Protein AF-A0A554XL53-F1 (afdb_monomer_lite)

Secondary structure (DSSP, 8-state):
-HHHHHHHHHHTT-SSHHHHHHHHHT-HHHHHHHHHHHHHHHHHHHHHHHHHHHHHHHT-HHHHHHHHHHHHHHHHHHHHTTSHHHHHHHHHHHHHHHHHHHHHHHHHHTSGGGGPPPP--SSSS-TTS-HHHHHHHHHHHHHHHHHHHH-SSS-BGGGS-HHHHHHHHH-TTTEEE--SS-SSB--TTSEEE-HHHHHHHHHHHTT--HHHHHHHHHHHHHHHHHHHHHHHHHHHHIIIIIIIIIII-TT--HHHHHHHHHHHHHHHHHHHHHHHHT--S-HHHHHHHHHHHHHHHHHHHHHHHHH-TT--HHHHHHHHHHHHHHHHHHHHHHSHHHHHHTT--S----GGG--GGGTHHHHHHHHHHHHHHSPPPS--PPPTT--

Radius of gyration: 32.33 Å; chains: 1; bounding box: 73×53×100 Å

Organism: NCBI:txid1101373

InterPro domains:
  IPR001734 Sodium/solute symporter [PF00474] (208-323)
  IPR001734 Sodium/solute symporter [PS50283] (208-337)
  IPR038377 Sodium/glucose symporter superfamily [G3DSA:1.20.1730.10] (1-49)
  IPR038377 Sodium/glucose symporter superfamily [G3DSA:1.20.1730.10] (136-372)
  IPR050277 Sodium:Solute Symporter [PTHR48086] (184-369)

Sequence (387 aa):
MALFLAPYLRKFGQFTIPDFLGARYEGTIARLVGILIAIFVSFVYQLQKVTERGKQLIDDPKEKEVIAAFQAQAAALGEKLKDVPAALAADRAAAKDAWTKAKAAAEARAKPLAGMPGHAQQFAGDPNGDEKAQKTFDESRRDFLALVFCLMVGTPFDKLPAWIANWTKVDPALLSVTDVNKDGIFQLGEMRIGGDIIVLATPEIAGLPYVVSGMVAAGGLAAALSTADGLLLTIANALSHDLYYKMMDPNAPTSRRVMISKVLLLVVALMAAYVAAQKPADILFLVSAAFSLAAAGFFPALTLGIFWKRATKWGAILGMIAGFGITFYYMATSQPWLRSVFGVTDPVQLWWGIQPISAGIFGVPVGFLLPRSLLPRPGRGGPAWAV

Structure (mmCIF, N/CA/C/O backbone):
data_AF-A0A554XL53-F1
#
_entry.id   AF-A0A554XL53-F1
#
loop_
_atom_site.group_PDB
_atom_site.id
_atom_site.type_symbol
_atom_site.label_atom_id
_atom_site.label_alt_id
_atom_site.label_comp_id
_atom_site.label_asym_id
_atom_site.label_entity_id
_atom_site.label_seq_id
_atom_site.pdbx_PDB_ins_code
_atom_site.Cartn_x
_atom_site.Cartn_y
_atom_site.Cartn_z
_atom_site.occupancy
_atom_site.B_iso_or_equiv
_atom_site.auth_seq_id
_atom_site.auth_comp_id
_atom_site.auth_asym_id
_atom_site.auth_atom_id
_atom_site.pdbx_PDB_model_num
ATOM 1 N N . MET A 1 1 ? 13.659 -11.468 -6.233 1.00 58.47 1 MET A N 1
ATOM 2 C CA . MET A 1 1 ? 14.336 -10.305 -6.864 1.00 58.47 1 MET A CA 1
ATOM 3 C C . MET A 1 1 ? 15.457 -9.759 -6.004 1.00 58.47 1 MET A C 1
ATOM 5 O O . MET A 1 1 ? 16.608 -9.956 -6.369 1.00 58.47 1 MET A O 1
ATOM 9 N N . ALA A 1 2 ? 15.139 -9.129 -4.867 1.00 60.59 2 ALA A N 1
ATOM 10 C CA . ALA A 1 2 ? 16.121 -8.421 -4.046 1.00 60.59 2 ALA A CA 1
ATOM 11 C C . ALA A 1 2 ? 17.319 -9.298 -3.642 1.00 60.59 2 ALA A C 1
ATOM 13 O O . ALA A 1 2 ? 18.453 -8.875 -3.814 1.00 60.59 2 ALA A O 1
ATOM 14 N N . LEU A 1 3 ? 17.087 -10.546 -3.220 1.00 68.12 3 LEU A N 1
ATOM 15 C CA . LEU A 1 3 ? 18.156 -11.447 -2.771 1.00 68.12 3 LEU A CA 1
ATOM 16 C C . LEU A 1 3 ? 19.203 -11.767 -3.860 1.00 68.12 3 LEU A C 1
ATOM 18 O O . LEU A 1 3 ? 20.391 -11.843 -3.570 1.00 68.12 3 LEU A O 1
ATOM 22 N N . PHE A 1 4 ? 18.768 -11.917 -5.115 1.00 71.62 4 PHE A N 1
ATOM 23 C CA . PHE A 1 4 ? 19.635 -12.339 -6.222 1.00 71.62 4 PHE A CA 1
ATOM 24 C C . PHE A 1 4 ? 20.322 -11.172 -6.938 1.00 71.62 4 PHE A C 1
ATOM 26 O O . PHE A 1 4 ? 21.441 -11.337 -7.412 1.00 71.62 4 PHE A O 1
ATOM 33 N N . LEU A 1 5 ? 19.688 -9.994 -7.020 1.00 72.50 5 LEU A N 1
ATOM 34 C CA . LEU A 1 5 ? 20.266 -8.840 -7.726 1.00 72.50 5 LEU A CA 1
ATOM 35 C C . LEU A 1 5 ? 20.969 -7.846 -6.803 1.00 72.50 5 LEU A C 1
ATOM 37 O O . LEU A 1 5 ? 21.890 -7.168 -7.256 1.00 72.50 5 LEU A O 1
ATOM 41 N N . ALA A 1 6 ? 20.587 -7.756 -5.524 1.00 73.56 6 ALA A N 1
ATOM 42 C CA . ALA A 1 6 ? 21.189 -6.789 -4.603 1.00 73.56 6 ALA A CA 1
ATOM 43 C C . ALA A 1 6 ? 22.719 -6.915 -4.479 1.00 73.56 6 ALA A C 1
ATOM 45 O O . ALA A 1 6 ? 23.374 -5.871 -4.481 1.00 73.56 6 ALA A O 1
ATOM 46 N N . PRO A 1 7 ? 23.331 -8.120 -4.430 1.00 74.56 7 PRO A N 1
ATOM 47 C CA . PRO A 1 7 ? 24.789 -8.240 -4.371 1.00 74.56 7 PRO A CA 1
ATOM 48 C C . PRO A 1 7 ? 25.495 -7.634 -5.593 1.00 74.56 7 PRO A C 1
ATOM 50 O O . PRO A 1 7 ? 26.553 -7.025 -5.454 1.00 74.56 7 PRO A O 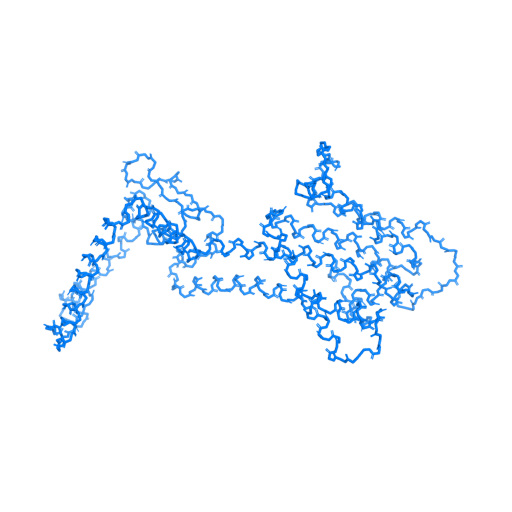1
ATOM 53 N N . TYR A 1 8 ? 24.901 -7.763 -6.782 1.00 72.88 8 TYR A N 1
ATOM 54 C CA . TYR A 1 8 ? 25.459 -7.238 -8.032 1.00 72.88 8 TYR A CA 1
ATOM 55 C C . TYR A 1 8 ? 25.221 -5.733 -8.180 1.00 72.88 8 TYR A C 1
ATOM 57 O O . TYR A 1 8 ? 26.127 -5.008 -8.580 1.00 72.88 8 TYR A O 1
ATOM 65 N N . LEU A 1 9 ? 24.040 -5.246 -7.786 1.00 71.50 9 LEU A N 1
ATOM 66 C CA . LEU A 1 9 ? 23.721 -3.816 -7.796 1.00 71.50 9 LEU A CA 1
ATOM 67 C C . LEU A 1 9 ? 24.588 -3.028 -6.803 1.00 71.50 9 LEU A C 1
ATOM 69 O O . LEU A 1 9 ? 25.058 -1.945 -7.135 1.00 71.50 9 LEU A O 1
ATOM 73 N N . ARG A 1 10 ? 24.883 -3.586 -5.619 1.00 72.25 10 ARG A N 1
ATOM 74 C CA . ARG A 1 10 ? 25.772 -2.941 -4.632 1.00 72.25 10 ARG A CA 1
ATOM 75 C C . ARG A 1 10 ? 27.207 -2.785 -5.132 1.00 72.25 10 ARG A C 1
ATOM 77 O O . ARG A 1 10 ? 27.832 -1.772 -4.842 1.00 72.25 10 ARG A O 1
ATOM 84 N N . LYS A 1 11 ? 27.715 -3.738 -5.925 1.00 69.56 11 LYS A N 1
ATOM 85 C CA . LYS A 1 11 ? 29.036 -3.623 -6.574 1.00 69.56 11 LYS A CA 1
ATOM 86 C C . LYS A 1 11 ? 29.100 -2.487 -7.603 1.00 69.56 11 LYS A C 1
ATOM 88 O O . LYS A 1 11 ? 30.189 -2.040 -7.934 1.00 69.56 11 LYS A O 1
ATOM 93 N N . PHE A 1 12 ? 27.951 -2.028 -8.102 1.00 66.25 12 PHE A N 1
ATOM 94 C CA . PHE A 1 12 ? 27.847 -1.000 -9.137 1.00 66.25 12 PHE A CA 1
ATOM 95 C C . PHE A 1 12 ? 27.923 0.438 -8.587 1.00 66.25 12 PHE A C 1
ATOM 97 O O . PHE A 1 12 ? 28.080 1.380 -9.359 1.00 66.25 12 PHE A O 1
ATOM 104 N N . GLY A 1 13 ? 27.803 0.628 -7.266 1.00 60.72 13 GLY A N 1
ATOM 105 C CA . GLY A 1 13 ? 27.958 1.934 -6.609 1.00 60.72 13 GLY A CA 1
ATOM 106 C C . GLY A 1 13 ? 26.87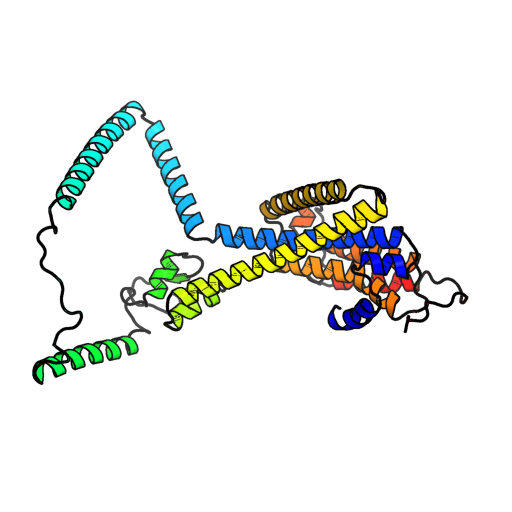7 2.977 -6.931 1.00 60.72 13 GLY A C 1
ATOM 107 O O . GLY A 1 13 ? 27.013 4.126 -6.524 1.00 60.72 13 GLY A O 1
ATOM 108 N N . GLN A 1 14 ? 25.812 2.605 -7.653 1.00 66.56 14 GLN A N 1
ATOM 109 C CA . GLN A 1 14 ? 24.664 3.479 -7.918 1.00 66.56 14 GLN A CA 1
ATOM 110 C C . GLN A 1 14 ? 23.602 3.314 -6.829 1.00 66.56 14 GLN A C 1
ATOM 112 O O . GLN A 1 14 ? 23.324 2.202 -6.378 1.00 66.56 14 GLN A O 1
ATOM 117 N N . PHE A 1 15 ? 22.990 4.427 -6.431 1.00 66.19 15 PHE A N 1
ATOM 118 C CA . PHE A 1 15 ? 22.082 4.481 -5.284 1.00 66.19 15 PHE A CA 1
ATOM 119 C C . PHE A 1 15 ? 20.618 4.179 -5.643 1.00 66.19 15 PHE A C 1
ATOM 121 O O . PHE A 1 15 ? 19.836 3.857 -4.751 1.00 66.19 15 PHE A O 1
ATOM 128 N N . THR A 1 16 ? 20.240 4.241 -6.930 1.00 78.50 16 THR A N 1
ATOM 129 C CA . THR A 1 16 ? 18.854 4.034 -7.386 1.00 78.50 16 THR A CA 1
ATOM 130 C C . THR A 1 16 ? 18.761 3.120 -8.617 1.00 78.50 16 THR A C 1
ATOM 132 O O . THR A 1 16 ? 19.683 3.018 -9.431 1.00 78.50 16 THR A O 1
ATOM 135 N N . ILE A 1 17 ? 17.621 2.429 -8.769 1.00 83.31 17 ILE A N 1
ATOM 136 C CA . ILE A 1 17 ? 17.326 1.589 -9.947 1.00 83.31 17 ILE A CA 1
ATOM 137 C C . ILE A 1 17 ? 17.385 2.404 -11.255 1.00 83.31 17 ILE A C 1
ATOM 139 O O . ILE A 1 17 ? 18.024 1.939 -12.202 1.00 83.31 17 ILE A O 1
ATOM 143 N N . PRO A 1 18 ? 16.785 3.609 -11.350 1.00 84.50 18 PRO A N 1
ATOM 144 C CA . PRO A 1 18 ? 16.877 4.417 -12.564 1.00 84.50 18 PRO A CA 1
ATOM 145 C C . PRO A 1 18 ? 18.302 4.839 -12.922 1.00 84.50 18 PRO A C 1
ATOM 147 O O . PRO A 1 18 ? 18.627 4.953 -14.106 1.00 84.50 18 PRO A O 1
ATOM 150 N N . ASP A 1 19 ? 19.168 5.033 -11.929 1.00 79.88 19 ASP A N 1
ATOM 151 C CA . ASP A 1 19 ? 20.578 5.315 -12.172 1.00 79.88 19 ASP A CA 1
ATOM 152 C C . ASP A 1 19 ? 21.328 4.128 -12.754 1.00 79.88 19 ASP A C 1
ATOM 154 O O . ASP A 1 19 ? 22.058 4.293 -13.735 1.00 79.88 19 ASP A O 1
ATOM 158 N N . PHE A 1 20 ? 21.089 2.928 -12.223 1.00 85.06 20 PHE A N 1
ATOM 159 C CA . PHE A 1 20 ? 21.600 1.707 -12.834 1.00 85.06 20 PHE A CA 1
ATOM 160 C C . PHE A 1 20 ? 21.133 1.579 -14.292 1.00 85.06 20 PHE A C 1
ATOM 162 O O . PHE A 1 20 ? 21.949 1.331 -15.177 1.00 85.06 20 PHE A O 1
ATOM 169 N N . LEU A 1 21 ? 19.840 1.787 -14.563 1.00 85.69 21 LEU A N 1
ATOM 170 C CA . LEU A 1 21 ? 19.281 1.679 -15.914 1.00 85.69 21 LEU A CA 1
ATOM 171 C C . LEU A 1 21 ? 19.886 2.714 -16.873 1.00 85.69 21 LEU A C 1
ATOM 173 O O . LEU A 1 21 ? 20.260 2.364 -17.992 1.00 85.69 21 LEU A O 1
ATOM 177 N N . GLY A 1 22 ? 20.026 3.966 -16.433 1.00 81.88 22 GLY A N 1
ATOM 178 C CA . GLY A 1 22 ? 20.640 5.032 -17.224 1.00 81.88 22 GLY A CA 1
ATOM 179 C C . GLY A 1 22 ? 22.111 4.765 -17.542 1.00 81.88 22 GLY A C 1
ATOM 180 O O . GLY A 1 22 ? 22.533 4.965 -18.680 1.00 81.88 22 GLY A O 1
ATOM 181 N N . ALA A 1 23 ? 22.872 4.267 -16.564 1.00 82.25 23 ALA A N 1
ATOM 182 C CA . ALA A 1 23 ? 24.281 3.924 -16.732 1.00 82.25 23 ALA A CA 1
ATOM 183 C C . ALA A 1 23 ? 24.481 2.668 -17.596 1.00 82.25 23 ALA A C 1
ATOM 185 O O . ALA A 1 23 ? 25.356 2.645 -18.455 1.00 82.25 23 ALA A O 1
ATOM 186 N N . ARG A 1 24 ? 23.663 1.623 -17.409 1.00 83.12 24 ARG A N 1
ATOM 187 C CA . ARG A 1 24 ? 23.798 0.355 -18.143 1.00 83.12 24 ARG A CA 1
ATOM 188 C C . ARG A 1 24 ? 23.375 0.465 -19.605 1.00 83.12 24 ARG A C 1
ATOM 190 O O . ARG A 1 24 ? 23.962 -0.203 -20.459 1.00 83.12 24 ARG A O 1
ATOM 197 N N . TYR A 1 25 ? 22.327 1.230 -19.883 1.00 82.94 25 TYR A N 1
ATOM 198 C CA . TYR A 1 25 ? 21.742 1.332 -21.220 1.00 82.94 25 TYR A CA 1
ATOM 199 C C . TYR A 1 25 ? 22.101 2.637 -21.943 1.00 82.94 25 TYR A C 1
ATOM 201 O O . TYR A 1 25 ? 21.570 2.879 -23.026 1.00 82.94 25 TYR A O 1
ATOM 209 N N . GLU A 1 26 ? 23.002 3.445 -21.366 1.00 72.56 26 GLU A N 1
ATOM 210 C CA . GLU A 1 26 ? 23.541 4.690 -21.937 1.00 72.56 26 GLU A CA 1
ATOM 211 C C . GLU A 1 26 ? 22.443 5.591 -22.530 1.00 72.56 26 GLU A C 1
ATOM 213 O O . GLU A 1 26 ? 22.461 5.960 -23.709 1.00 72.56 26 GLU A O 1
ATOM 218 N N . GLY A 1 27 ? 21.418 5.906 -21.728 1.00 73.75 27 GLY A N 1
ATOM 219 C CA . GLY A 1 27 ? 20.261 6.642 -22.231 1.00 73.75 27 GLY A CA 1
ATOM 220 C C . GLY A 1 27 ? 19.397 7.316 -21.172 1.00 73.75 27 GLY A C 1
ATOM 221 O O . GLY A 1 27 ? 18.884 6.676 -20.253 1.00 73.75 27 GLY A O 1
ATOM 222 N N . THR A 1 28 ? 19.132 8.606 -21.389 1.00 80.81 28 THR A N 1
ATOM 223 C CA . THR A 1 28 ? 18.203 9.430 -20.597 1.00 80.81 28 THR A CA 1
ATOM 224 C C . THR A 1 28 ? 16.784 8.853 -20.587 1.00 80.81 28 THR A C 1
ATOM 226 O O . THR A 1 28 ? 16.091 8.945 -19.581 1.00 80.81 28 THR A O 1
ATOM 229 N N . ILE A 1 29 ? 16.370 8.185 -21.672 1.00 85.00 29 ILE A N 1
ATOM 230 C CA . ILE A 1 29 ? 15.034 7.579 -21.810 1.00 85.00 29 ILE A CA 1
ATOM 231 C C . ILE A 1 29 ? 14.870 6.354 -20.898 1.00 85.00 29 ILE A C 1
ATOM 233 O O . ILE A 1 29 ? 13.840 6.217 -20.246 1.00 85.00 29 ILE A O 1
ATOM 237 N N . ALA A 1 30 ? 15.882 5.483 -20.799 1.00 85.25 30 ALA A N 1
ATOM 238 C CA . ALA A 1 30 ? 15.824 4.313 -19.914 1.00 85.25 30 ALA A CA 1
ATOM 239 C C . ALA A 1 30 ? 15.734 4.733 -18.440 1.00 85.25 30 ALA A C 1
ATOM 241 O O . ALA A 1 30 ? 14.975 4.149 -17.666 1.00 85.25 30 ALA A O 1
ATOM 242 N N . ARG A 1 31 ? 16.453 5.804 -18.078 1.00 86.94 31 ARG A N 1
ATOM 243 C CA . ARG A 1 31 ? 16.327 6.451 -16.771 1.00 86.94 31 ARG A CA 1
ATOM 244 C C . ARG A 1 31 ? 14.924 7.035 -16.570 1.00 86.94 31 ARG A C 1
ATOM 246 O O . ARG A 1 31 ? 14.316 6.723 -15.554 1.00 86.94 31 ARG A O 1
ATOM 253 N N . LEU A 1 32 ? 14.394 7.810 -17.526 1.00 87.00 32 LEU A N 1
ATOM 254 C CA . LEU A 1 32 ? 13.048 8.406 -17.445 1.00 87.00 32 LEU A CA 1
ATOM 255 C C . LEU A 1 32 ? 11.982 7.346 -17.152 1.00 87.00 32 LEU A C 1
ATOM 257 O O . LEU A 1 32 ? 11.208 7.477 -16.212 1.00 87.00 32 LEU A O 1
ATOM 261 N N . VAL A 1 33 ? 11.960 6.282 -17.959 1.00 89.81 33 VAL A N 1
ATOM 262 C CA . VAL A 1 33 ? 10.973 5.205 -17.839 1.00 89.81 33 VAL A CA 1
ATOM 263 C C . VAL A 1 33 ? 11.131 4.505 -16.492 1.00 89.81 33 VAL A C 1
ATOM 265 O O . VAL A 1 33 ? 10.137 4.234 -15.824 1.00 89.81 33 VAL A O 1
ATOM 268 N N . GLY A 1 34 ? 12.371 4.286 -16.042 1.00 88.31 34 GLY A N 1
ATOM 269 C CA . GLY A 1 34 ? 12.638 3.755 -14.711 1.00 88.31 34 GLY A CA 1
ATOM 270 C C . GLY A 1 34 ? 12.114 4.644 -13.580 1.00 88.31 34 GLY A C 1
ATOM 271 O O . GLY A 1 34 ? 11.507 4.126 -12.647 1.00 88.31 34 GLY A O 1
ATOM 272 N N . ILE A 1 35 ? 12.294 5.966 -13.675 1.00 87.81 35 ILE A N 1
ATOM 273 C CA . ILE A 1 35 ? 11.766 6.941 -12.706 1.00 87.81 35 ILE A CA 1
ATOM 274 C C . ILE A 1 35 ? 10.236 6.895 -12.684 1.00 87.81 35 ILE A C 1
ATOM 276 O O . ILE A 1 35 ? 9.648 6.784 -11.613 1.00 87.81 35 ILE A O 1
ATOM 280 N N . LEU A 1 36 ? 9.587 6.937 -13.852 1.00 89.56 36 LEU A N 1
ATOM 281 C CA . LEU A 1 36 ? 8.125 6.938 -13.954 1.00 89.56 36 LEU A CA 1
ATOM 282 C C . LEU A 1 36 ? 7.509 5.664 -13.365 1.00 89.56 36 LEU A C 1
ATOM 284 O O . LEU A 1 36 ? 6.572 5.751 -12.572 1.00 89.56 36 LEU A O 1
ATOM 288 N N . ILE A 1 37 ? 8.069 4.491 -13.682 1.00 90.94 37 ILE A N 1
ATOM 289 C CA . ILE A 1 37 ? 7.619 3.219 -13.099 1.00 90.94 37 ILE A CA 1
ATOM 290 C C . ILE A 1 37 ? 7.875 3.204 -11.585 1.00 90.94 37 ILE A C 1
ATOM 292 O O . ILE A 1 37 ? 7.008 2.769 -10.830 1.00 90.94 37 ILE A O 1
ATOM 296 N N . ALA A 1 38 ? 9.025 3.702 -11.116 1.00 88.38 38 ALA A N 1
ATOM 297 C CA . ALA A 1 38 ? 9.358 3.714 -9.690 1.00 88.38 38 ALA A CA 1
ATOM 298 C C . ALA A 1 38 ? 8.395 4.605 -8.900 1.00 88.38 38 ALA A C 1
ATOM 300 O O . ALA A 1 38 ? 7.894 4.184 -7.857 1.00 88.38 38 ALA A O 1
ATOM 301 N N . ILE A 1 39 ? 8.097 5.802 -9.413 1.00 87.00 39 ILE A N 1
ATOM 302 C CA . ILE A 1 39 ? 7.124 6.722 -8.816 1.00 87.00 39 ILE A CA 1
ATOM 303 C C . ILE A 1 39 ? 5.740 6.077 -8.803 1.00 87.00 39 ILE A C 1
ATOM 305 O O . ILE A 1 39 ? 5.094 6.071 -7.759 1.00 87.00 39 ILE A O 1
ATOM 309 N N . PHE A 1 40 ? 5.304 5.489 -9.920 1.00 90.00 40 PHE A N 1
ATOM 310 C CA . PHE A 1 40 ? 3.988 4.861 -10.006 1.00 90.00 40 PHE A CA 1
ATOM 311 C C . PHE A 1 40 ? 3.837 3.698 -9.020 1.00 90.00 40 PHE A C 1
ATOM 313 O O . PHE A 1 40 ? 2.871 3.650 -8.264 1.00 90.00 40 PHE A O 1
ATOM 320 N N . VAL A 1 41 ? 4.800 2.772 -8.981 1.00 89.38 41 VAL A N 1
ATOM 321 C CA . VAL A 1 41 ? 4.746 1.635 -8.050 1.00 89.38 41 VAL A CA 1
ATOM 322 C C . VAL A 1 41 ? 4.788 2.116 -6.602 1.00 89.38 41 VAL A C 1
ATOM 324 O O . VAL A 1 41 ? 4.024 1.623 -5.772 1.00 89.38 41 VAL A O 1
ATOM 327 N N . SER A 1 42 ? 5.640 3.099 -6.300 1.00 87.38 42 SER A N 1
ATOM 328 C CA . SER A 1 42 ? 5.718 3.668 -4.953 1.00 87.38 42 SER A CA 1
ATOM 329 C C . SER A 1 42 ? 4.409 4.355 -4.562 1.00 87.38 42 SER A C 1
ATOM 331 O O . SER A 1 42 ? 3.982 4.231 -3.420 1.00 87.38 42 SER A O 1
ATOM 333 N N . PHE A 1 43 ? 3.727 5.014 -5.503 1.00 86.62 43 PHE A N 1
ATOM 334 C CA . PHE A 1 43 ? 2.401 5.586 -5.285 1.00 86.62 43 PHE A CA 1
ATOM 335 C C . PHE A 1 43 ? 1.355 4.508 -4.979 1.00 86.62 43 PHE A C 1
ATOM 337 O O . PHE A 1 43 ? 0.662 4.620 -3.972 1.00 86.62 43 PHE A O 1
ATOM 344 N N . VAL A 1 44 ? 1.279 3.435 -5.777 1.00 87.81 44 VAL A N 1
ATOM 345 C CA . VAL A 1 44 ? 0.352 2.310 -5.527 1.00 87.81 44 VAL A CA 1
ATOM 346 C C . VAL A 1 44 ? 0.604 1.679 -4.154 1.00 87.81 44 VAL A C 1
ATOM 348 O O . VAL A 1 44 ? -0.341 1.378 -3.428 1.00 87.81 44 VAL A O 1
ATOM 351 N N . TYR A 1 45 ? 1.868 1.532 -3.755 1.00 85.19 45 TYR A N 1
ATOM 352 C CA . TYR A 1 45 ? 2.203 1.032 -2.423 1.00 85.19 45 TYR A CA 1
ATOM 353 C C . TYR A 1 45 ? 1.835 2.040 -1.319 1.00 85.19 45 TYR A C 1
ATOM 355 O O . TYR A 1 45 ? 1.344 1.657 -0.261 1.00 85.19 45 TYR A O 1
ATOM 363 N N . GLN A 1 46 ? 1.990 3.343 -1.551 1.00 84.94 46 GLN A N 1
ATOM 364 C CA . GLN A 1 46 ? 1.543 4.348 -0.586 1.00 84.94 46 GLN A CA 1
ATOM 365 C C . GLN A 1 46 ? 0.023 4.377 -0.421 1.00 84.94 46 GLN A C 1
ATOM 367 O O . GLN A 1 46 ? -0.447 4.540 0.703 1.00 84.94 46 GLN A O 1
ATOM 372 N N . LEU A 1 47 ? -0.754 4.133 -1.483 1.00 84.19 47 LEU A N 1
ATOM 373 C CA . LEU A 1 47 ? -2.206 3.957 -1.364 1.00 84.19 47 LEU A CA 1
ATOM 374 C C . LEU A 1 47 ? -2.557 2.849 -0.378 1.00 84.19 47 LEU A C 1
ATOM 376 O O . LEU A 1 47 ? -3.465 3.017 0.435 1.00 84.19 47 LEU A O 1
ATOM 380 N N . GLN A 1 48 ? -1.817 1.741 -0.413 1.00 83.81 48 GLN A N 1
ATOM 381 C CA . GLN A 1 48 ? -1.990 0.651 0.535 1.00 83.81 48 GLN A CA 1
ATOM 382 C C . GLN A 1 48 ? -1.777 1.114 1.973 1.00 83.81 48 GLN A C 1
ATOM 384 O O . GLN A 1 48 ? -2.629 0.852 2.819 1.00 83.81 48 GLN A O 1
ATOM 389 N N . LYS A 1 49 ? -0.675 1.819 2.244 1.00 81.06 49 LYS A N 1
ATOM 390 C CA . LYS A 1 49 ? -0.333 2.293 3.591 1.00 81.06 49 LYS A CA 1
ATOM 391 C C . LYS A 1 49 ? -1.332 3.310 4.122 1.00 81.06 49 LYS A C 1
ATOM 393 O O . LYS A 1 49 ? -1.734 3.223 5.279 1.00 81.06 49 LYS A O 1
ATOM 398 N N . VAL A 1 50 ? -1.774 4.237 3.276 1.00 82.06 50 VAL A N 1
ATOM 399 C CA . VAL A 1 50 ? -2.787 5.225 3.661 1.00 82.06 50 VAL A CA 1
ATOM 400 C C . VAL A 1 50 ? -4.143 4.556 3.891 1.00 82.06 50 VAL A C 1
ATOM 402 O O . VAL A 1 50 ? -4.818 4.883 4.861 1.00 82.06 50 VAL A O 1
ATOM 405 N N . THR A 1 51 ? -4.519 3.572 3.070 1.00 81.06 51 THR A N 1
ATOM 406 C CA . THR A 1 51 ? -5.765 2.808 3.255 1.00 81.06 51 THR A CA 1
ATOM 407 C C . THR A 1 51 ? -5.718 1.952 4.524 1.00 81.06 51 THR A C 1
ATOM 409 O O . THR A 1 51 ? -6.679 1.935 5.286 1.00 81.06 51 THR A O 1
ATOM 412 N N . GLU A 1 52 ? -4.596 1.278 4.787 1.00 78.44 52 GLU A N 1
ATOM 413 C CA . GLU A 1 52 ? -4.344 0.519 6.020 1.00 78.44 52 GLU A CA 1
ATOM 414 C C . GLU A 1 52 ? -4.450 1.426 7.246 1.00 78.44 52 GLU A C 1
ATOM 416 O O . GLU A 1 52 ? -5.146 1.101 8.206 1.00 78.44 52 GLU A O 1
ATOM 421 N N . ARG A 1 53 ? -3.843 2.615 7.180 1.00 75.06 53 ARG A N 1
ATOM 422 C CA . ARG A 1 53 ? -3.933 3.601 8.252 1.00 75.06 53 ARG A CA 1
ATOM 423 C C . ARG A 1 53 ? -5.349 4.140 8.435 1.00 75.06 53 ARG A C 1
ATOM 425 O O . ARG A 1 53 ? -5.781 4.310 9.569 1.00 75.06 53 ARG A O 1
ATOM 432 N N . GLY A 1 54 ? -6.064 4.386 7.340 1.00 70.81 54 GLY A N 1
ATOM 433 C CA . GLY A 1 54 ? -7.468 4.782 7.360 1.00 70.81 54 GLY A CA 1
ATOM 434 C C . GLY A 1 54 ? -8.340 3.738 8.053 1.00 70.81 54 GLY A C 1
ATOM 435 O O . GLY A 1 54 ? -9.132 4.108 8.910 1.00 70.81 54 GLY A O 1
ATOM 436 N N . LYS A 1 55 ? -8.145 2.443 7.760 1.00 70.19 55 LYS A N 1
ATOM 437 C CA . LYS A 1 55 ? -8.825 1.359 8.489 1.00 70.19 55 LYS A CA 1
ATOM 438 C C . LYS A 1 55 ? -8.479 1.394 9.981 1.00 70.19 55 LYS A C 1
ATOM 440 O O . LYS A 1 55 ? -9.384 1.477 10.792 1.00 70.19 55 LYS A O 1
ATOM 445 N N . GLN A 1 56 ? -7.193 1.459 10.335 1.00 68.06 56 GLN A N 1
ATOM 446 C CA . GLN A 1 56 ? -6.755 1.523 11.739 1.00 68.06 56 GLN A CA 1
ATOM 447 C C . GLN A 1 56 ? -7.331 2.716 12.519 1.00 68.06 56 GLN A C 1
ATOM 449 O O . GLN A 1 56 ? -7.619 2.575 13.697 1.00 68.06 56 GLN A O 1
ATOM 454 N N . LEU A 1 57 ? -7.458 3.888 11.886 1.00 65.44 57 LEU A N 1
ATOM 455 C CA . LEU A 1 57 ? -8.043 5.086 12.501 1.00 65.44 57 LEU A CA 1
ATOM 456 C C . LEU A 1 57 ? -9.561 4.968 12.649 1.00 65.44 57 LEU A C 1
ATOM 458 O O . LEU A 1 57 ? -10.100 5.344 13.680 1.00 65.44 57 LEU A O 1
ATOM 462 N N . ILE A 1 58 ? -10.247 4.441 11.632 1.00 62.94 58 ILE A N 1
ATOM 463 C CA . ILE A 1 58 ? -11.696 4.194 11.689 1.00 62.94 58 ILE A CA 1
ATOM 464 C C . ILE A 1 58 ? -12.024 3.145 12.753 1.00 62.94 58 ILE A C 1
ATOM 466 O O . ILE A 1 58 ? -13.052 3.248 13.415 1.00 62.94 58 ILE A O 1
ATOM 470 N N . ASP A 1 59 ? -11.154 2.152 12.915 1.00 63.12 59 ASP A N 1
ATOM 471 C CA . ASP A 1 59 ? -11.284 1.096 13.913 1.00 63.12 59 ASP A CA 1
ATOM 472 C C . ASP A 1 59 ? -10.736 1.496 15.291 1.00 63.12 59 ASP A C 1
ATOM 474 O O . ASP A 1 59 ? -10.827 0.708 16.230 1.00 63.12 59 ASP A O 1
ATOM 478 N N . ASP A 1 60 ? -10.228 2.725 15.450 1.00 64.12 60 ASP A N 1
ATOM 479 C CA . ASP A 1 60 ? -9.817 3.240 16.752 1.00 64.12 60 ASP A CA 1
ATOM 480 C C . ASP A 1 60 ? -11.066 3.462 17.632 1.00 64.12 60 ASP A C 1
ATOM 482 O O . ASP A 1 60 ? -11.955 4.245 17.266 1.00 64.12 60 ASP A O 1
ATOM 486 N N . PRO A 1 61 ? -11.163 2.806 18.804 1.00 59.16 61 PRO A N 1
ATOM 487 C CA . PRO A 1 61 ? -12.316 2.937 19.691 1.00 59.16 61 PRO A CA 1
ATOM 488 C C . PRO A 1 61 ? -12.574 4.386 20.120 1.00 59.16 61 PRO A C 1
ATOM 490 O O . PRO A 1 61 ? -13.730 4.779 20.278 1.00 59.16 61 PRO A O 1
ATOM 493 N N . LYS A 1 62 ? -11.531 5.219 20.232 1.00 59.25 62 LYS A N 1
ATOM 494 C CA . LYS A 1 62 ? -11.699 6.637 20.576 1.00 59.25 62 LYS A CA 1
ATOM 495 C C . LYS A 1 62 ? -12.326 7.441 19.442 1.00 59.25 62 LYS A C 1
ATOM 497 O O . LYS A 1 62 ? -13.124 8.334 19.709 1.00 59.25 62 LYS A O 1
ATOM 502 N N . GLU A 1 63 ? -12.009 7.124 18.189 1.00 55.69 63 GLU A N 1
ATOM 503 C CA . GLU A 1 63 ? -12.616 7.787 17.030 1.00 55.69 63 GLU A CA 1
ATOM 504 C C . GLU A 1 63 ? -14.107 7.416 16.923 1.00 55.69 63 GLU A C 1
ATOM 506 O O . GLU A 1 63 ? -14.953 8.281 16.682 1.00 55.69 63 GLU A O 1
ATOM 511 N N . LYS A 1 64 ? -14.461 6.152 17.205 1.00 65.00 64 LYS A N 1
ATOM 512 C CA . LYS A 1 64 ? -15.860 5.688 17.252 1.00 65.00 64 LYS A CA 1
ATOM 513 C C . LYS A 1 64 ? -16.661 6.355 18.378 1.00 65.00 64 LYS A C 1
ATOM 515 O O . LYS A 1 64 ? -17.791 6.781 18.134 1.00 65.00 64 LYS A O 1
ATOM 520 N N . GLU A 1 65 ? -16.083 6.513 19.571 1.00 65.12 65 GLU A N 1
ATOM 521 C CA . GLU A 1 65 ? -16.697 7.271 20.674 1.00 65.12 65 GLU A CA 1
ATOM 522 C C . GLU A 1 65 ? -16.951 8.736 20.292 1.00 65.12 65 GLU A C 1
ATOM 524 O O . GLU A 1 65 ? -18.027 9.274 20.564 1.00 65.12 65 GLU A O 1
ATOM 529 N N . VAL A 1 66 ? -15.995 9.375 19.610 1.00 62.25 66 VAL A N 1
ATOM 530 C CA . VAL A 1 66 ? -16.120 10.761 19.140 1.00 62.25 66 VAL A CA 1
ATOM 531 C C . VAL A 1 66 ? -17.234 10.891 18.098 1.00 62.25 66 VAL A C 1
ATOM 533 O O . VAL A 1 66 ? -18.088 11.769 18.228 1.00 62.25 66 VAL A O 1
ATOM 536 N N . ILE A 1 67 ? -17.292 9.999 17.105 1.00 64.44 67 ILE A N 1
ATOM 537 C CA . ILE A 1 67 ? -18.352 10.001 16.082 1.00 64.44 67 ILE A CA 1
ATOM 538 C C . ILE A 1 67 ? -19.730 9.797 16.724 1.00 64.44 67 ILE A C 1
ATOM 540 O O . ILE A 1 67 ? -20.665 10.538 16.409 1.00 64.44 67 ILE A O 1
ATOM 544 N N . ALA A 1 68 ? -19.860 8.839 17.647 1.00 68.00 68 ALA A N 1
ATOM 545 C CA . ALA A 1 68 ? -21.107 8.585 18.365 1.00 68.00 68 ALA A CA 1
ATOM 546 C C . ALA A 1 68 ? -21.533 9.795 19.214 1.00 68.00 68 ALA A C 1
ATOM 548 O O . ALA A 1 68 ? -22.705 10.178 19.201 1.00 68.00 68 ALA A O 1
ATOM 549 N N . ALA A 1 69 ? -20.585 10.451 19.891 1.00 58.81 69 ALA A N 1
ATOM 550 C CA . ALA A 1 69 ? -20.844 11.669 20.651 1.00 58.81 69 ALA A CA 1
ATOM 551 C C . ALA A 1 69 ? -21.318 12.823 19.749 1.00 58.81 69 ALA A C 1
ATOM 553 O O . ALA A 1 69 ? -22.300 13.490 20.082 1.00 58.81 69 ALA A O 1
ATOM 554 N N . PHE A 1 70 ? -20.687 13.033 18.588 1.00 64.44 70 PHE A N 1
ATOM 555 C CA . PHE A 1 70 ? -21.103 14.062 17.630 1.00 64.44 70 PHE A CA 1
ATOM 556 C C . PHE A 1 70 ? -22.468 13.767 17.000 1.00 64.44 70 PHE A C 1
ATOM 558 O O . PHE A 1 70 ? -23.274 14.685 16.846 1.00 64.44 70 PHE A O 1
ATOM 565 N N . GLN A 1 71 ? -22.773 12.507 16.679 1.00 70.44 71 GLN A N 1
ATOM 566 C CA . GLN A 1 71 ? -24.095 12.117 16.177 1.00 70.44 71 GLN A CA 1
ATOM 567 C C . GLN A 1 71 ? -25.188 12.303 17.235 1.00 70.44 71 GLN A C 1
ATOM 569 O O . GLN A 1 71 ? -26.246 12.852 16.927 1.00 70.44 71 GLN A O 1
ATOM 574 N N . ALA A 1 72 ? -24.925 11.913 18.485 1.00 70.75 72 ALA A N 1
ATOM 575 C CA . ALA A 1 72 ? -25.850 12.128 19.594 1.00 70.75 72 ALA A CA 1
ATOM 576 C C . ALA A 1 72 ? -26.093 13.625 19.846 1.00 70.75 72 ALA A C 1
ATOM 578 O O . ALA A 1 72 ? -27.235 14.042 20.042 1.00 70.75 72 ALA A O 1
ATOM 579 N N . GLN A 1 73 ? -25.044 14.452 19.775 1.00 65.25 73 GLN A N 1
ATOM 580 C CA . GLN A 1 73 ? -25.169 15.908 19.875 1.00 65.25 73 GLN A CA 1
ATOM 581 C C . GLN A 1 73 ? -25.959 16.503 18.706 1.00 65.25 73 GLN A C 1
ATOM 583 O O . GLN A 1 73 ? -26.833 17.336 18.933 1.00 65.25 73 GLN A O 1
ATOM 588 N N . ALA A 1 74 ? -25.701 16.065 17.472 1.00 69.00 74 ALA A N 1
ATOM 589 C CA . ALA A 1 74 ? -26.424 16.532 16.293 1.00 69.00 74 ALA A CA 1
ATOM 590 C C . ALA A 1 74 ? -27.916 16.165 16.353 1.00 69.00 74 ALA A C 1
ATOM 592 O O . ALA A 1 74 ? -28.764 17.010 16.070 1.00 69.00 74 ALA A O 1
ATOM 593 N N . ALA A 1 75 ? -28.249 14.945 16.784 1.00 77.94 75 ALA A N 1
ATOM 594 C CA . ALA A 1 75 ? -29.630 14.511 16.985 1.00 77.94 75 ALA A CA 1
ATOM 595 C C . ALA A 1 75 ? -30.328 15.301 18.106 1.00 77.94 75 ALA A C 1
ATOM 597 O O . ALA A 1 75 ? -31.444 15.784 17.919 1.00 77.94 75 ALA A O 1
ATOM 598 N N . ALA A 1 76 ? -29.655 15.501 19.244 1.00 71.38 76 ALA A N 1
ATOM 599 C CA . ALA A 1 76 ? -30.190 16.286 20.356 1.00 71.38 76 ALA A CA 1
ATOM 600 C C . ALA A 1 76 ? -30.411 17.762 19.980 1.00 71.38 76 ALA A C 1
ATOM 602 O O . ALA A 1 76 ? -31.427 18.348 20.351 1.00 71.38 76 ALA A O 1
ATOM 603 N N . LEU A 1 77 ? -29.495 18.366 19.218 1.00 73.31 77 LEU A N 1
ATOM 604 C CA . LEU A 1 77 ? -29.671 19.715 18.674 1.00 73.31 77 LEU A CA 1
ATOM 605 C C . LEU A 1 77 ? -30.800 19.763 17.635 1.00 73.31 77 LEU A C 1
ATOM 607 O O . LEU A 1 77 ? -31.568 20.721 17.626 1.00 73.31 77 LEU A O 1
ATOM 611 N N . GLY A 1 78 ? -30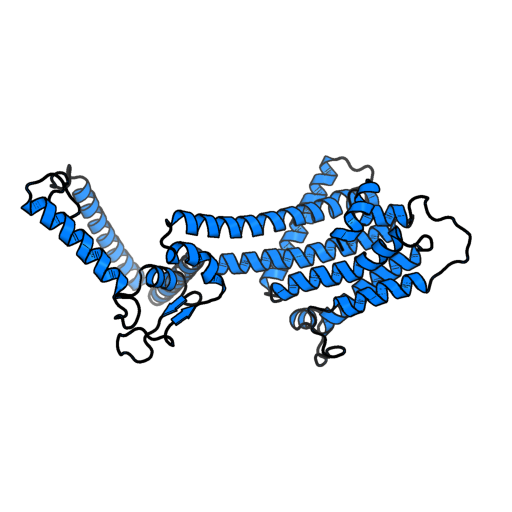.946 18.720 16.814 1.00 79.12 78 GLY A N 1
ATOM 612 C CA . GLY A 1 78 ? -32.050 18.570 15.866 1.00 79.12 78 GLY A CA 1
ATOM 613 C C . GLY A 1 78 ? -33.427 18.555 16.536 1.00 79.12 78 GLY A C 1
ATOM 614 O O . GLY A 1 78 ? -34.338 19.224 16.058 1.00 79.12 78 GLY A O 1
ATOM 615 N N . GLU A 1 79 ? -33.579 17.864 17.669 1.00 77.00 79 GLU A N 1
ATOM 616 C CA . GLU A 1 79 ? -34.816 17.901 18.467 1.00 77.00 79 GLU A CA 1
ATOM 617 C C . GLU A 1 79 ? -35.066 19.283 19.083 1.00 77.00 79 GLU A C 1
ATOM 619 O O . GLU A 1 79 ? -36.179 19.802 19.017 1.00 77.00 79 GLU A O 1
ATOM 624 N N . LYS A 1 80 ? -34.024 19.931 19.617 1.00 73.12 80 LYS A N 1
ATOM 625 C CA . LYS A 1 80 ? -34.129 21.282 20.196 1.00 73.12 80 LYS A CA 1
ATOM 626 C C . LYS A 1 80 ? -34.505 22.354 19.171 1.00 73.12 80 LYS A C 1
ATOM 628 O O . LYS A 1 80 ? -35.123 23.351 19.532 1.00 73.12 80 LYS A O 1
ATOM 633 N N . LEU A 1 81 ? -34.159 22.153 17.900 1.00 78.88 81 LEU A N 1
ATOM 634 C CA . LEU A 1 81 ? -34.535 23.050 16.805 1.00 78.88 81 LEU A CA 1
ATOM 635 C C . LEU A 1 81 ? -36.024 22.969 16.437 1.00 78.88 81 LEU A C 1
ATOM 637 O O . LEU A 1 81 ? -36.524 23.894 15.798 1.00 78.88 81 LEU A O 1
ATOM 641 N N . LYS A 1 82 ? -36.745 21.914 16.844 1.00 84.75 82 LYS A N 1
ATOM 642 C CA . LYS A 1 82 ? -38.190 21.788 16.586 1.00 84.75 82 LYS A CA 1
ATOM 643 C C . LYS A 1 82 ? -39.031 22.736 17.446 1.00 84.75 82 LYS A C 1
ATOM 645 O O . LYS A 1 82 ? -40.076 23.183 16.987 1.00 84.75 82 LYS A O 1
ATOM 650 N N . ASP A 1 83 ? -38.569 23.060 18.655 1.00 84.75 83 ASP A N 1
ATOM 651 C CA . ASP A 1 83 ? -39.210 24.023 19.561 1.00 84.75 83 ASP A CA 1
ATOM 652 C C . ASP A 1 83 ? -38.150 24.796 20.361 1.00 84.75 83 ASP A C 1
ATOM 654 O O . ASP A 1 83 ? -37.774 24.456 21.487 1.00 84.75 83 ASP A O 1
ATOM 658 N N . VAL A 1 84 ? -37.638 25.851 19.727 1.00 80.31 84 VAL A N 1
ATOM 659 C CA . VAL A 1 84 ? -36.527 26.656 20.247 1.00 80.31 84 VAL A CA 1
ATOM 660 C C . VAL A 1 84 ? -36.874 27.372 21.566 1.00 80.31 84 VAL A C 1
ATOM 662 O O . VAL A 1 84 ? -36.045 27.333 22.479 1.00 80.31 84 VAL A O 1
ATOM 665 N N . PRO A 1 85 ? -38.058 28.003 21.739 1.00 85.44 85 PRO A N 1
ATOM 666 C CA . PRO A 1 85 ? -38.424 28.632 23.010 1.00 85.44 85 PRO A CA 1
ATOM 667 C C . PRO A 1 85 ? -38.494 27.649 24.188 1.00 85.44 85 PRO A C 1
ATOM 669 O O . PRO A 1 85 ? -37.972 27.955 25.266 1.00 85.44 85 PRO A O 1
ATOM 672 N N . ALA A 1 86 ? -39.089 26.465 23.994 1.00 80.56 86 ALA A N 1
ATOM 673 C CA . ALA A 1 86 ? -39.177 25.447 25.042 1.00 80.56 86 ALA A CA 1
ATOM 674 C C . ALA A 1 86 ? -37.801 24.842 25.367 1.00 80.56 86 ALA A C 1
ATOM 676 O O . ALA A 1 86 ? -37.450 24.695 26.542 1.00 80.56 86 ALA A O 1
ATOM 677 N N . ALA A 1 87 ? -36.988 24.566 24.341 1.00 76.06 87 ALA A N 1
ATOM 678 C CA . ALA A 1 87 ? -35.626 24.065 24.504 1.00 76.06 87 ALA A CA 1
ATOM 679 C C . ALA A 1 87 ? -34.737 25.043 25.291 1.00 76.06 87 ALA A C 1
ATOM 681 O O . ALA A 1 87 ? -34.014 24.625 26.196 1.00 76.06 87 ALA A O 1
ATOM 682 N N . LEU A 1 88 ? -34.833 26.349 25.013 1.00 76.69 88 LEU A N 1
ATOM 683 C CA . LEU A 1 88 ? -34.062 27.381 25.714 1.00 76.69 88 LEU A CA 1
ATOM 684 C C . LEU A 1 88 ? -34.442 27.477 27.203 1.00 76.69 88 LEU A C 1
ATOM 686 O O . LEU A 1 88 ? -33.577 27.647 28.066 1.00 76.69 88 LEU A O 1
ATOM 690 N N . ALA A 1 89 ? -35.735 27.362 27.517 1.00 83.31 89 ALA A N 1
ATOM 691 C CA . ALA A 1 89 ? -36.220 27.363 28.893 1.00 83.31 89 ALA A CA 1
ATOM 692 C C . ALA A 1 89 ? -35.756 26.111 29.663 1.00 83.31 89 ALA A C 1
ATOM 694 O O . ALA A 1 89 ? -35.285 26.230 30.800 1.00 83.31 89 ALA A O 1
ATOM 695 N N . ALA A 1 90 ? -35.826 24.935 29.030 1.00 77.62 90 ALA A N 1
ATOM 696 C CA . ALA A 1 90 ? -35.354 23.672 29.595 1.00 77.62 90 ALA A CA 1
ATOM 697 C C . ALA A 1 90 ? -33.834 23.676 29.832 1.00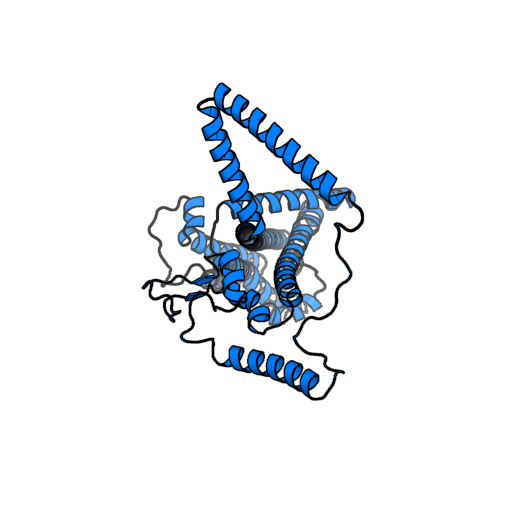 77.62 90 ALA A C 1
ATOM 699 O O . ALA A 1 90 ? -33.382 23.305 30.917 1.00 77.62 90 ALA A O 1
ATOM 700 N N . ASP A 1 91 ? -33.047 24.181 28.878 1.00 77.69 91 ASP A N 1
ATOM 701 C CA . ASP A 1 91 ? -31.590 24.294 29.012 1.00 77.69 91 ASP A CA 1
ATOM 702 C C . ASP A 1 91 ? -31.191 25.258 30.132 1.00 77.69 91 ASP A C 1
ATOM 704 O O . ASP A 1 91 ? -30.269 24.978 30.899 1.00 77.69 91 ASP A O 1
ATOM 708 N N . ARG A 1 92 ? -31.919 26.369 30.299 1.00 77.69 92 ARG A N 1
ATOM 709 C CA . ARG A 1 92 ? -31.680 27.311 31.401 1.00 77.69 92 ARG A CA 1
ATOM 710 C C . ARG A 1 92 ? -31.964 26.683 32.767 1.00 77.69 92 ARG A C 1
ATOM 712 O O . ARG A 1 92 ? -31.228 26.944 33.721 1.00 77.69 92 ARG A O 1
ATOM 719 N N . ALA A 1 93 ? -33.008 25.863 32.869 1.00 81.62 93 ALA A N 1
ATOM 720 C CA . ALA A 1 93 ? -33.332 25.131 34.090 1.00 81.62 93 ALA A CA 1
ATOM 721 C C . ALA A 1 93 ? -32.281 24.049 34.396 1.00 81.62 93 ALA A C 1
ATOM 723 O O . ALA A 1 93 ? -31.782 23.987 35.522 1.00 81.62 93 ALA A O 1
ATOM 724 N N . ALA A 1 94 ? -31.877 23.269 33.388 1.00 72.12 94 ALA A N 1
ATOM 725 C CA . ALA A 1 94 ? -30.846 22.240 33.512 1.00 72.12 94 ALA A CA 1
ATOM 726 C C . ALA A 1 94 ? -29.474 22.831 33.877 1.00 72.12 94 ALA A C 1
ATOM 728 O O . ALA A 1 94 ? -28.791 22.305 34.754 1.00 72.12 94 ALA A O 1
ATOM 729 N N . ALA A 1 95 ? -29.090 23.961 33.276 1.00 71.00 95 ALA A N 1
ATOM 730 C CA . ALA A 1 95 ? -27.853 24.668 33.605 1.00 71.00 95 ALA A CA 1
ATOM 731 C C . ALA A 1 95 ? -27.845 25.166 35.058 1.00 71.00 95 ALA A C 1
ATOM 733 O O . ALA A 1 95 ? -26.822 25.081 35.740 1.00 71.00 95 ALA A O 1
ATOM 734 N N . LYS A 1 96 ? -28.992 25.647 35.555 1.00 82.06 96 LYS A N 1
ATOM 735 C CA . LYS A 1 96 ? -29.135 26.080 36.947 1.00 82.06 96 LYS A CA 1
ATOM 736 C C . LYS A 1 96 ? -29.005 24.901 37.915 1.00 82.06 96 LYS A C 1
ATOM 738 O O . LYS A 1 96 ? -28.255 25.025 38.878 1.00 82.06 96 LYS A O 1
ATOM 743 N N . ASP A 1 97 ? -29.661 23.774 37.625 1.00 78.06 97 ASP A N 1
ATOM 744 C CA . ASP A 1 97 ? -29.590 22.545 38.431 1.00 78.06 97 ASP A CA 1
ATOM 745 C C . ASP A 1 97 ? -28.169 21.947 38.454 1.00 78.06 97 ASP A C 1
ATOM 747 O O . ASP A 1 97 ? -27.622 21.640 39.519 1.00 78.06 97 ASP A O 1
ATOM 751 N N . ALA A 1 98 ? -27.522 21.866 37.287 1.00 68.00 98 ALA A N 1
ATOM 752 C CA . ALA A 1 98 ? -26.146 21.395 37.150 1.00 68.00 98 ALA A CA 1
ATOM 753 C C . ALA A 1 98 ? -25.159 22.280 37.924 1.00 68.00 98 ALA A C 1
ATOM 755 O O . ALA A 1 98 ? -24.308 21.762 38.648 1.00 68.00 98 ALA A O 1
ATOM 756 N N . TRP A 1 99 ? -25.303 23.607 37.833 1.00 80.38 99 TRP A N 1
ATOM 757 C CA . TRP A 1 99 ? -24.480 24.544 38.596 1.00 80.38 99 TRP A CA 1
ATOM 758 C C . TRP A 1 99 ? -24.685 24.386 40.107 1.00 80.38 99 TRP A C 1
ATOM 760 O O . TRP A 1 99 ? -23.705 24.328 40.851 1.00 80.38 99 TRP A O 1
ATOM 770 N N . THR A 1 100 ? -25.930 24.233 40.577 1.00 82.75 100 THR A N 1
ATOM 771 C CA . THR A 1 100 ? -26.204 23.998 42.004 1.00 82.75 100 THR A CA 1
ATOM 772 C C . THR A 1 100 ? -25.620 22.679 42.509 1.00 82.75 100 THR A C 1
ATOM 774 O O . THR A 1 100 ? -25.020 22.657 43.584 1.00 82.75 100 THR A O 1
ATOM 777 N N . LYS A 1 101 ? -25.715 21.595 41.727 1.00 72.62 101 LYS A N 1
ATOM 778 C CA . LYS A 1 101 ? -25.116 20.294 42.068 1.00 72.62 101 LYS A CA 1
ATOM 779 C C . LYS A 1 101 ? -23.588 20.354 42.081 1.00 72.62 101 LYS A C 1
ATOM 781 O O . LYS A 1 101 ? -22.966 19.848 43.013 1.00 72.62 101 LYS A O 1
ATOM 786 N N . ALA A 1 102 ? -22.983 21.005 41.087 1.00 66.00 102 ALA A N 1
ATOM 787 C CA . ALA A 1 102 ? -21.534 21.176 41.004 1.00 66.00 102 ALA A CA 1
ATOM 788 C C . ALA A 1 102 ? -20.990 22.015 42.169 1.00 66.00 102 ALA A C 1
ATOM 790 O O . ALA A 1 102 ? -19.975 21.651 42.764 1.00 66.00 102 ALA A O 1
ATOM 791 N N . LYS A 1 103 ? -21.697 23.087 42.546 1.00 78.94 103 LYS A N 1
ATOM 792 C CA . LYS A 1 103 ? -21.370 23.904 43.718 1.00 78.94 103 LYS A CA 1
ATOM 793 C C . LYS A 1 103 ? -21.418 23.079 45.010 1.00 78.94 103 LYS A C 1
ATOM 795 O O . LYS A 1 103 ? -20.447 23.087 45.759 1.00 78.94 103 LYS A O 1
ATOM 800 N N . ALA A 1 104 ? -22.484 22.306 45.228 1.00 71.44 104 ALA A N 1
ATOM 801 C CA . ALA A 1 104 ? -22.618 21.451 46.411 1.00 71.44 104 ALA A CA 1
ATOM 802 C C . ALA A 1 104 ? -21.525 20.364 46.486 1.00 71.44 104 ALA A C 1
ATOM 804 O O . ALA A 1 104 ? -20.970 20.100 47.552 1.00 71.44 104 ALA A O 1
ATOM 805 N N . ALA A 1 105 ? -21.167 19.758 45.349 1.00 59.22 105 ALA A N 1
ATOM 806 C CA . ALA A 1 105 ? -20.088 18.774 45.272 1.00 59.22 105 ALA A CA 1
ATOM 807 C C . ALA A 1 105 ? -18.703 19.395 45.536 1.00 59.22 105 ALA A C 1
ATOM 809 O O . ALA A 1 105 ? -17.868 18.781 46.204 1.00 59.22 105 ALA A O 1
ATOM 810 N N . ALA A 1 106 ? -18.454 20.609 45.040 1.00 63.09 106 ALA A N 1
ATOM 811 C CA . ALA A 1 106 ? -17.223 21.347 45.310 1.00 63.09 106 ALA A CA 1
ATOM 812 C C . ALA A 1 106 ? -17.113 21.744 46.793 1.00 63.09 106 ALA A C 1
ATOM 814 O O . ALA A 1 106 ? -16.057 21.562 47.395 1.00 63.09 106 ALA A O 1
ATOM 815 N N . GLU A 1 107 ? -18.210 22.188 47.410 1.00 68.38 107 GLU A N 1
ATOM 816 C CA . GLU A 1 107 ? -18.278 22.495 48.846 1.00 68.38 107 GLU A CA 1
ATOM 817 C C . GLU A 1 107 ? -18.080 21.245 49.720 1.00 68.38 107 GLU A C 1
ATOM 819 O O . GLU A 1 107 ? -17.412 21.312 50.751 1.00 68.38 107 GLU A O 1
ATOM 824 N N . ALA A 1 108 ? -18.591 20.082 49.301 1.00 60.31 108 ALA A N 1
ATOM 825 C CA . ALA A 1 108 ? -18.360 18.813 49.994 1.00 60.31 108 ALA A CA 1
ATOM 826 C C . ALA A 1 108 ? -16.887 18.371 49.937 1.00 60.31 108 ALA A C 1
ATOM 828 O O . ALA A 1 108 ? -16.350 17.897 50.937 1.00 60.31 108 ALA A O 1
ATOM 829 N N . ARG A 1 109 ? -16.221 18.564 48.790 1.00 54.69 109 ARG A N 1
ATOM 830 C CA . ARG A 1 109 ? -14.791 18.255 48.593 1.00 54.69 109 ARG A CA 1
ATOM 831 C C . ARG A 1 109 ? -13.851 19.252 49.273 1.00 54.69 109 ARG A C 1
ATOM 833 O O . ARG A 1 109 ? -12.721 18.893 49.579 1.00 54.69 109 ARG A O 1
ATOM 840 N N . ALA A 1 110 ? -14.310 20.478 49.515 1.00 52.09 110 ALA A N 1
ATOM 841 C CA . ALA A 1 110 ? -13.553 21.507 50.225 1.00 52.09 110 ALA A CA 1
ATOM 842 C C . ALA A 1 110 ? -13.497 21.282 51.751 1.00 52.09 110 ALA A C 1
ATOM 844 O O . ALA A 1 110 ? -12.763 21.985 52.446 1.00 52.09 110 ALA A O 1
ATOM 845 N N . LYS A 1 111 ? -14.244 20.308 52.293 1.00 55.12 111 LYS A N 1
ATOM 846 C CA . LYS A 1 111 ? -14.161 19.934 53.711 1.00 55.12 111 LYS A CA 1
ATOM 847 C C . LYS A 1 111 ? -12.877 19.134 53.975 1.00 55.12 111 LYS A C 1
ATOM 849 O O . LYS A 1 111 ? -12.641 18.148 53.272 1.00 55.12 111 LYS A O 1
ATOM 854 N N . PRO A 1 112 ? -12.068 19.489 54.993 1.00 44.22 112 PRO A N 1
ATOM 855 C CA . PRO A 1 112 ? -10.840 18.762 55.302 1.00 44.22 112 PRO A CA 1
ATOM 856 C C . PRO A 1 112 ? -11.118 17.267 55.520 1.00 44.22 112 PRO A C 1
ATOM 858 O O . PRO A 1 112 ? -11.944 16.899 56.353 1.00 44.22 112 PRO A O 1
ATOM 861 N N . LEU A 1 113 ? -10.434 16.422 54.740 1.00 50.31 113 LEU A N 1
ATOM 862 C CA . LEU A 1 113 ? -10.426 14.950 54.816 1.00 50.31 113 LEU A CA 1
ATOM 863 C C . LEU A 1 113 ? -11.778 14.226 54.671 1.00 50.31 113 LEU A C 1
ATOM 865 O O . LEU A 1 113 ? -11.847 13.043 54.993 1.00 50.31 113 LEU A O 1
ATOM 869 N N . ALA A 1 114 ? -12.842 14.882 54.187 1.00 49.28 114 ALA A N 1
ATOM 870 C CA . ALA A 1 114 ? -14.159 14.267 53.935 1.00 49.28 114 ALA A CA 1
ATOM 871 C C . ALA A 1 114 ? -14.694 13.341 55.064 1.00 49.28 114 ALA A C 1
ATOM 873 O O . ALA A 1 114 ? -15.537 12.483 54.816 1.00 49.28 114 ALA A O 1
ATOM 874 N N . GLY A 1 115 ? -14.211 13.508 56.302 1.00 51.53 115 GLY A N 1
ATOM 875 C CA . GLY A 1 115 ? -14.590 12.701 57.463 1.00 51.53 115 GLY A CA 1
ATOM 876 C C . GLY A 1 115 ? -14.086 11.246 57.523 1.00 51.53 115 GLY A C 1
ATOM 877 O O . GLY A 1 115 ? -14.649 10.494 58.311 1.00 51.53 115 GLY A O 1
ATOM 878 N N . MET A 1 116 ? -13.071 10.812 56.758 1.00 43.75 116 MET A N 1
ATOM 879 C CA . MET A 1 116 ? -12.568 9.418 56.822 1.00 43.75 116 MET A CA 1
ATOM 880 C C . MET A 1 116 ? -11.251 9.252 57.618 1.00 43.75 116 MET A C 1
ATOM 882 O O . MET A 1 116 ? -10.347 10.074 57.456 1.00 43.75 116 MET A O 1
ATOM 886 N N . PRO A 1 117 ? -11.084 8.168 58.412 1.00 42.84 117 PRO A N 1
ATOM 887 C CA . PRO A 1 117 ? -9.785 7.724 58.929 1.00 42.84 117 PRO A CA 1
ATOM 888 C C . PRO A 1 117 ? -8.987 6.890 57.897 1.00 42.84 117 PRO A C 1
ATOM 890 O O . PRO A 1 117 ? -9.550 6.364 56.938 1.00 42.84 117 PRO A O 1
ATOM 893 N N . GLY A 1 118 ? -7.663 6.781 58.084 1.00 46.50 118 GLY A N 1
ATOM 894 C CA . GLY A 1 118 ? -6.721 6.114 57.161 1.00 46.50 118 GLY A CA 1
ATOM 895 C C . GLY A 1 118 ? -6.874 4.584 57.038 1.00 46.50 118 GLY A C 1
ATOM 896 O O . GLY A 1 118 ? -7.334 3.918 57.959 1.00 46.50 118 GLY A O 1
ATOM 897 N N . HIS A 1 119 ? -6.492 4.038 55.876 1.00 46.03 119 HIS A N 1
ATOM 898 C CA . HIS A 1 119 ? -6.788 2.676 55.386 1.00 46.03 119 HIS A CA 1
ATOM 899 C C . HIS A 1 119 ? -5.855 1.569 55.930 1.00 46.03 119 HIS A C 1
ATOM 901 O O . HIS A 1 119 ? -4.644 1.783 55.984 1.00 46.03 119 HIS A O 1
ATOM 907 N N . ALA A 1 120 ? -6.379 0.353 56.176 1.00 37.12 120 ALA A N 1
ATOM 908 C CA . ALA A 1 120 ? -5.580 -0.883 56.267 1.00 37.12 120 ALA A CA 1
ATOM 909 C C . ALA A 1 120 ? -6.353 -2.178 55.865 1.00 37.12 120 ALA A C 1
ATOM 911 O O . ALA A 1 120 ? -7.386 -2.483 56.449 1.00 37.12 120 ALA A O 1
ATOM 912 N N . GLN A 1 121 ? -5.747 -2.934 54.923 1.00 48.31 121 GLN A N 1
ATOM 913 C CA . GLN A 1 121 ? -5.870 -4.368 54.531 1.00 48.31 121 GLN A CA 1
ATOM 914 C C . GLN A 1 121 ? -6.911 -4.870 53.489 1.00 48.31 121 GLN A C 1
ATOM 916 O O . GLN A 1 121 ? -8.074 -4.488 53.475 1.00 48.31 121 GLN A O 1
ATOM 921 N N . GLN A 1 122 ? -6.421 -5.747 52.584 1.00 51.81 122 GLN A N 1
ATOM 922 C CA . GLN A 1 122 ? -7.009 -6.156 51.286 1.00 51.81 122 GLN A CA 1
ATOM 923 C C . GLN A 1 122 ? -7.546 -7.610 51.248 1.00 51.81 122 GLN A C 1
ATOM 925 O O . GLN A 1 122 ? -8.286 -7.959 50.333 1.00 51.81 122 GLN A O 1
ATOM 930 N N . PHE A 1 123 ? -7.217 -8.445 52.239 1.00 54.59 123 PHE A N 1
ATOM 931 C CA . PHE A 1 123 ? -7.755 -9.801 52.426 1.00 54.59 123 PHE A CA 1
ATOM 932 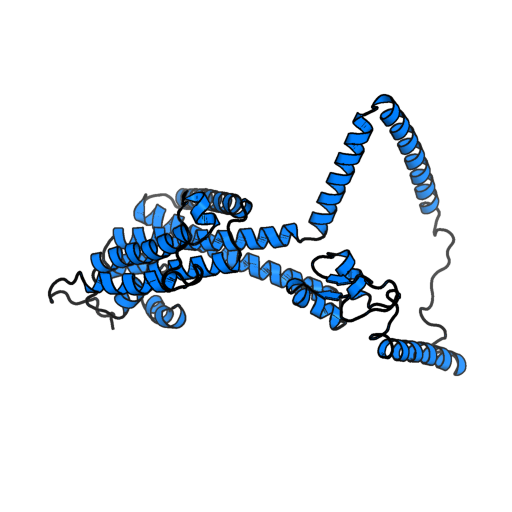C C . PHE A 1 123 ? -8.180 -9.977 53.887 1.00 54.59 123 PHE A C 1
ATOM 934 O O . PHE A 1 123 ? -7.660 -9.287 54.763 1.00 54.59 123 PHE A O 1
ATOM 941 N N . ALA A 1 124 ? -9.128 -10.876 54.152 1.00 54.53 124 ALA A N 1
ATOM 942 C CA . ALA A 1 124 ? -9.560 -11.164 55.515 1.00 54.53 124 ALA A CA 1
ATOM 943 C C . ALA A 1 124 ? -8.497 -11.996 56.254 1.00 54.53 124 ALA A C 1
ATOM 945 O O . ALA A 1 124 ? -8.088 -13.049 55.768 1.00 54.53 124 ALA A O 1
ATOM 946 N N . GLY A 1 125 ? -8.086 -11.534 57.437 1.00 56.31 125 GLY A N 1
ATOM 947 C CA . GLY A 1 125 ? -7.022 -12.147 58.241 1.00 56.31 125 GLY A CA 1
ATOM 948 C C . GLY A 1 125 ? -5.682 -11.413 58.126 1.00 56.31 125 GLY A C 1
ATOM 949 O O . GLY A 1 125 ? -5.424 -10.708 57.153 1.00 56.31 125 GLY A O 1
ATOM 950 N N . ASP A 1 126 ? -4.836 -11.571 59.144 1.00 60.12 126 ASP A N 1
ATOM 951 C CA . ASP A 1 126 ? -3.503 -10.968 59.212 1.00 60.12 126 ASP A CA 1
ATOM 952 C C . ASP A 1 126 ? -2.436 -12.033 58.897 1.00 60.12 126 ASP A C 1
ATOM 954 O O . ASP A 1 126 ? -2.321 -13.011 59.644 1.00 60.12 126 ASP A O 1
ATOM 958 N N . PRO A 1 127 ? -1.637 -11.869 57.825 1.00 59.84 127 PRO A N 1
ATOM 959 C CA . PRO A 1 127 ? -0.566 -12.803 57.480 1.00 59.84 127 PRO A CA 1
ATOM 960 C C . PRO A 1 127 ? 0.553 -12.876 58.531 1.00 59.84 127 PRO A C 1
ATOM 962 O O . PRO A 1 127 ? 1.319 -13.836 58.517 1.00 59.84 127 PRO A O 1
ATOM 965 N N . ASN A 1 128 ? 0.638 -11.904 59.447 1.00 65.06 128 ASN A N 1
ATOM 966 C CA . ASN A 1 128 ? 1.561 -11.915 60.586 1.00 65.06 128 ASN A CA 1
ATOM 967 C C . ASN A 1 128 ? 0.844 -12.134 61.934 1.00 65.06 128 ASN A C 1
ATOM 969 O O . ASN A 1 128 ? 1.474 -12.015 62.985 1.00 65.06 128 ASN A O 1
ATOM 973 N N . GLY A 1 129 ? -0.461 -12.423 61.908 1.00 66.88 129 GLY A N 1
ATOM 974 C CA . GLY A 1 129 ? -1.294 -12.595 63.094 1.00 66.88 129 GLY A CA 1
ATOM 975 C C . GLY A 1 129 ? -1.136 -13.961 63.758 1.00 66.88 129 GLY A C 1
ATOM 976 O O . GLY A 1 129 ? -0.236 -14.742 63.448 1.00 66.88 129 GLY A O 1
ATOM 977 N N . ASP A 1 130 ? -2.042 -14.262 64.679 1.00 68.75 130 ASP A N 1
ATOM 978 C CA . ASP A 1 130 ? -2.163 -15.563 65.325 1.00 68.75 130 ASP A CA 1
ATOM 979 C C . ASP A 1 130 ? -2.524 -16.676 64.321 1.00 68.75 130 ASP A C 1
ATOM 981 O O . ASP A 1 130 ? -3.009 -16.430 63.217 1.00 68.75 130 ASP A O 1
ATOM 985 N N . GLU A 1 131 ? -2.286 -17.935 64.695 1.00 70.38 131 GLU A N 1
ATOM 986 C CA . GLU A 1 131 ? -2.402 -19.103 63.803 1.00 70.38 131 GLU A CA 1
ATOM 987 C C . GLU A 1 131 ? -3.787 -19.205 63.126 1.00 70.38 131 GLU A C 1
ATOM 989 O O . GLU A 1 131 ? -3.917 -19.646 61.984 1.00 70.38 131 GLU A O 1
ATOM 994 N N . LYS A 1 132 ? -4.833 -18.700 63.794 1.00 66.19 132 LYS A N 1
ATOM 995 C CA . LYS A 1 132 ? -6.195 -18.603 63.258 1.00 66.19 132 LYS A CA 1
ATOM 996 C C . LYS A 1 132 ? -6.341 -17.503 62.195 1.00 66.19 132 LYS A C 1
ATOM 998 O O . LYS A 1 132 ? -7.036 -17.716 61.199 1.00 66.19 132 LYS A O 1
ATOM 1003 N N . ALA A 1 133 ? -5.682 -16.359 62.368 1.00 58.38 133 ALA A N 1
ATOM 1004 C CA . ALA A 1 133 ? -5.675 -15.262 61.402 1.00 58.38 133 ALA A CA 1
ATOM 1005 C C . ALA A 1 133 ? -4.848 -15.599 60.150 1.00 58.38 133 ALA A C 1
ATOM 1007 O O . ALA A 1 133 ? -5.314 -15.343 59.038 1.00 58.38 133 ALA A O 1
ATOM 1008 N N . GLN A 1 134 ? -3.700 -16.267 60.314 1.00 65.56 134 GLN A N 1
ATOM 1009 C CA . GLN A 1 134 ? -2.884 -16.747 59.189 1.00 65.56 134 GLN A CA 1
ATOM 1010 C C . GLN A 1 134 ? -3.630 -17.801 58.365 1.00 65.56 134 GLN A C 1
ATOM 1012 O O . GLN A 1 134 ? -3.648 -17.738 57.137 1.00 65.56 134 GLN A O 1
ATOM 1017 N N . LYS A 1 135 ? -4.328 -18.724 59.037 1.00 66.38 135 LYS A N 1
ATOM 1018 C CA . LYS A 1 135 ? -5.152 -19.741 58.377 1.00 66.38 135 LYS A CA 1
ATOM 1019 C C . LYS A 1 135 ? -6.312 -19.126 57.587 1.00 66.38 135 LYS A C 1
ATOM 1021 O O . LYS A 1 135 ? -6.548 -19.527 56.453 1.00 66.38 135 LYS A O 1
ATOM 1026 N N . THR A 1 136 ? -6.961 -18.096 58.137 1.00 62.47 136 THR A N 1
ATOM 1027 C CA . THR A 1 136 ? -8.058 -17.373 57.463 1.00 62.47 136 THR A CA 1
ATOM 1028 C C . THR A 1 136 ? -7.573 -16.646 56.198 1.00 62.47 136 THR A C 1
ATOM 1030 O O . THR A 1 136 ? -8.238 -16.695 55.162 1.00 62.47 136 THR A O 1
ATOM 1033 N N . PHE A 1 137 ? -6.382 -16.037 56.250 1.00 66.75 137 PHE A N 1
ATOM 1034 C CA . PHE A 1 137 ? -5.752 -15.387 55.095 1.00 66.75 137 PHE A CA 1
ATOM 1035 C C . PHE A 1 137 ? -5.389 -16.396 53.990 1.00 66.75 137 PHE A C 1
ATOM 1037 O O . PHE A 1 137 ? -5.636 -16.168 52.802 1.00 66.75 137 PHE A O 1
ATOM 1044 N N . ASP A 1 138 ? -4.838 -17.546 54.375 1.00 62.97 138 ASP A N 1
ATOM 1045 C CA . ASP A 1 138 ? -4.378 -18.579 53.449 1.00 62.97 138 ASP A CA 1
ATOM 1046 C C . ASP A 1 138 ? -5.504 -19.423 52.829 1.00 62.97 138 ASP A C 1
ATOM 1048 O O . ASP A 1 138 ? -5.350 -19.902 51.701 1.00 62.97 138 ASP A O 1
ATOM 1052 N N . GLU A 1 139 ? -6.618 -19.617 53.539 1.00 66.69 139 GLU A N 1
ATOM 1053 C CA . GLU A 1 139 ? -7.829 -20.272 53.024 1.00 66.69 139 GLU A CA 1
ATOM 1054 C C . GLU A 1 139 ? -8.531 -19.363 52.004 1.00 66.69 139 GLU A C 1
ATOM 1056 O O . GLU A 1 139 ? -8.784 -19.789 50.876 1.00 66.69 139 GLU A O 1
ATOM 1061 N N . SER A 1 140 ? -8.692 -18.071 52.319 1.00 54.47 140 SER A N 1
ATOM 1062 C CA . SER A 1 140 ? -9.282 -17.082 51.404 1.00 54.47 140 SER A CA 1
ATOM 1063 C C . SER A 1 140 ? -8.500 -16.946 50.083 1.00 54.47 140 SER A C 1
ATOM 1065 O O . SER A 1 140 ? -9.095 -16.787 49.014 1.00 54.47 140 SER A O 1
ATOM 1067 N N . ARG A 1 141 ? -7.166 -17.090 50.119 1.00 57.50 141 ARG A N 1
ATOM 1068 C CA . ARG A 1 141 ? -6.308 -17.063 48.919 1.00 57.50 141 ARG A CA 1
ATOM 1069 C C . ARG A 1 141 ? -6.398 -18.340 48.075 1.00 57.50 141 ARG A C 1
ATOM 1071 O O . ARG A 1 141 ? -6.294 -18.270 46.850 1.00 57.50 141 ARG A O 1
ATOM 1078 N N . ARG A 1 142 ? -6.552 -19.509 48.706 1.00 54.72 142 ARG A N 1
ATOM 1079 C CA . ARG A 1 142 ? -6.611 -20.813 48.017 1.00 54.72 142 ARG A CA 1
ATOM 1080 C C . ARG A 1 142 ? -7.974 -21.069 47.385 1.00 54.72 142 ARG A C 1
ATOM 1082 O O . ARG A 1 142 ? -8.018 -21.517 46.239 1.00 54.72 142 ARG A O 1
ATOM 1089 N N . ASP A 1 143 ? -9.049 -20.686 48.065 1.00 51.81 143 ASP A N 1
ATOM 1090 C CA . ASP A 1 143 ? -10.411 -20.775 47.531 1.00 51.81 143 ASP A CA 1
ATOM 1091 C C . ASP A 1 143 ? -10.587 -19.897 46.286 1.00 51.81 143 ASP A C 1
ATOM 1093 O O . ASP A 1 143 ? -11.221 -20.308 45.315 1.00 51.81 143 ASP A O 1
ATOM 1097 N N . PHE A 1 144 ? -9.933 -18.732 46.249 1.00 49.59 144 PHE A N 1
ATOM 1098 C CA . PHE A 1 144 ? -9.907 -17.859 45.075 1.00 49.59 144 PHE A CA 1
ATOM 1099 C C . PHE A 1 144 ? -9.238 -18.515 43.849 1.00 49.59 144 PHE A C 1
ATOM 1101 O O . PHE A 1 144 ? -9.748 -18.406 42.735 1.00 49.59 144 PHE A O 1
ATOM 1108 N N . LEU A 1 145 ? -8.129 -19.240 44.038 1.00 44.38 145 LEU A N 1
ATOM 1109 C CA . LEU A 1 145 ? -7.404 -19.910 42.947 1.00 44.38 145 LEU A CA 1
ATOM 1110 C C . LEU A 1 145 ? -8.128 -21.167 42.441 1.00 44.38 145 LEU A C 1
ATOM 1112 O O . LEU A 1 145 ? -8.130 -21.427 41.237 1.00 44.38 145 LEU A O 1
ATOM 1116 N N . ALA A 1 146 ? -8.780 -21.918 43.333 1.00 48.03 146 ALA A N 1
ATOM 1117 C CA . ALA A 1 146 ? -9.591 -23.080 42.969 1.00 48.03 146 ALA A CA 1
ATOM 1118 C C . ALA A 1 146 ? -10.837 -22.686 42.153 1.00 48.03 146 ALA A C 1
ATOM 1120 O O . ALA A 1 146 ? -11.224 -23.395 41.222 1.00 48.03 146 ALA A O 1
ATOM 1121 N N . LEU A 1 147 ? -11.426 -21.521 42.445 1.00 48.25 147 LEU A N 1
ATOM 1122 C CA . LEU A 1 147 ? -12.592 -21.007 41.726 1.00 48.25 147 LEU A CA 1
ATOM 1123 C C . LEU A 1 147 ? -12.271 -20.659 40.262 1.00 48.25 147 LEU A C 1
ATOM 1125 O O . LEU A 1 147 ? -13.072 -20.936 39.375 1.00 48.25 147 LEU A O 1
ATOM 1129 N N . VAL A 1 148 ? -11.093 -20.089 39.997 1.00 46.41 148 VAL A N 1
ATOM 1130 C CA . VAL A 1 148 ? -10.668 -19.655 38.653 1.00 46.41 148 VAL A CA 1
ATOM 1131 C C . VAL A 1 148 ? -10.490 -20.836 37.687 1.00 46.41 148 VAL A C 1
ATOM 1133 O O . VAL A 1 148 ? -10.836 -20.718 36.515 1.00 46.41 148 VAL A O 1
ATOM 1136 N N . PHE A 1 149 ? -10.022 -21.994 38.166 1.00 42.16 149 PHE A N 1
ATOM 1137 C CA . PHE A 1 149 ? -9.794 -23.175 37.319 1.00 42.16 149 PHE A CA 1
ATOM 1138 C C . PHE A 1 149 ? -11.074 -23.954 36.954 1.00 42.16 149 PHE A C 1
ATOM 1140 O O . PHE A 1 149 ? -11.094 -24.626 35.926 1.00 42.16 149 PHE A O 1
ATOM 1147 N N . CYS A 1 150 ? -12.154 -23.838 37.735 1.00 49.88 150 CYS A N 1
ATOM 1148 C CA . CYS A 1 150 ? -13.435 -24.513 37.464 1.00 49.88 150 CYS A CA 1
ATOM 1149 C C . CYS A 1 150 ? -14.405 -23.724 36.549 1.00 49.88 150 CYS A C 1
ATOM 1151 O O . CYS A 1 150 ? -15.441 -24.262 36.173 1.00 49.88 150 CYS A O 1
ATOM 1153 N N . LEU A 1 151 ? -14.117 -22.464 36.193 1.00 48.50 151 LEU A N 1
ATOM 1154 C CA . LEU A 1 151 ? -15.105 -21.489 35.680 1.00 48.50 151 LEU A CA 1
ATOM 1155 C C . LEU A 1 151 ? -14.879 -21.005 34.222 1.00 48.50 151 LEU A C 1
ATOM 1157 O O . LEU A 1 151 ? -15.105 -19.833 33.942 1.00 48.50 151 LEU A O 1
ATOM 1161 N N . MET A 1 152 ? -14.481 -21.834 33.248 1.00 53.53 152 MET A N 1
ATOM 1162 C CA . MET A 1 152 ? -14.368 -21.339 31.849 1.00 53.53 152 MET A CA 1
ATOM 1163 C C . MET A 1 152 ? -15.119 -22.107 30.748 1.00 53.53 152 MET A C 1
ATOM 1165 O O . MET A 1 152 ? -15.146 -21.631 29.618 1.00 53.53 152 MET A O 1
ATOM 1169 N N . VAL A 1 153 ? -15.809 -23.214 31.041 1.00 43.66 153 VAL A N 1
ATOM 1170 C CA . VAL A 1 153 ? -16.770 -23.842 30.106 1.00 43.66 153 VAL A CA 1
ATOM 1171 C C . VAL A 1 153 ? -18.049 -24.181 30.878 1.00 43.66 153 VAL A C 1
ATOM 1173 O O . VAL A 1 153 ? -17.964 -24.823 31.921 1.00 43.66 153 VAL A O 1
ATOM 1176 N N . GLY A 1 154 ? -19.219 -23.736 30.391 1.00 51.28 154 GLY A N 1
ATOM 1177 C CA . GLY A 1 154 ? -20.510 -23.864 31.092 1.00 51.28 154 GLY A CA 1
ATOM 1178 C C . GLY A 1 154 ? -20.806 -22.743 32.098 1.00 51.28 154 GLY A C 1
ATOM 1179 O O . GLY A 1 154 ? -21.611 -22.922 33.010 1.00 51.28 154 GLY A O 1
ATOM 1180 N N . THR A 1 155 ? -20.133 -21.598 31.976 1.00 55.84 155 THR A N 1
ATOM 1181 C CA . THR A 1 155 ? -20.281 -20.479 32.906 1.00 55.84 155 THR A CA 1
ATOM 1182 C C . THR A 1 155 ? -21.409 -19.524 32.531 1.00 55.84 155 THR A C 1
ATOM 1184 O O . THR A 1 155 ? -21.635 -19.282 31.343 1.00 55.84 155 THR A O 1
ATOM 1187 N N . PRO A 1 156 ? -22.100 -18.950 33.538 1.00 58.03 156 PRO A N 1
ATOM 1188 C CA . PRO A 1 156 ? -23.042 -17.868 33.308 1.00 58.03 156 PRO A CA 1
ATOM 1189 C C . PRO A 1 156 ? -22.353 -16.700 32.603 1.00 58.03 156 PRO A C 1
ATOM 1191 O O . PRO A 1 156 ? -21.197 -16.400 32.921 1.00 58.03 156 PRO A O 1
ATOM 1194 N N . PHE A 1 157 ? -23.059 -16.015 31.704 1.00 58.59 157 PHE A N 1
ATOM 1195 C CA . PHE A 1 157 ? -22.548 -14.835 30.987 1.00 58.59 157 PHE A CA 1
ATOM 1196 C C . PHE A 1 157 ? -21.914 -13.786 31.925 1.00 58.59 157 PHE A C 1
ATOM 1198 O O . PHE A 1 157 ? -20.915 -13.150 31.588 1.00 58.59 157 PHE A O 1
ATOM 1205 N N . ASP A 1 158 ? -22.430 -13.681 33.148 1.00 61.78 158 ASP A N 1
ATOM 1206 C CA . ASP A 1 158 ? -21.987 -12.770 34.210 1.00 61.78 158 ASP A CA 1
ATOM 1207 C C . ASP A 1 158 ? -20.587 -13.097 34.770 1.00 61.78 158 ASP A C 1
ATOM 1209 O O . ASP A 1 158 ? -19.992 -12.289 35.486 1.00 61.78 158 ASP A O 1
ATOM 1213 N N . LYS A 1 159 ? -20.068 -14.298 34.483 1.00 61.19 159 LYS A N 1
ATOM 1214 C CA . LYS A 1 159 ? -18.766 -14.806 34.946 1.00 61.19 159 LYS A CA 1
ATOM 1215 C C . LYS A 1 159 ? -17.752 -14.996 33.820 1.00 61.19 159 LYS A C 1
ATOM 1217 O O . LYS A 1 159 ? -16.717 -15.630 34.037 1.00 61.19 159 LYS A O 1
ATOM 1222 N N . LEU A 1 160 ? -18.019 -14.456 32.632 1.00 65.50 160 LEU A N 1
ATOM 1223 C CA . LEU A 1 160 ? -17.043 -14.456 31.548 1.00 65.50 160 LEU A CA 1
ATOM 1224 C C . LEU A 1 160 ? -15.773 -13.680 31.954 1.00 65.50 160 LEU A C 1
ATOM 1226 O O . LEU A 1 160 ? -15.864 -12.676 32.667 1.00 65.50 160 LEU A O 1
ATOM 1230 N N . PRO A 1 161 ? -14.579 -14.118 31.508 1.00 65.44 161 PRO A N 1
ATOM 1231 C CA . PRO A 1 161 ? -13.331 -13.419 31.780 1.00 65.44 161 PRO A CA 1
ATOM 1232 C C . PRO A 1 161 ? -13.410 -11.928 31.447 1.00 65.44 161 PRO A C 1
ATOM 1234 O O . PRO A 1 161 ? -13.936 -11.540 30.403 1.00 65.44 161 PRO A O 1
ATOM 1237 N N . ALA A 1 162 ? -12.818 -11.089 32.300 1.00 67.50 162 ALA A N 1
ATOM 1238 C CA . ALA A 1 162 ? -12.880 -9.634 32.158 1.00 67.50 162 ALA A CA 1
ATOM 1239 C C . ALA A 1 162 ? -12.382 -9.134 30.790 1.00 67.50 162 ALA A C 1
ATOM 1241 O O . ALA A 1 162 ? -12.889 -8.133 30.291 1.00 67.50 162 ALA A O 1
ATOM 1242 N N . TRP A 1 163 ? -11.447 -9.850 30.151 1.00 67.56 163 TRP A N 1
ATOM 1243 C CA . TRP A 1 163 ? -10.978 -9.516 28.806 1.00 67.56 163 TRP A CA 1
ATOM 1244 C C . TRP A 1 163 ? -12.107 -9.592 27.765 1.00 67.56 163 TRP A C 1
ATOM 1246 O O . TRP A 1 163 ? -12.187 -8.719 26.911 1.00 67.56 163 TRP A O 1
ATOM 1256 N N . ILE A 1 164 ? -13.044 -10.542 27.871 1.00 68.31 164 ILE A N 1
ATOM 1257 C CA . ILE A 1 164 ? -14.190 -10.637 26.952 1.00 68.31 164 ILE A CA 1
ATOM 1258 C C . ILE A 1 164 ? -15.062 -9.390 27.083 1.00 68.31 164 ILE A C 1
ATOM 1260 O O . ILE A 1 164 ? -15.349 -8.723 26.095 1.00 68.31 164 ILE A O 1
ATOM 1264 N N . ALA A 1 165 ? -15.408 -9.010 28.314 1.00 69.56 165 ALA A N 1
ATOM 1265 C CA . ALA A 1 165 ? -16.183 -7.799 28.566 1.00 69.56 165 ALA A CA 1
ATOM 1266 C C . ALA A 1 165 ? -15.441 -6.520 28.134 1.00 69.56 165 ALA A C 1
ATOM 1268 O O . ALA A 1 165 ? -16.073 -5.584 27.646 1.00 69.56 165 ALA A O 1
ATOM 1269 N N . ASN A 1 166 ? -14.116 -6.463 28.297 1.00 70.94 166 ASN A N 1
ATOM 1270 C CA . ASN A 1 166 ? -13.304 -5.320 27.879 1.00 70.94 166 ASN A CA 1
ATOM 1271 C C . ASN A 1 166 ? -13.269 -5.191 26.352 1.00 70.94 166 ASN A C 1
ATOM 1273 O O . ASN A 1 166 ? -13.512 -4.110 25.827 1.00 70.94 166 ASN A O 1
ATOM 1277 N N . TRP A 1 167 ? -13.047 -6.288 25.633 1.00 68.31 167 TRP A N 1
ATOM 1278 C CA . TRP A 1 167 ? -12.949 -6.281 24.175 1.00 68.31 167 TRP A CA 1
ATOM 1279 C C . TRP A 1 167 ? -14.303 -6.170 23.470 1.00 68.31 167 TRP A C 1
ATOM 1281 O O . TRP A 1 167 ? -14.398 -5.480 22.458 1.00 68.31 167 TRP A O 1
ATOM 1291 N N . THR A 1 168 ? -15.372 -6.739 24.034 1.00 68.69 168 THR A N 1
ATOM 1292 C CA . THR A 1 168 ? -16.741 -6.522 23.538 1.00 68.69 168 THR A CA 1
ATOM 1293 C C . THR A 1 168 ? -17.202 -5.073 23.741 1.00 68.69 168 THR A C 1
ATOM 1295 O O . THR A 1 168 ? -17.974 -4.568 22.929 1.00 68.69 168 THR A O 1
ATOM 1298 N N . LYS A 1 169 ? -16.701 -4.371 24.772 1.00 67.94 169 LYS A N 1
ATOM 1299 C CA . LYS A 1 169 ? -16.906 -2.917 24.935 1.00 67.94 169 LYS A CA 1
ATOM 1300 C C . LYS A 1 169 ? -16.102 -2.082 23.938 1.00 67.94 169 LYS A C 1
ATOM 1302 O O . LYS A 1 169 ? -16.565 -1.011 23.565 1.00 67.94 169 LYS A O 1
ATOM 1307 N N . VAL A 1 170 ? -14.915 -2.546 23.543 1.00 65.50 170 VAL A N 1
ATOM 1308 C CA . VAL A 1 170 ? -14.042 -1.852 22.582 1.00 65.50 170 VAL A CA 1
ATOM 1309 C C . VAL A 1 170 ? -14.627 -1.916 21.171 1.00 65.50 170 VAL A C 1
ATOM 1311 O O . VAL A 1 170 ? -14.766 -0.876 20.532 1.00 65.50 170 VAL A O 1
ATOM 1314 N N . ASP A 1 171 ? -14.987 -3.109 20.686 1.00 63.97 171 ASP A N 1
ATOM 1315 C CA . ASP A 1 171 ? -15.640 -3.265 19.383 1.00 63.97 171 ASP A CA 1
ATOM 1316 C C . ASP A 1 171 ? -16.362 -4.628 19.244 1.00 63.97 171 ASP A C 1
ATOM 1318 O O . ASP A 1 171 ? -15.704 -5.676 19.195 1.00 63.97 171 ASP A O 1
ATOM 1322 N N . PRO A 1 172 ? -17.699 -4.646 19.081 1.00 65.69 172 PRO A N 1
ATOM 1323 C CA . PRO A 1 172 ? -18.463 -5.871 18.826 1.00 65.69 172 PRO A CA 1
ATOM 1324 C C . PRO A 1 172 ? -18.087 -6.602 17.523 1.00 65.69 172 PRO A C 1
ATOM 1326 O O . PRO A 1 172 ? -18.359 -7.798 17.391 1.00 65.69 172 PRO A O 1
ATOM 1329 N N . ALA A 1 173 ? -17.477 -5.911 16.550 1.00 60.88 173 ALA A N 1
ATOM 1330 C CA . ALA A 1 173 ? -16.994 -6.517 15.308 1.00 60.88 173 ALA A CA 1
ATOM 1331 C C . ALA A 1 173 ? -15.681 -7.298 15.500 1.00 60.88 173 ALA A C 1
ATOM 1333 O O . ALA A 1 173 ? -15.425 -8.251 14.760 1.00 60.88 173 ALA A O 1
ATOM 1334 N N . LEU A 1 174 ? -14.871 -6.923 16.497 1.00 61.31 174 LEU A N 1
ATOM 1335 C CA . LEU A 1 174 ? -13.635 -7.618 16.861 1.00 61.31 174 LEU A CA 1
ATOM 1336 C C . LEU A 1 174 ? -13.913 -8.798 17.800 1.00 61.31 174 LEU A C 1
ATOM 1338 O O . LEU A 1 174 ? -13.333 -9.872 17.626 1.00 61.31 174 LEU A O 1
ATOM 1342 N N . LEU A 1 175 ? -14.817 -8.612 18.766 1.00 65.00 175 LEU A N 1
ATOM 1343 C CA . LEU A 1 175 ? -15.268 -9.656 19.682 1.00 65.00 175 LEU A CA 1
ATOM 1344 C C . LEU A 1 175 ? -16.741 -9.458 20.034 1.00 65.00 175 LEU A C 1
ATOM 1346 O O . LEU A 1 175 ? -17.089 -8.581 20.826 1.00 65.00 175 LEU A O 1
ATOM 1350 N N . SER A 1 176 ? -17.605 -10.323 19.509 1.00 71.69 176 SER A N 1
ATOM 1351 C CA . SER A 1 176 ? -19.002 -10.390 19.944 1.00 71.69 176 SER A CA 1
ATOM 1352 C C . SER A 1 176 ? -19.247 -11.664 20.724 1.00 71.69 176 SER A C 1
ATOM 1354 O O . SER A 1 176 ? -18.875 -12.759 20.298 1.00 71.69 176 SER A O 1
ATOM 1356 N N . VAL A 1 177 ? -19.895 -11.493 21.871 1.00 70.69 177 VAL A N 1
ATOM 1357 C CA . VAL A 1 177 ? -20.485 -12.582 22.634 1.00 70.69 177 VAL A CA 1
ATOM 1358 C C . VAL A 1 177 ? -21.958 -12.248 22.813 1.00 70.69 177 VAL A C 1
ATOM 1360 O O . VAL A 1 177 ? -22.295 -11.177 23.319 1.00 70.69 177 VAL A O 1
ATOM 1363 N N . THR A 1 178 ? -22.848 -13.087 22.296 1.00 72.12 178 THR A N 1
ATOM 1364 C CA . THR A 1 178 ? -24.296 -12.845 22.336 1.00 72.12 178 THR A CA 1
ATOM 1365 C C . THR A 1 178 ? -25.002 -14.138 22.667 1.00 72.12 178 THR A C 1
ATOM 1367 O O . THR A 1 178 ? -24.885 -15.097 21.916 1.00 72.12 178 THR A O 1
ATOM 1370 N N . ASP A 1 179 ? -25.741 -14.124 23.771 1.00 73.31 179 ASP A N 1
ATOM 1371 C CA . ASP A 1 179 ? -26.610 -15.220 24.181 1.00 73.31 179 ASP A CA 1
ATOM 1372 C C . ASP A 1 179 ? -27.756 -15.353 23.163 1.00 73.31 179 ASP A C 1
ATOM 1374 O O . ASP A 1 179 ? -28.663 -14.511 23.101 1.00 73.31 179 ASP A O 1
ATOM 1378 N N . VAL A 1 180 ? -27.662 -16.353 22.284 1.00 71.50 180 VAL A N 1
ATOM 1379 C CA . VAL A 1 180 ? -28.610 -16.548 21.175 1.00 71.50 180 VAL A CA 1
ATOM 1380 C C . VAL A 1 180 ? -29.853 -17.280 21.671 1.00 71.50 180 VAL A C 1
ATOM 1382 O O . VAL A 1 180 ? -30.958 -17.027 21.180 1.00 71.50 180 VAL A O 1
ATOM 1385 N N . ASN A 1 181 ? -29.685 -18.183 22.635 1.00 73.12 181 ASN A N 1
ATOM 1386 C CA . ASN A 1 181 ? -30.739 -19.067 23.123 1.00 73.12 181 ASN A CA 1
ATOM 1387 C C . ASN A 1 181 ? -31.412 -18.551 24.421 1.00 73.12 181 ASN A C 1
ATOM 1389 O O . ASN A 1 181 ? -32.469 -19.063 24.796 1.00 73.12 181 ASN A O 1
ATOM 1393 N N . LYS A 1 182 ? -30.864 -17.487 25.027 1.00 73.69 182 LYS A N 1
ATOM 1394 C CA . LYS A 1 182 ? -31.305 -16.824 26.265 1.00 73.69 182 LYS A CA 1
ATOM 1395 C C . LYS A 1 182 ? -31.296 -17.734 27.493 1.00 73.69 182 LYS A C 1
ATOM 1397 O O . LYS A 1 182 ? -32.092 -17.521 28.411 1.00 73.69 182 LYS A O 1
ATOM 1402 N N . ASP A 1 183 ? -30.443 -18.754 27.502 1.00 69.25 183 ASP A N 1
ATOM 1403 C CA . ASP A 1 183 ? -30.295 -19.676 28.629 1.00 69.25 183 ASP A CA 1
ATOM 1404 C C . ASP A 1 183 ? -29.321 -19.151 29.701 1.00 69.25 183 ASP A C 1
ATOM 1406 O O . ASP A 1 183 ? -29.250 -19.712 30.799 1.00 69.25 183 ASP A O 1
ATOM 1410 N N . GLY A 1 184 ? -28.629 -18.039 29.420 1.00 67.12 184 GLY A N 1
ATOM 1411 C CA . GLY A 1 184 ? -27.668 -17.412 30.315 1.00 67.12 184 GLY A CA 1
ATOM 1412 C C . GLY A 1 184 ? -26.340 -18.161 30.423 1.00 67.12 184 GLY A C 1
ATOM 1413 O O . GLY A 1 184 ? -25.527 -17.784 31.269 1.00 67.12 184 GLY A O 1
ATOM 1414 N N . ILE A 1 185 ? -26.092 -19.187 29.601 1.00 68.50 185 ILE A N 1
ATOM 1415 C CA . ILE A 1 185 ? -24.914 -20.062 29.627 1.00 68.50 185 ILE A CA 1
ATOM 1416 C C . ILE A 1 185 ? -24.123 -19.887 28.334 1.00 68.50 185 ILE A C 1
ATOM 1418 O O . ILE A 1 185 ? -24.626 -20.084 27.239 1.00 68.50 185 ILE A O 1
ATOM 1422 N N . PHE A 1 186 ? -22.831 -19.595 28.458 1.00 62.53 186 PHE A N 1
ATOM 1423 C CA . PHE A 1 186 ? -21.977 -19.377 27.294 1.00 62.53 186 PHE A CA 1
ATOM 1424 C C . PHE A 1 186 ? -21.718 -20.661 26.478 1.00 62.53 186 PHE A C 1
ATOM 1426 O O . PHE A 1 186 ? -21.138 -21.628 26.993 1.00 62.53 186 PHE A O 1
ATOM 1433 N N . GLN A 1 187 ? -22.077 -20.645 25.186 1.00 61.09 187 GLN A N 1
ATOM 1434 C CA . GLN A 1 187 ? -21.865 -21.753 24.241 1.00 61.09 187 GLN A CA 1
ATOM 1435 C C . GLN A 1 187 ? -20.903 -21.402 23.085 1.00 61.09 187 GLN A C 1
ATOM 1437 O O . GLN A 1 187 ? -20.738 -20.252 22.691 1.00 61.09 187 GLN A O 1
ATOM 1442 N N . LEU A 1 188 ? -20.280 -22.423 22.473 1.00 53.31 188 LEU A N 1
ATOM 1443 C CA . LEU A 1 188 ? -19.276 -22.259 21.400 1.00 53.31 188 LEU A CA 1
ATOM 1444 C C . LEU A 1 188 ? -19.787 -21.504 20.156 1.00 53.31 188 LEU A C 1
ATOM 1446 O O . LEU A 1 188 ? -18.986 -20.918 19.432 1.00 53.31 188 LEU A O 1
ATOM 1450 N N . GLY A 1 189 ? -21.098 -21.520 19.894 1.00 57.38 189 GLY A N 1
ATOM 1451 C CA . GLY A 1 189 ? -21.721 -20.797 18.776 1.00 57.38 189 GLY A CA 1
ATOM 1452 C C . GLY A 1 189 ? -22.032 -19.324 19.062 1.00 57.38 189 GLY A C 1
ATOM 1453 O O . GLY A 1 189 ? -22.438 -18.603 18.154 1.00 57.38 189 GLY A O 1
ATOM 1454 N N . GLU A 1 190 ? -21.843 -18.876 20.303 1.00 65.50 190 GLU A N 1
ATOM 1455 C CA . GLU A 1 190 ? -22.247 -17.553 20.794 1.00 65.50 190 GLU A CA 1
ATOM 1456 C C . GLU A 1 190 ? -21.084 -16.566 20.861 1.00 65.50 190 GLU A C 1
ATOM 1458 O O . GLU A 1 190 ? -21.271 -15.412 21.240 1.00 65.50 190 GLU A O 1
ATOM 1463 N N . MET A 1 191 ? -19.888 -17.009 20.460 1.00 67.69 191 MET A N 1
ATOM 1464 C CA . MET A 1 191 ? -18.672 -16.211 20.396 1.00 67.69 191 MET A CA 1
ATOM 1465 C C . MET A 1 191 ? -18.191 -16.065 18.960 1.00 67.69 191 MET A C 1
ATOM 1467 O O . MET A 1 191 ? -17.957 -17.049 18.254 1.00 67.69 191 MET A O 1
ATOM 1471 N N . ARG A 1 192 ? -17.947 -14.822 18.549 1.00 63.28 192 ARG A N 1
ATOM 1472 C CA . ARG A 1 192 ? -17.302 -14.505 17.278 1.00 63.28 192 ARG A CA 1
ATOM 1473 C C . ARG A 1 192 ? -16.042 -13.689 17.532 1.00 63.28 192 ARG A C 1
ATOM 1475 O O . ARG A 1 192 ? -16.110 -12.597 18.091 1.00 63.28 192 ARG A O 1
ATOM 1482 N N . ILE A 1 193 ? -14.901 -14.227 17.104 1.00 62.69 193 ILE A N 1
ATOM 1483 C CA . ILE A 1 193 ? -13.582 -13.597 17.224 1.00 62.69 193 ILE A CA 1
ATOM 1484 C C . ILE A 1 193 ? -13.123 -13.169 15.827 1.00 62.69 193 ILE A C 1
ATOM 1486 O O . ILE A 1 193 ? -12.981 -14.009 14.935 1.00 62.69 193 ILE A O 1
ATOM 1490 N N . GLY A 1 194 ? -12.903 -11.872 15.623 1.00 59.91 194 GLY A N 1
ATOM 1491 C CA . GLY A 1 194 ? -12.287 -11.343 14.406 1.00 59.91 194 GLY A CA 1
ATOM 1492 C C . GLY A 1 194 ? -10.781 -11.621 14.378 1.00 59.91 194 GLY A C 1
ATOM 1493 O O . GLY A 1 194 ? -10.119 -11.556 15.406 1.00 59.91 194 GLY A O 1
ATOM 1494 N N . GLY A 1 195 ? -10.201 -11.911 13.209 1.00 51.31 195 GLY A N 1
ATOM 1495 C CA . GLY A 1 195 ? -8.768 -12.238 13.096 1.00 51.31 195 GLY A CA 1
ATOM 1496 C C . GLY A 1 195 ? -7.826 -11.133 13.597 1.00 51.31 195 GLY A C 1
ATOM 1497 O O . GLY A 1 195 ? -6.755 -11.426 14.127 1.00 51.31 195 GLY A O 1
ATOM 1498 N N . ASP A 1 196 ? -8.262 -9.876 13.506 1.00 58.28 196 ASP A N 1
ATOM 1499 C CA . ASP A 1 196 ? -7.474 -8.694 13.871 1.00 58.28 196 ASP A CA 1
ATOM 1500 C C . ASP A 1 196 ? -7.323 -8.516 15.393 1.00 58.28 196 ASP A C 1
ATOM 1502 O O . ASP A 1 196 ? -6.368 -7.889 15.856 1.00 58.28 196 ASP A O 1
ATOM 1506 N N . ILE A 1 197 ? -8.217 -9.116 16.194 1.00 66.31 197 ILE A N 1
ATOM 1507 C CA . ILE A 1 197 ? -8.158 -9.026 17.658 1.00 66.31 197 ILE A CA 1
ATOM 1508 C C . ILE A 1 197 ? -7.142 -9.992 18.261 1.00 66.31 197 ILE A C 1
ATOM 1510 O O . ILE A 1 197 ? -6.653 -9.755 19.359 1.00 66.31 197 ILE A O 1
ATOM 1514 N N . ILE A 1 198 ? -6.801 -11.077 17.559 1.00 61.69 198 ILE A N 1
ATOM 1515 C CA . ILE A 1 198 ? -6.026 -12.180 18.137 1.00 61.69 198 ILE A CA 1
ATOM 1516 C C . ILE A 1 198 ? -4.683 -11.657 18.647 1.00 61.69 198 ILE A C 1
ATOM 1518 O O . ILE A 1 198 ? -4.337 -11.877 19.803 1.00 61.69 198 ILE A O 1
ATOM 1522 N N . VAL A 1 199 ? -3.960 -10.888 17.831 1.00 67.19 199 VAL A N 1
ATOM 1523 C CA . VAL A 1 199 ? -2.642 -10.342 18.196 1.00 67.19 199 VAL A CA 1
ATOM 1524 C C . VAL A 1 199 ? -2.736 -9.328 19.342 1.00 67.19 199 VAL A C 1
ATOM 1526 O O . VAL A 1 199 ? -1.863 -9.305 20.207 1.00 67.19 199 VAL A O 1
ATOM 1529 N N . LEU A 1 200 ? -3.800 -8.521 19.377 1.00 66.25 200 LEU A N 1
ATOM 1530 C CA . LEU A 1 200 ? -3.994 -7.472 20.382 1.00 66.25 200 LEU A CA 1
ATOM 1531 C C . LEU A 1 200 ? -4.495 -8.016 21.728 1.00 66.25 200 LEU A C 1
ATOM 1533 O O . LEU A 1 200 ? -4.090 -7.516 22.775 1.00 66.25 200 LEU A O 1
ATOM 1537 N N . ALA A 1 201 ? -5.330 -9.056 21.704 1.00 63.62 201 ALA A N 1
ATOM 1538 C CA . ALA A 1 201 ? -5.892 -9.699 22.887 1.00 63.62 201 ALA A CA 1
ATOM 1539 C C . ALA A 1 201 ? -4.986 -10.801 23.458 1.00 63.62 201 ALA A C 1
ATOM 1541 O O . ALA A 1 201 ? -5.123 -11.136 24.630 1.00 63.62 201 ALA A O 1
ATOM 1542 N N . THR A 1 202 ? -4.034 -11.345 22.684 1.00 64.94 202 THR A N 1
ATOM 1543 C CA . THR A 1 202 ? -3.121 -12.416 23.143 1.00 64.94 202 THR A CA 1
ATOM 1544 C C . THR A 1 202 ? -2.412 -12.087 24.465 1.00 64.94 202 THR A C 1
ATOM 1546 O O . THR A 1 202 ? -2.382 -12.962 25.330 1.00 64.94 202 THR A O 1
ATOM 1549 N N . PRO A 1 203 ? -1.872 -10.871 24.694 1.00 62.59 203 PRO A N 1
ATOM 1550 C CA . PRO A 1 203 ? -1.248 -10.551 25.975 1.00 62.59 203 PRO A CA 1
ATOM 1551 C C . PRO A 1 203 ? -2.237 -10.581 27.148 1.00 62.59 203 PRO A C 1
ATOM 1553 O O . PRO A 1 203 ? -1.883 -11.065 28.219 1.00 62.59 203 PRO A O 1
ATOM 1556 N N . GLU A 1 204 ? -3.483 -10.140 26.946 1.00 62.25 204 GLU A N 1
ATOM 1557 C CA . GLU A 1 204 ? -4.524 -10.193 27.984 1.00 62.25 204 GLU A CA 1
ATOM 1558 C C . GLU A 1 204 ? -5.018 -11.621 28.237 1.00 62.25 204 GLU A C 1
ATOM 1560 O O . GLU A 1 204 ? -5.194 -12.009 29.390 1.00 62.25 204 GLU A O 1
ATOM 1565 N N . ILE A 1 205 ? -5.170 -12.427 27.181 1.00 60.56 205 ILE A N 1
ATOM 1566 C CA . ILE A 1 205 ? -5.505 -13.858 27.271 1.00 60.56 205 ILE A CA 1
ATOM 1567 C C . ILE A 1 205 ? -4.410 -14.614 28.037 1.00 60.56 205 ILE A C 1
ATOM 1569 O O . ILE A 1 205 ? -4.706 -15.503 28.831 1.00 60.56 205 ILE A O 1
ATOM 1573 N N . ALA A 1 206 ? -3.146 -14.235 27.840 1.00 55.28 206 ALA A N 1
ATOM 1574 C CA . ALA A 1 206 ? -1.996 -14.792 28.547 1.00 55.28 206 ALA A CA 1
ATOM 1575 C C . ALA A 1 206 ? -1.824 -14.251 29.984 1.00 55.28 206 ALA A C 1
ATOM 1577 O O . ALA A 1 206 ? -0.870 -14.632 30.663 1.00 55.28 206 ALA A O 1
ATOM 1578 N N . GLY A 1 207 ? -2.709 -13.362 30.454 1.00 53.00 207 GLY A N 1
ATOM 1579 C CA . GLY A 1 207 ? -2.641 -12.770 31.794 1.00 53.00 207 GLY A CA 1
ATOM 1580 C C . GLY A 1 207 ? -1.477 -11.792 31.991 1.00 53.00 207 GLY A C 1
ATOM 1581 O O . GLY A 1 207 ? -1.065 -11.547 33.126 1.00 53.00 207 GLY A O 1
ATOM 1582 N N . LEU A 1 208 ? -0.914 -11.251 30.906 1.00 51.38 208 LEU A N 1
ATOM 1583 C CA . LEU A 1 208 ? 0.186 -10.292 30.963 1.00 51.38 208 LEU A CA 1
ATOM 1584 C C . LEU A 1 208 ? -0.319 -8.889 31.351 1.00 51.38 208 LEU A C 1
ATOM 1586 O O . LEU A 1 208 ? -1.477 -8.547 31.101 1.00 51.38 208 LEU A O 1
ATOM 1590 N N . PRO A 1 209 ? 0.544 -8.035 31.935 1.00 54.25 209 PRO A N 1
ATOM 1591 C CA . PRO A 1 209 ? 0.176 -6.663 32.273 1.00 54.25 209 PRO A CA 1
ATOM 1592 C C . PRO A 1 209 ? -0.330 -5.873 31.056 1.00 54.25 209 PRO A C 1
ATOM 1594 O O . PRO A 1 209 ? 0.233 -5.996 29.969 1.00 54.25 209 PRO A O 1
ATOM 1597 N N . TYR A 1 210 ? -1.307 -4.976 31.257 1.00 59.84 210 TYR A N 1
ATOM 1598 C CA . TYR A 1 210 ? -1.931 -4.177 30.180 1.00 59.84 210 TYR A CA 1
ATOM 1599 C C . TYR A 1 210 ? -0.923 -3.390 29.320 1.00 59.84 210 TYR A C 1
ATOM 1601 O O . TYR A 1 210 ? -1.157 -3.119 28.141 1.00 59.84 210 TYR A O 1
ATOM 1609 N N . VAL A 1 211 ? 0.225 -3.034 29.906 1.00 58.50 211 VAL A N 1
ATOM 1610 C CA . VAL A 1 211 ? 1.329 -2.345 29.226 1.00 58.50 211 VAL A CA 1
ATOM 1611 C C . VAL A 1 211 ? 1.842 -3.162 28.037 1.00 58.50 211 VAL A C 1
ATOM 1613 O O . VAL A 1 211 ? 2.229 -2.585 27.025 1.00 58.50 211 VAL A O 1
ATOM 1616 N N . VAL A 1 212 ? 1.804 -4.496 28.120 1.00 59.09 212 VAL A N 1
ATOM 1617 C CA . VAL A 1 212 ? 2.228 -5.390 27.037 1.00 59.09 212 VAL A CA 1
ATOM 1618 C C . VAL A 1 212 ? 1.263 -5.303 25.854 1.00 59.09 212 VAL A C 1
ATOM 1620 O O . VAL A 1 212 ? 1.725 -5.152 24.726 1.00 59.09 212 VAL A O 1
ATOM 1623 N N . SER A 1 213 ? -0.054 -5.289 26.087 1.00 64.12 213 SER A N 1
ATOM 1624 C CA . SER A 1 213 ? -1.060 -5.067 25.033 1.00 64.12 213 SER A CA 1
ATOM 1625 C C . SER A 1 213 ? -0.882 -3.702 24.365 1.00 64.12 213 SER A C 1
ATOM 1627 O O . SER A 1 213 ? -0.860 -3.601 23.137 1.00 64.12 213 SER A O 1
ATOM 1629 N N . GLY A 1 214 ? -0.658 -2.653 25.167 1.00 67.38 214 GLY A N 1
ATOM 1630 C CA . GLY A 1 214 ? -0.361 -1.309 24.663 1.00 67.38 214 GLY A CA 1
ATOM 1631 C C . GLY A 1 214 ? 0.932 -1.246 23.841 1.00 67.38 214 GLY A C 1
ATOM 1632 O O . GLY A 1 214 ? 0.974 -0.593 22.800 1.00 67.38 214 GLY A O 1
ATOM 1633 N N . MET A 1 215 ? 1.974 -1.970 24.258 1.00 68.44 215 MET A N 1
ATOM 1634 C CA . MET A 1 215 ? 3.246 -2.064 23.539 1.00 68.44 215 MET A CA 1
ATOM 1635 C C . MET A 1 215 ? 3.111 -2.833 22.218 1.00 68.44 215 MET A C 1
ATOM 1637 O O . MET A 1 215 ? 3.710 -2.428 21.224 1.00 68.44 215 MET A O 1
ATOM 1641 N N . VAL A 1 216 ? 2.299 -3.895 22.172 1.00 70.38 216 VAL A N 1
ATOM 1642 C CA . VAL A 1 216 ? 1.990 -4.637 20.936 1.00 70.38 216 VAL A CA 1
ATOM 1643 C C . VAL A 1 216 ? 1.226 -3.749 19.949 1.00 70.38 216 VAL A C 1
ATOM 1645 O O . VAL A 1 216 ? 1.616 -3.662 18.782 1.00 70.38 216 VAL A O 1
ATOM 1648 N N . ALA A 1 217 ? 0.206 -3.023 20.416 1.00 71.19 217 ALA A N 1
ATOM 1649 C CA . ALA A 1 217 ? -0.537 -2.069 19.592 1.00 71.19 217 ALA A CA 1
ATOM 1650 C C . ALA A 1 217 ? 0.373 -0.949 19.047 1.00 71.19 217 ALA A C 1
ATOM 1652 O O . ALA A 1 217 ? 0.373 -0.664 17.846 1.00 71.19 217 ALA A O 1
ATOM 1653 N N . ALA A 1 218 ? 1.212 -0.360 19.908 1.00 76.06 218 ALA A N 1
ATOM 1654 C CA . ALA A 1 218 ? 2.188 0.655 19.515 1.00 76.06 218 ALA A CA 1
ATOM 1655 C C . ALA A 1 218 ? 3.230 0.108 18.524 1.00 76.06 218 ALA A C 1
ATOM 1657 O O . ALA A 1 218 ? 3.586 0.798 17.569 1.00 76.06 218 ALA A O 1
ATOM 1658 N N . GLY A 1 219 ? 3.683 -1.136 18.706 1.00 76.44 219 GLY A N 1
ATOM 1659 C CA . GLY A 1 219 ? 4.611 -1.815 17.804 1.00 76.44 219 GLY A CA 1
ATOM 1660 C C . GLY A 1 219 ? 4.032 -2.023 16.403 1.00 76.44 219 GLY A C 1
ATOM 1661 O O . GLY A 1 219 ? 4.700 -1.710 15.417 1.00 76.44 219 GLY A O 1
ATOM 1662 N N . GLY A 1 220 ? 2.775 -2.469 16.299 1.00 74.38 220 GLY A N 1
ATOM 1663 C CA . GLY A 1 220 ? 2.078 -2.604 15.013 1.00 74.38 220 GLY A CA 1
ATOM 1664 C C . GLY A 1 220 ? 1.935 -1.264 14.281 1.00 74.38 220 GLY A C 1
ATOM 1665 O O . GLY A 1 220 ? 2.209 -1.160 13.082 1.00 74.38 220 GLY A O 1
ATOM 1666 N N . LEU A 1 221 ? 1.599 -0.208 15.024 1.00 75.06 221 LEU A N 1
ATOM 1667 C CA . LEU A 1 221 ? 1.473 1.153 14.506 1.00 75.06 221 LEU A CA 1
ATOM 1668 C C . LEU A 1 221 ? 2.826 1.728 14.049 1.00 75.06 221 LEU A C 1
ATOM 1670 O O . LEU A 1 221 ? 2.928 2.300 12.961 1.00 75.06 221 LEU A O 1
ATOM 1674 N N . ALA A 1 222 ? 3.883 1.522 14.837 1.00 79.56 222 ALA A N 1
ATOM 1675 C CA . ALA A 1 222 ? 5.244 1.936 14.504 1.00 79.56 222 ALA A CA 1
ATOM 1676 C C . ALA A 1 222 ? 5.788 1.204 13.266 1.00 79.56 222 ALA A C 1
ATOM 1678 O O . ALA A 1 222 ? 6.399 1.835 12.401 1.00 79.56 222 ALA A O 1
ATOM 1679 N N . ALA A 1 223 ? 5.523 -0.099 13.130 1.00 76.94 223 ALA A N 1
ATOM 1680 C CA . ALA A 1 223 ? 5.905 -0.873 11.950 1.00 76.94 223 ALA A CA 1
ATOM 1681 C C . ALA A 1 223 ? 5.220 -0.344 10.676 1.00 76.94 223 ALA A C 1
ATOM 1683 O O . ALA A 1 223 ? 5.870 -0.163 9.639 1.00 76.94 223 ALA A O 1
ATOM 1684 N N . ALA A 1 224 ? 3.923 -0.024 10.756 1.00 72.44 224 ALA A N 1
ATOM 1685 C CA . ALA A 1 224 ? 3.195 0.578 9.644 1.00 72.44 224 ALA A CA 1
ATOM 1686 C C . ALA A 1 224 ? 3.792 1.941 9.242 1.00 72.44 224 ALA A C 1
ATOM 1688 O O . ALA A 1 224 ? 4.055 2.163 8.058 1.00 72.44 224 ALA A O 1
ATOM 1689 N N . LEU A 1 225 ? 4.091 2.812 10.213 1.00 79.44 225 LEU A N 1
ATOM 1690 C CA . LEU A 1 225 ? 4.672 4.137 9.963 1.00 79.44 225 LEU A CA 1
ATOM 1691 C C . LEU A 1 225 ? 6.102 4.076 9.410 1.00 79.44 225 LEU A C 1
ATOM 1693 O O . LEU A 1 225 ? 6.417 4.806 8.474 1.00 79.44 225 LEU A O 1
ATOM 1697 N N . SER A 1 226 ? 6.950 3.180 9.922 1.00 82.19 226 SER A N 1
ATOM 1698 C CA . SER A 1 226 ? 8.342 3.043 9.468 1.00 82.19 226 SER A CA 1
ATOM 1699 C C . SER A 1 226 ? 8.431 2.657 7.987 1.00 82.19 226 SER A C 1
ATOM 1701 O O . SER A 1 226 ? 9.266 3.178 7.246 1.00 82.19 226 SER A O 1
ATOM 1703 N N . THR A 1 227 ? 7.526 1.790 7.526 1.00 79.56 227 THR A N 1
ATOM 1704 C CA . THR A 1 227 ? 7.464 1.419 6.104 1.00 79.56 227 THR A CA 1
ATOM 1705 C C . THR A 1 227 ? 6.950 2.555 5.217 1.00 79.56 227 THR A C 1
ATOM 1707 O O . THR A 1 227 ? 7.500 2.771 4.137 1.00 79.56 227 THR A O 1
ATOM 1710 N N . ALA A 1 228 ? 5.941 3.307 5.670 1.00 75.94 228 ALA A N 1
ATOM 1711 C CA . ALA A 1 228 ? 5.414 4.456 4.937 1.00 75.94 228 ALA A CA 1
ATOM 1712 C C . ALA A 1 228 ? 6.457 5.580 4.798 1.00 75.94 228 ALA A C 1
ATOM 1714 O O . ALA A 1 228 ? 6.601 6.148 3.714 1.00 75.94 228 ALA A O 1
ATOM 1715 N N . ASP A 1 229 ? 7.220 5.862 5.858 1.00 78.81 229 ASP A N 1
ATOM 1716 C CA . ASP A 1 229 ? 8.278 6.879 5.853 1.00 78.81 229 ASP A CA 1
ATOM 1717 C C . ASP A 1 229 ? 9.420 6.520 4.884 1.00 78.81 229 ASP A C 1
ATOM 1719 O O . ASP A 1 229 ? 9.816 7.332 4.044 1.00 78.81 229 ASP A O 1
ATOM 1723 N N . GLY A 1 230 ? 9.870 5.259 4.889 1.00 80.50 230 GLY A N 1
ATOM 1724 C CA . GLY A 1 230 ? 10.890 4.784 3.946 1.00 80.50 230 GLY A CA 1
ATOM 1725 C C . GLY A 1 230 ? 10.479 4.930 2.472 1.00 80.50 230 GLY A C 1
ATOM 1726 O O . GLY A 1 230 ? 11.304 5.251 1.609 1.00 80.50 230 GLY A O 1
ATOM 1727 N N . LEU A 1 231 ? 9.192 4.751 2.164 1.00 79.69 231 LEU A N 1
ATOM 1728 C CA . LEU A 1 231 ? 8.657 4.930 0.812 1.00 79.69 231 LEU A CA 1
ATOM 1729 C C . LEU A 1 231 ? 8.511 6.399 0.431 1.00 79.69 231 LEU A C 1
ATOM 1731 O O . LEU A 1 231 ? 8.838 6.757 -0.701 1.00 79.69 231 LEU A O 1
ATOM 1735 N N . LEU A 1 232 ? 8.088 7.257 1.364 1.00 80.00 232 LEU A N 1
ATOM 1736 C CA . LEU A 1 232 ? 8.093 8.705 1.151 1.00 80.00 232 LEU A CA 1
ATOM 1737 C C . LEU A 1 232 ? 9.501 9.203 0.843 1.00 80.00 232 LEU A C 1
ATOM 1739 O O . LEU A 1 232 ? 9.667 9.958 -0.109 1.00 80.00 232 LEU A O 1
ATOM 1743 N N . LEU A 1 233 ? 10.515 8.732 1.571 1.00 81.12 233 LEU A N 1
ATOM 1744 C CA . LEU A 1 233 ? 11.910 9.071 1.294 1.00 81.12 233 LEU A CA 1
ATOM 1745 C C . LEU A 1 233 ? 12.362 8.571 -0.087 1.00 81.12 233 LEU A C 1
ATOM 1747 O O . LEU A 1 233 ? 13.061 9.280 -0.812 1.00 81.12 233 LEU A O 1
ATOM 1751 N N . THR A 1 234 ? 11.931 7.372 -0.483 1.00 79.81 234 THR A N 1
ATOM 1752 C CA . THR A 1 234 ? 12.234 6.812 -1.810 1.00 79.81 234 THR A CA 1
ATOM 1753 C C . THR A 1 234 ? 11.616 7.661 -2.927 1.00 79.81 234 THR A C 1
ATOM 1755 O O . THR A 1 234 ? 12.302 8.013 -3.888 1.00 79.81 234 THR A O 1
ATOM 1758 N N . ILE A 1 235 ? 10.351 8.064 -2.774 1.00 80.56 235 ILE A N 1
ATOM 1759 C CA . ILE A 1 235 ? 9.653 8.974 -3.694 1.00 80.56 235 ILE A CA 1
ATOM 1760 C C . ILE A 1 235 ? 10.323 10.356 -3.696 1.00 80.56 235 ILE A C 1
ATOM 1762 O O . ILE A 1 235 ? 10.552 10.922 -4.765 1.00 80.56 235 ILE A O 1
ATOM 1766 N N . ALA A 1 236 ? 10.687 10.883 -2.523 1.00 77.94 236 ALA A N 1
ATOM 1767 C CA . ALA A 1 236 ? 11.369 12.166 -2.377 1.00 77.94 236 ALA A CA 1
ATOM 1768 C C . ALA A 1 236 ? 12.677 12.190 -3.170 1.00 77.94 236 ALA A C 1
ATOM 1770 O O . ALA A 1 236 ? 12.930 13.145 -3.903 1.00 77.94 236 ALA A O 1
ATOM 1771 N N . ASN A 1 237 ? 13.482 11.129 -3.055 1.00 78.06 237 ASN A N 1
ATOM 1772 C CA . ASN A 1 237 ? 14.753 10.993 -3.759 1.00 78.06 237 ASN A CA 1
ATOM 1773 C C . ASN A 1 237 ? 14.550 10.842 -5.271 1.00 78.06 237 ASN A C 1
ATOM 1775 O O . ASN A 1 237 ? 15.223 11.533 -6.037 1.00 78.06 237 ASN A O 1
ATOM 1779 N N . ALA A 1 238 ? 13.580 10.029 -5.703 1.00 79.56 238 ALA A N 1
ATOM 1780 C CA . ALA A 1 238 ? 13.244 9.886 -7.119 1.00 79.56 238 ALA A CA 1
ATOM 1781 C C . ALA A 1 238 ? 12.782 11.221 -7.741 1.00 79.56 238 ALA A C 1
ATOM 1783 O O . ALA A 1 238 ? 13.180 11.571 -8.850 1.00 79.56 238 ALA A O 1
ATOM 1784 N N . LEU A 1 239 ? 11.989 12.016 -7.020 1.00 80.12 239 LEU A N 1
ATOM 1785 C CA . LEU A 1 239 ? 11.510 13.315 -7.502 1.00 80.12 239 LEU A CA 1
ATOM 1786 C C . LEU A 1 239 ? 12.586 14.412 -7.424 1.00 80.12 239 LEU A C 1
ATOM 1788 O O . LEU A 1 239 ? 12.730 15.201 -8.354 1.00 80.12 239 LEU A O 1
ATOM 1792 N N . SER A 1 240 ? 13.356 14.467 -6.333 1.00 76.44 240 SER A N 1
ATOM 1793 C CA . SER A 1 240 ? 14.370 15.505 -6.086 1.00 76.44 240 SER A CA 1
ATOM 1794 C C . SER A 1 240 ? 15.629 15.306 -6.923 1.00 76.44 240 SER A C 1
ATOM 1796 O O . SER A 1 240 ? 16.103 16.226 -7.593 1.00 76.44 240 SER A O 1
ATOM 1798 N N . HIS A 1 241 ? 16.193 14.099 -6.860 1.00 73.50 241 HIS A N 1
ATOM 1799 C CA . HIS A 1 241 ? 17.509 13.798 -7.404 1.00 73.50 241 HIS A CA 1
ATOM 1800 C C . HIS A 1 241 ? 17.414 13.234 -8.822 1.00 73.50 241 HIS A C 1
ATOM 1802 O O . HIS A 1 241 ? 18.118 13.710 -9.715 1.00 73.50 241 HIS A O 1
ATOM 1808 N N . ASP A 1 242 ? 16.521 12.267 -9.044 1.00 74.81 242 ASP A N 1
ATOM 1809 C CA . ASP A 1 242 ? 16.448 11.576 -10.332 1.00 74.81 242 ASP A CA 1
ATOM 1810 C C . ASP A 1 242 ? 15.655 12.375 -11.376 1.00 74.81 242 ASP A C 1
ATOM 1812 O O . ASP A 1 242 ? 16.113 12.496 -12.511 1.00 74.81 242 ASP A O 1
ATOM 1816 N N . LEU A 1 243 ? 14.510 12.960 -11.005 1.00 76.06 243 LEU A N 1
ATOM 1817 C CA . LEU A 1 243 ? 13.680 13.753 -11.917 1.00 76.06 243 LEU A CA 1
ATOM 1818 C C . LEU A 1 243 ? 14.139 15.217 -11.990 1.00 76.06 243 LEU A C 1
ATOM 1820 O O . LEU A 1 243 ? 14.525 15.692 -13.057 1.00 76.06 243 LEU A O 1
ATOM 1824 N N . TYR A 1 244 ? 14.129 15.943 -10.867 1.00 76.12 244 TYR A N 1
ATOM 1825 C CA . TYR A 1 244 ? 14.380 17.384 -10.893 1.00 76.12 244 TYR A CA 1
ATOM 1826 C C . TYR A 1 244 ? 15.858 17.725 -11.145 1.00 76.12 244 TYR A C 1
ATOM 1828 O O . TYR A 1 244 ? 16.170 18.372 -12.144 1.00 76.12 244 TYR A O 1
ATOM 1836 N N . TYR A 1 245 ? 16.784 17.261 -10.297 1.00 73.19 245 TYR A N 1
ATOM 1837 C CA . TYR A 1 245 ? 18.208 17.583 -10.448 1.00 73.19 245 TYR A CA 1
ATOM 1838 C C . TYR A 1 245 ? 18.823 17.008 -11.730 1.00 73.19 245 TYR A C 1
ATOM 1840 O O . TYR A 1 245 ? 19.505 17.724 -12.453 1.00 73.19 245 TYR A O 1
ATOM 1848 N N . LYS A 1 246 ? 18.602 15.727 -12.039 1.00 73.88 246 LYS A N 1
ATOM 1849 C CA . LYS A 1 246 ? 19.259 15.099 -13.196 1.00 73.88 246 LYS A CA 1
ATOM 1850 C C . LYS A 1 246 ? 18.597 15.375 -14.545 1.00 73.88 246 LYS A C 1
ATOM 1852 O O . LYS A 1 246 ? 19.305 15.284 -15.546 1.00 73.88 246 LYS A O 1
ATOM 1857 N N . MET A 1 247 ? 17.290 15.658 -14.610 1.00 71.00 247 MET A N 1
ATOM 1858 C CA . MET A 1 247 ? 16.585 15.797 -15.899 1.00 71.00 247 MET A CA 1
ATOM 1859 C C . MET A 1 247 ? 16.017 17.187 -16.171 1.00 71.00 247 MET A C 1
ATOM 1861 O O . MET A 1 247 ? 15.981 17.572 -17.336 1.00 71.00 247 MET A O 1
ATOM 1865 N N . MET A 1 248 ? 15.572 17.929 -15.151 1.00 77.81 248 MET A N 1
ATOM 1866 C CA . MET A 1 248 ? 14.955 19.246 -15.359 1.00 77.81 248 MET A CA 1
ATOM 1867 C C . MET A 1 248 ? 15.953 20.396 -15.230 1.00 77.81 248 MET A C 1
ATOM 1869 O O . MET A 1 248 ? 16.068 21.202 -16.148 1.00 77.81 248 MET A O 1
ATOM 1873 N N . ASP A 1 249 ? 16.666 20.486 -14.105 1.00 76.00 249 ASP A N 1
ATOM 1874 C CA . ASP A 1 249 ? 17.609 21.579 -13.844 1.00 76.00 249 ASP A CA 1
ATOM 1875 C C . ASP A 1 249 ? 18.834 21.101 -13.033 1.00 76.00 249 ASP A C 1
ATOM 1877 O O . ASP A 1 249 ? 18.842 21.152 -11.793 1.00 76.00 249 ASP A O 1
ATOM 1881 N N . PRO A 1 250 ? 19.910 20.681 -13.730 1.00 76.81 250 PRO A N 1
ATOM 1882 C CA . PRO A 1 250 ? 21.178 20.286 -13.116 1.00 76.81 250 PRO A CA 1
ATOM 1883 C C . PRO A 1 250 ? 21.889 21.407 -12.358 1.00 76.81 250 PRO A C 1
ATOM 1885 O O . PRO A 1 250 ? 22.727 21.134 -11.502 1.00 76.81 250 PRO A O 1
ATOM 1888 N N . ASN A 1 251 ? 21.563 22.671 -12.611 1.00 79.62 251 ASN A N 1
ATOM 1889 C CA . ASN A 1 251 ? 22.242 23.800 -11.977 1.00 79.62 251 ASN A CA 1
ATOM 1890 C C . ASN A 1 251 ? 21.413 24.428 -10.849 1.00 79.62 251 ASN A C 1
ATOM 1892 O O . ASN A 1 251 ? 21.852 25.396 -10.229 1.00 79.62 251 ASN A O 1
ATOM 1896 N N . ALA A 1 252 ? 20.248 23.857 -10.518 1.00 76.06 252 ALA A N 1
ATOM 1897 C CA . ALA A 1 252 ? 19.391 24.387 -9.467 1.00 76.06 252 ALA A CA 1
ATOM 1898 C C . ALA A 1 252 ? 20.119 24.445 -8.108 1.00 76.06 252 ALA A C 1
ATOM 1900 O O . ALA A 1 252 ? 20.728 23.448 -7.715 1.00 76.06 252 ALA A O 1
ATOM 1901 N N . PRO A 1 253 ? 20.011 25.536 -7.332 1.00 81.88 253 PRO A N 1
ATOM 1902 C CA . PRO A 1 253 ? 20.551 25.591 -5.975 1.00 81.88 253 PRO A CA 1
ATOM 1903 C C . PRO A 1 253 ? 19.878 24.555 -5.058 1.00 81.88 253 PRO A C 1
ATOM 1905 O O . PRO A 1 253 ? 18.698 24.228 -5.221 1.00 81.88 253 PRO A O 1
ATOM 1908 N N . THR A 1 254 ? 20.619 24.039 -4.072 1.00 80.88 254 THR A N 1
ATOM 1909 C CA . THR A 1 254 ? 20.175 22.955 -3.170 1.00 80.88 254 THR A CA 1
ATOM 1910 C C . THR A 1 254 ? 18.862 23.273 -2.448 1.00 80.88 254 THR A C 1
ATOM 1912 O O . THR A 1 254 ? 18.000 22.402 -2.341 1.00 80.88 254 THR A O 1
ATOM 1915 N N . SER A 1 255 ? 18.652 24.527 -2.040 1.00 81.31 255 SER A N 1
ATOM 1916 C CA . SER A 1 255 ? 17.411 24.994 -1.404 1.00 81.31 255 SER A CA 1
ATOM 1917 C C . SER A 1 255 ? 16.176 24.824 -2.299 1.00 81.31 255 SER A C 1
ATOM 1919 O O . SER A 1 255 ? 15.145 24.324 -1.844 1.00 81.31 255 SER A O 1
ATOM 1921 N N . ARG A 1 256 ? 16.285 25.169 -3.590 1.00 80.44 256 ARG A N 1
ATOM 1922 C CA . ARG A 1 256 ? 15.194 25.035 -4.569 1.00 80.44 256 ARG A CA 1
ATOM 1923 C C . ARG A 1 256 ? 14.857 23.568 -4.834 1.00 80.44 256 ARG A C 1
ATOM 1925 O O . ARG A 1 256 ? 13.678 23.230 -4.903 1.00 80.44 256 ARG A O 1
ATOM 1932 N N . ARG A 1 257 ? 15.867 22.693 -4.913 1.00 76.31 257 ARG A N 1
ATOM 1933 C CA . ARG A 1 257 ? 15.667 21.240 -5.092 1.00 76.31 257 ARG A CA 1
ATOM 1934 C C . ARG A 1 257 ? 14.869 20.634 -3.942 1.00 76.31 257 ARG A C 1
ATOM 1936 O O . ARG A 1 257 ? 13.893 19.926 -4.171 1.00 76.31 257 ARG A O 1
ATOM 1943 N N . VAL A 1 258 ? 15.252 20.959 -2.706 1.00 77.94 258 VAL A N 1
ATOM 1944 C CA . VAL A 1 258 ? 14.565 20.461 -1.506 1.00 77.94 258 VAL A CA 1
ATOM 1945 C C . VAL A 1 258 ? 13.135 20.995 -1.434 1.00 77.94 258 VAL A C 1
ATOM 1947 O O . VAL A 1 258 ? 12.222 20.233 -1.127 1.00 77.94 258 VAL A O 1
ATOM 1950 N N . MET A 1 259 ? 12.915 22.275 -1.753 1.00 83.94 259 MET A N 1
ATOM 1951 C CA . MET A 1 259 ? 11.574 22.866 -1.772 1.00 83.94 259 MET A CA 1
ATOM 1952 C C . MET A 1 259 ? 10.661 22.171 -2.789 1.00 83.94 259 MET A C 1
ATOM 1954 O O . MET A 1 259 ? 9.575 21.729 -2.426 1.00 83.94 259 MET A O 1
ATOM 1958 N N . ILE A 1 260 ? 11.109 22.028 -4.039 1.00 81.31 260 ILE A N 1
ATOM 1959 C CA . ILE A 1 260 ? 10.316 21.406 -5.110 1.00 81.31 260 ILE A CA 1
ATOM 1960 C C . ILE A 1 260 ? 10.024 19.938 -4.793 1.00 81.31 260 ILE A C 1
ATOM 1962 O O . ILE A 1 260 ? 8.891 19.493 -4.959 1.00 81.31 260 ILE A O 1
ATOM 1966 N N . SER A 1 261 ? 11.005 19.207 -4.256 1.00 76.06 261 SER A N 1
ATOM 1967 C CA . SER A 1 261 ? 10.806 17.832 -3.790 1.00 76.06 261 SER A CA 1
ATOM 1968 C C . SER A 1 261 ? 9.746 17.736 -2.690 1.00 76.06 261 SER A C 1
ATOM 1970 O O . SER A 1 261 ? 8.847 16.906 -2.795 1.00 76.06 261 SER A O 1
ATOM 1972 N N . LYS A 1 262 ? 9.788 18.613 -1.675 1.00 83.06 262 LYS A N 1
ATOM 1973 C CA . LYS A 1 262 ? 8.788 18.639 -0.594 1.00 83.06 262 LYS A CA 1
ATOM 1974 C C . LYS A 1 262 ? 7.387 18.975 -1.105 1.00 83.06 262 LYS A C 1
ATOM 1976 O O . LYS A 1 262 ? 6.427 18.348 -0.669 1.00 83.06 262 LYS A O 1
ATOM 1981 N N . VAL A 1 263 ? 7.268 19.927 -2.033 1.00 85.56 263 VAL A N 1
ATOM 1982 C CA . VAL A 1 263 ? 5.980 20.295 -2.643 1.00 85.56 263 VAL A CA 1
ATOM 1983 C C . VAL A 1 263 ? 5.420 19.135 -3.465 1.00 85.56 263 VAL A C 1
ATOM 1985 O O . VAL A 1 263 ? 4.266 18.763 -3.277 1.00 85.56 263 VAL A O 1
ATOM 1988 N N . LEU A 1 264 ? 6.231 18.514 -4.328 1.00 82.06 264 LEU A N 1
ATOM 1989 C CA . LEU A 1 264 ? 5.801 17.351 -5.110 1.00 82.06 264 LEU A CA 1
ATOM 1990 C C . LEU A 1 264 ? 5.426 16.169 -4.209 1.00 82.06 264 LEU A C 1
ATOM 1992 O O . LEU A 1 264 ? 4.417 15.515 -4.456 1.00 82.06 264 LEU A O 1
ATOM 1996 N N . LEU A 1 265 ? 6.190 15.920 -3.143 1.00 83.19 265 LEU A N 1
ATOM 1997 C CA . LEU A 1 265 ? 5.881 14.874 -2.169 1.00 83.19 265 LEU A CA 1
ATOM 1998 C C . LEU A 1 265 ? 4.549 15.139 -1.465 1.00 83.19 265 LEU A C 1
ATOM 2000 O O . LEU A 1 265 ? 3.743 14.220 -1.352 1.00 83.19 265 LEU A O 1
ATOM 2004 N N . LEU A 1 266 ? 4.292 16.381 -1.043 1.00 86.12 266 LEU A N 1
ATOM 2005 C CA . LEU A 1 266 ? 3.013 16.772 -0.450 1.00 86.12 266 LEU A CA 1
ATOM 2006 C C . LEU A 1 266 ? 1.855 16.538 -1.429 1.00 86.12 266 LEU A C 1
ATOM 2008 O O . LEU A 1 266 ? 0.841 15.962 -1.047 1.00 86.12 266 LEU A O 1
ATOM 2012 N N . VAL A 1 267 ? 2.016 16.922 -2.697 1.00 86.69 267 VAL A N 1
ATOM 2013 C CA . VAL A 1 267 ? 1.008 16.699 -3.746 1.00 86.69 267 VAL A CA 1
ATOM 2014 C C . VAL A 1 267 ? 0.738 15.203 -3.947 1.00 86.69 267 VAL A C 1
ATOM 2016 O O . VAL A 1 267 ? -0.420 14.790 -3.978 1.00 86.69 267 VAL A O 1
ATOM 2019 N N . VAL A 1 268 ? 1.781 14.371 -4.009 1.00 83.31 268 VAL A N 1
ATOM 2020 C CA . VAL A 1 268 ? 1.650 12.906 -4.114 1.00 83.31 268 VAL A CA 1
ATOM 2021 C C . VAL A 1 268 ? 0.958 12.315 -2.883 1.00 83.31 268 VAL A C 1
ATOM 2023 O O . VAL A 1 268 ? 0.083 11.464 -3.033 1.00 83.31 268 VAL A O 1
ATOM 2026 N N . ALA A 1 269 ? 1.297 12.780 -1.679 1.00 83.12 269 ALA A N 1
ATOM 2027 C CA . ALA A 1 269 ? 0.668 12.334 -0.438 1.00 83.12 269 ALA A CA 1
ATOM 2028 C C . ALA A 1 269 ? -0.824 12.705 -0.379 1.00 83.12 269 ALA A C 1
ATOM 2030 O O . ALA A 1 269 ? -1.646 11.868 -0.011 1.00 83.12 269 ALA A O 1
ATOM 2031 N N . LEU A 1 270 ? -1.191 13.920 -0.800 1.00 87.38 270 LEU A N 1
ATOM 2032 C CA . LEU A 1 270 ? -2.586 14.362 -0.874 1.00 87.38 270 LEU A CA 1
ATOM 2033 C C . LEU A 1 270 ? -3.381 13.577 -1.922 1.00 87.38 270 LEU A C 1
ATOM 2035 O O . LEU A 1 270 ? -4.502 13.158 -1.642 1.00 87.38 270 LEU A O 1
ATOM 2039 N N . MET A 1 271 ? -2.801 13.311 -3.097 1.00 86.25 271 MET A N 1
ATOM 2040 C CA . MET A 1 271 ? -3.424 12.431 -4.093 1.00 86.25 271 MET A CA 1
ATOM 2041 C C . MET A 1 271 ? -3.605 11.012 -3.551 1.00 86.25 271 MET A C 1
ATOM 2043 O O . MET A 1 271 ? -4.654 10.408 -3.765 1.00 86.25 271 MET A O 1
ATOM 2047 N N . ALA A 1 272 ? -2.619 10.488 -2.818 1.00 84.12 272 ALA A N 1
ATOM 2048 C CA . ALA A 1 272 ? -2.718 9.165 -2.219 1.00 84.12 272 ALA A CA 1
ATOM 2049 C C . ALA A 1 272 ? -3.828 9.107 -1.160 1.00 84.12 272 ALA A C 1
ATOM 2051 O O . ALA A 1 272 ? -4.621 8.168 -1.155 1.00 84.12 272 ALA A O 1
ATOM 2052 N N . ALA A 1 273 ? -3.933 10.133 -0.312 1.00 84.06 273 ALA A N 1
ATOM 2053 C CA . ALA A 1 273 ? -5.012 10.271 0.661 1.00 84.06 273 ALA A CA 1
ATOM 2054 C C . ALA A 1 273 ? -6.388 10.381 -0.003 1.00 84.06 273 ALA A C 1
ATOM 2056 O O . ALA A 1 273 ? -7.321 9.695 0.410 1.00 84.06 273 ALA A O 1
ATOM 2057 N N . TYR A 1 274 ? -6.503 11.174 -1.069 1.00 86.44 274 TYR A N 1
ATOM 2058 C CA . TYR A 1 274 ? -7.741 11.313 -1.831 1.00 86.44 274 TYR A CA 1
ATOM 2059 C C . TYR A 1 274 ? -8.191 9.986 -2.455 1.00 86.44 274 TYR A C 1
ATOM 2061 O O . TYR A 1 274 ? -9.347 9.596 -2.318 1.00 86.44 274 TYR A O 1
ATOM 2069 N N . VAL A 1 275 ? -7.277 9.259 -3.103 1.00 84.44 275 VAL A N 1
ATOM 2070 C CA . VAL A 1 275 ? -7.586 7.959 -3.712 1.00 84.44 275 VAL A CA 1
ATOM 2071 C C . VAL A 1 275 ? -7.898 6.910 -2.642 1.00 84.44 275 VAL A C 1
ATOM 2073 O O . VAL A 1 275 ? -8.855 6.159 -2.797 1.00 84.44 275 VAL A O 1
ATOM 2076 N N . ALA A 1 276 ? -7.159 6.881 -1.529 1.00 81.44 276 ALA A N 1
ATOM 2077 C CA . ALA A 1 276 ? -7.431 5.974 -0.411 1.00 81.44 276 ALA A CA 1
ATOM 2078 C C . ALA A 1 276 ? -8.809 6.227 0.229 1.00 81.44 276 ALA A C 1
ATOM 2080 O O . ALA A 1 276 ? -9.495 5.274 0.606 1.00 81.44 276 ALA A O 1
ATOM 2081 N N . ALA A 1 277 ? -9.259 7.486 0.284 1.00 81.44 277 ALA A N 1
ATOM 2082 C CA . ALA A 1 277 ? -10.586 7.844 0.785 1.00 81.44 277 ALA A CA 1
ATOM 2083 C C . ALA A 1 277 ? -11.731 7.238 -0.049 1.00 81.44 277 ALA A C 1
ATOM 2085 O O . ALA A 1 277 ? -12.820 7.018 0.478 1.00 81.44 277 ALA A O 1
ATOM 2086 N N . GLN A 1 278 ? -11.487 6.895 -1.319 1.00 81.56 278 GLN A N 1
ATOM 2087 C CA . GLN A 1 278 ? -12.471 6.240 -2.190 1.00 81.56 278 GLN A CA 1
ATOM 2088 C C . GLN A 1 278 ? -12.588 4.720 -1.965 1.00 81.56 278 GLN A C 1
ATOM 2090 O O . GLN A 1 278 ? -13.364 4.067 -2.657 1.00 81.56 278 GLN A O 1
ATOM 2095 N N . LYS A 1 279 ? -11.834 4.145 -1.013 1.00 76.38 279 LYS A N 1
ATOM 2096 C CA . LYS A 1 279 ? -11.787 2.698 -0.712 1.00 76.38 279 LYS A CA 1
ATOM 2097 C C . LYS A 1 279 ? -11.558 1.831 -1.971 1.00 76.38 279 LYS A C 1
ATOM 2099 O O . LYS A 1 279 ? -12.371 0.964 -2.289 1.00 76.38 279 LYS A O 1
ATOM 2104 N N . PRO A 1 280 ? -10.439 2.047 -2.689 1.00 64.56 280 PRO A N 1
ATOM 2105 C CA . PRO A 1 280 ? -10.246 1.564 -4.053 1.00 64.56 280 PRO A CA 1
ATOM 2106 C C . PRO A 1 280 ? -10.021 0.049 -4.165 1.00 64.56 280 PRO A C 1
ATOM 2108 O O . PRO A 1 280 ? -10.303 -0.558 -5.193 1.00 64.56 280 PRO A O 1
ATOM 2111 N N . ALA A 1 281 ? -9.486 -0.606 -3.137 1.00 70.69 281 ALA A N 1
ATOM 2112 C CA . ALA A 1 281 ? -9.282 -2.049 -3.162 1.00 70.69 281 ALA A CA 1
ATOM 2113 C C . ALA A 1 281 ? -8.965 -2.589 -1.773 1.00 70.69 281 ALA A C 1
ATOM 2115 O O . ALA A 1 281 ? -8.630 -1.834 -0.858 1.00 70.69 281 ALA A O 1
ATOM 2116 N N . ASP A 1 282 ? -8.993 -3.913 -1.649 1.00 77.88 282 ASP A N 1
ATOM 2117 C CA . ASP A 1 282 ? -8.460 -4.560 -0.464 1.00 77.88 282 ASP A CA 1
ATOM 2118 C C . ASP A 1 282 ? -6.934 -4.378 -0.363 1.00 77.88 282 ASP A C 1
ATOM 2120 O O . ASP A 1 282 ? -6.221 -4.305 -1.370 1.00 77.88 282 ASP A O 1
ATOM 2124 N N . ILE A 1 283 ? -6.428 -4.320 0.869 1.00 80.12 283 ILE A N 1
ATOM 2125 C CA . ILE A 1 283 ? -5.014 -4.070 1.188 1.00 80.12 283 ILE A CA 1
ATOM 2126 C C . ILE A 1 283 ? -4.134 -5.110 0.493 1.00 80.12 283 ILE A C 1
ATOM 2128 O O . ILE A 1 283 ? -3.138 -4.761 -0.144 1.00 80.12 283 ILE A O 1
ATOM 2132 N N . LEU A 1 284 ? -4.550 -6.379 0.558 1.00 82.56 284 LEU A N 1
ATOM 2133 C CA . LEU A 1 284 ? -3.849 -7.502 -0.054 1.00 82.56 284 LEU A CA 1
ATOM 2134 C C . LEU A 1 284 ? -3.679 -7.321 -1.571 1.00 82.56 284 LEU A C 1
ATOM 2136 O O . LEU A 1 284 ? -2.623 -7.643 -2.125 1.00 82.56 284 LEU A O 1
ATOM 2140 N N . PHE A 1 285 ? -4.689 -6.758 -2.240 1.00 86.56 285 PHE A N 1
ATOM 2141 C CA . PHE A 1 285 ? -4.609 -6.453 -3.662 1.00 86.56 285 PHE A CA 1
ATOM 2142 C C . PHE A 1 285 ? -3.622 -5.313 -3.936 1.00 86.56 285 PHE A C 1
ATOM 2144 O O . PHE A 1 285 ? -2.770 -5.473 -4.804 1.00 86.56 285 PHE A O 1
ATOM 2151 N N . LEU A 1 286 ? -3.679 -4.196 -3.197 1.00 86.44 286 LEU A N 1
ATOM 2152 C CA . LEU A 1 286 ? -2.786 -3.049 -3.432 1.00 86.44 286 LEU A CA 1
ATOM 2153 C C . LEU A 1 286 ? -1.303 -3.421 -3.267 1.00 86.44 286 LEU A C 1
ATOM 2155 O O . LEU A 1 286 ? -0.485 -3.046 -4.111 1.00 86.44 286 LEU A O 1
ATOM 2159 N N . VAL A 1 287 ? -0.960 -4.212 -2.236 1.00 87.12 287 VAL A N 1
ATOM 2160 C CA . VAL A 1 287 ? 0.412 -4.728 -2.044 1.00 87.12 287 VAL A CA 1
ATOM 2161 C C . VAL A 1 287 ? 0.839 -5.568 -3.247 1.00 87.12 287 VAL A C 1
ATOM 2163 O O . VAL A 1 287 ? 1.892 -5.345 -3.850 1.00 87.12 287 VAL A O 1
ATOM 2166 N N . SER A 1 288 ? 0.009 -6.541 -3.614 1.00 89.12 288 SER A N 1
ATOM 2167 C CA . SER A 1 288 ? 0.327 -7.489 -4.681 1.00 89.12 288 SER A CA 1
ATOM 2168 C C . SER A 1 288 ? 0.385 -6.821 -6.053 1.00 89.12 288 SER A C 1
ATOM 2170 O O . SER A 1 288 ? 1.211 -7.193 -6.890 1.00 89.12 288 SER A O 1
ATOM 2172 N N . ALA A 1 289 ? -0.442 -5.799 -6.276 1.00 90.56 289 ALA A N 1
ATOM 2173 C CA . ALA A 1 289 ? -0.439 -4.994 -7.484 1.00 90.56 289 ALA A CA 1
ATOM 2174 C C . ALA A 1 289 ? 0.871 -4.209 -7.620 1.00 90.56 289 ALA A C 1
ATOM 2176 O O . ALA A 1 289 ? 1.514 -4.272 -8.669 1.00 90.56 289 ALA A O 1
ATOM 2177 N N . ALA A 1 290 ? 1.322 -3.551 -6.545 1.00 90.19 290 ALA A N 1
ATOM 2178 C CA . ALA A 1 290 ? 2.605 -2.853 -6.523 1.00 90.19 290 ALA A CA 1
ATOM 2179 C C . ALA A 1 290 ? 3.775 -3.803 -6.844 1.00 90.19 290 ALA A C 1
ATOM 2181 O O . ALA A 1 290 ? 4.596 -3.497 -7.713 1.00 90.19 290 ALA A O 1
ATOM 2182 N N . PHE A 1 291 ? 3.825 -4.988 -6.222 1.00 91.50 291 PHE A N 1
ATOM 2183 C CA . PHE A 1 291 ? 4.865 -5.983 -6.512 1.00 91.50 291 PHE A CA 1
ATOM 2184 C C . PHE A 1 291 ? 4.784 -6.544 -7.932 1.00 91.50 291 PHE A C 1
ATOM 2186 O O . PHE A 1 291 ? 5.822 -6.700 -8.575 1.00 91.50 291 PHE A O 1
ATOM 2193 N N . SER A 1 292 ? 3.582 -6.814 -8.443 1.00 93.38 292 SER A N 1
ATOM 2194 C CA . SER A 1 292 ? 3.376 -7.295 -9.814 1.00 93.38 292 SER A CA 1
ATOM 2195 C C . SER A 1 292 ? 3.847 -6.274 -10.851 1.00 93.38 292 SER A C 1
ATOM 2197 O O . SER A 1 292 ? 4.548 -6.639 -11.796 1.00 93.38 292 SER A O 1
ATOM 2199 N N . LEU A 1 293 ? 3.527 -4.993 -10.652 1.00 93.62 293 LEU A N 1
ATOM 2200 C CA . LEU A 1 293 ? 3.946 -3.899 -11.531 1.00 93.62 293 LEU A CA 1
ATOM 2201 C C . LEU A 1 293 ? 5.455 -3.643 -11.455 1.00 93.62 293 LEU A C 1
ATOM 2203 O O . LEU A 1 293 ? 6.093 -3.483 -12.495 1.00 93.62 293 LEU A O 1
ATOM 2207 N N . ALA A 1 294 ? 6.052 -3.664 -10.256 1.00 91.81 294 ALA A N 1
ATOM 2208 C CA . ALA A 1 294 ? 7.508 -3.585 -10.109 1.00 91.81 294 ALA A CA 1
ATOM 2209 C C . ALA A 1 294 ? 8.213 -4.775 -10.760 1.00 91.81 294 ALA A C 1
ATOM 2211 O O . ALA A 1 294 ? 9.226 -4.592 -11.436 1.00 91.81 294 ALA A O 1
ATOM 2212 N N . ALA A 1 295 ? 7.692 -5.990 -10.570 1.00 92.31 295 ALA A N 1
ATOM 2213 C CA . ALA A 1 295 ? 8.247 -7.180 -11.188 1.00 92.31 295 ALA A CA 1
ATOM 2214 C C . ALA A 1 295 ? 8.202 -7.041 -12.712 1.00 92.31 295 ALA A C 1
ATOM 2216 O O . ALA A 1 295 ? 9.242 -7.102 -13.353 1.00 92.31 295 ALA A O 1
ATOM 2217 N N . ALA A 1 296 ? 7.044 -6.762 -13.301 1.00 93.81 296 ALA A N 1
ATOM 2218 C CA . ALA A 1 296 ? 6.932 -6.640 -14.749 1.00 93.81 296 ALA A CA 1
ATOM 2219 C C . ALA A 1 296 ? 7.724 -5.455 -15.333 1.00 93.81 296 ALA A C 1
ATOM 2221 O O . ALA A 1 296 ? 8.300 -5.575 -16.413 1.00 93.81 296 ALA A O 1
ATOM 2222 N N . GLY A 1 297 ? 7.785 -4.333 -14.610 1.00 91.50 297 GLY A N 1
ATOM 2223 C CA . GLY A 1 297 ? 8.442 -3.107 -15.053 1.00 91.50 297 GLY A CA 1
ATOM 2224 C C . GLY A 1 297 ? 9.962 -3.093 -14.879 1.00 91.50 297 GLY A C 1
ATOM 2225 O O . GLY A 1 297 ? 10.640 -2.469 -15.684 1.00 91.50 297 GLY A O 1
ATOM 2226 N N . PHE A 1 298 ? 10.526 -3.772 -13.874 1.00 91.50 298 PHE A N 1
ATOM 2227 C CA . PHE A 1 298 ? 11.970 -3.731 -13.590 1.00 91.50 298 PHE A CA 1
ATOM 2228 C C . PHE A 1 298 ? 12.675 -5.075 -13.724 1.00 91.50 298 PHE A C 1
ATOM 2230 O O . PHE A 1 298 ? 13.839 -5.103 -14.131 1.00 91.50 298 PHE A O 1
ATOM 2237 N N . PHE A 1 299 ? 12.009 -6.186 -13.385 1.00 91.44 299 PHE A N 1
ATOM 2238 C CA . PHE A 1 299 ? 12.659 -7.496 -13.281 1.00 91.44 299 PHE A CA 1
ATOM 2239 C C . PHE A 1 299 ? 13.408 -7.877 -14.563 1.00 91.44 299 PHE A C 1
ATOM 2241 O O . PHE A 1 299 ? 14.589 -8.234 -14.468 1.00 91.44 299 PHE A O 1
ATOM 2248 N N . PRO A 1 300 ? 12.793 -7.780 -15.758 1.00 90.94 300 PRO A N 1
ATOM 2249 C CA . PRO A 1 300 ? 13.456 -8.209 -16.981 1.00 90.94 300 PRO A CA 1
ATOM 2250 C C . PRO A 1 300 ? 14.625 -7.295 -17.350 1.00 90.94 300 PRO A C 1
ATOM 2252 O O . PRO A 1 300 ? 15.719 -7.777 -17.634 1.00 90.94 300 PRO A O 1
ATOM 2255 N N . ALA A 1 301 ? 14.445 -5.974 -17.262 1.00 89.81 301 ALA A N 1
ATOM 2256 C CA . ALA A 1 301 ? 15.487 -5.007 -17.607 1.00 89.81 301 ALA A CA 1
ATOM 2257 C C . ALA A 1 301 ? 16.702 -5.073 -16.669 1.00 89.81 301 ALA A C 1
ATOM 2259 O O . ALA A 1 301 ? 17.837 -4.936 -17.130 1.00 89.81 301 ALA A O 1
ATOM 2260 N N . LEU A 1 302 ? 16.491 -5.318 -15.373 1.00 89.69 302 LEU A N 1
ATOM 2261 C CA . LEU A 1 302 ? 17.581 -5.490 -14.413 1.00 89.69 302 LEU A CA 1
ATOM 2262 C C . LEU A 1 302 ? 18.305 -6.822 -14.618 1.00 89.69 302 LEU A C 1
ATOM 2264 O O . LEU A 1 302 ? 19.530 -6.848 -14.719 1.00 89.69 302 LEU A O 1
ATOM 2268 N N . THR A 1 303 ? 17.557 -7.920 -14.741 1.00 88.81 303 THR A N 1
ATOM 2269 C CA . THR A 1 303 ? 18.131 -9.259 -14.938 1.00 88.81 303 THR A CA 1
ATOM 2270 C C . THR A 1 303 ? 18.952 -9.321 -16.225 1.00 88.81 303 THR A C 1
ATOM 2272 O O . THR A 1 303 ? 20.113 -9.726 -16.200 1.00 88.81 303 THR A O 1
ATOM 2275 N N . LEU A 1 304 ? 18.399 -8.853 -17.348 1.00 86.62 304 LEU A N 1
ATOM 2276 C CA . LEU A 1 304 ? 19.123 -8.830 -18.620 1.00 86.62 304 LEU A CA 1
ATOM 2277 C C . LEU A 1 304 ? 20.288 -7.832 -18.605 1.00 86.62 304 LEU A C 1
ATOM 2279 O O . LEU A 1 304 ? 21.325 -8.096 -19.206 1.00 86.62 304 LEU A O 1
ATOM 2283 N N . GLY A 1 305 ? 20.154 -6.716 -17.887 1.00 83.00 305 GLY A N 1
ATOM 2284 C CA . GLY A 1 305 ? 21.223 -5.729 -17.751 1.00 83.00 305 GLY A CA 1
ATOM 2285 C C . GLY A 1 305 ? 22.464 -6.282 -17.048 1.00 83.00 305 GLY A C 1
ATOM 2286 O O . GLY A 1 305 ? 23.576 -5.917 -17.429 1.00 83.00 305 GLY A O 1
ATOM 2287 N N . ILE A 1 306 ? 22.275 -7.171 -16.066 1.00 84.12 306 ILE A N 1
ATOM 2288 C CA . ILE A 1 306 ? 23.356 -7.768 -15.265 1.00 84.12 306 ILE A CA 1
ATOM 2289 C C . ILE A 1 306 ? 23.939 -9.025 -15.920 1.00 84.12 306 ILE A C 1
ATOM 2291 O O . ILE A 1 306 ? 25.158 -9.150 -16.021 1.00 84.12 306 ILE A O 1
ATOM 2295 N N . PHE A 1 307 ? 23.079 -9.942 -16.369 1.00 84.00 307 PHE A N 1
ATOM 2296 C CA . PHE A 1 307 ? 23.487 -11.280 -16.815 1.00 84.00 307 PHE A CA 1
ATOM 2297 C C . PHE A 1 307 ? 23.549 -11.437 -18.338 1.00 84.00 307 PHE A C 1
ATOM 2299 O O . PHE A 1 307 ? 23.881 -12.514 -18.827 1.00 84.00 307 PHE A O 1
ATOM 2306 N N . TRP A 1 308 ? 23.199 -10.404 -19.119 1.00 82.44 308 TRP A N 1
ATOM 2307 C CA . TRP A 1 308 ? 23.253 -10.487 -20.578 1.00 82.44 308 TRP A CA 1
ATOM 2308 C C . TRP A 1 308 ? 24.021 -9.333 -21.221 1.00 82.44 308 TRP A C 1
ATOM 2310 O O . TRP A 1 308 ? 23.539 -8.210 -21.392 1.00 82.44 308 TRP A O 1
ATOM 2320 N N . LYS A 1 309 ? 25.225 -9.653 -21.709 1.00 73.94 309 LYS A N 1
ATOM 2321 C CA . LYS A 1 309 ? 26.104 -8.719 -22.439 1.00 73.94 309 LYS A CA 1
ATOM 2322 C C . LYS A 1 309 ? 25.448 -8.091 -23.674 1.00 73.94 309 LYS A C 1
ATOM 2324 O O . LYS A 1 309 ? 25.786 -6.969 -24.030 1.00 73.94 309 LYS A O 1
ATOM 2329 N N . ARG A 1 310 ? 24.493 -8.787 -24.307 1.00 76.38 310 ARG A N 1
ATOM 2330 C CA . ARG A 1 310 ? 23.796 -8.333 -25.527 1.00 76.38 310 ARG A CA 1
ATOM 2331 C C . ARG A 1 310 ? 22.525 -7.520 -25.258 1.00 76.38 310 ARG A C 1
ATOM 2333 O O . ARG A 1 310 ? 21.843 -7.157 -26.211 1.00 76.38 310 ARG A O 1
ATOM 2340 N N . ALA A 1 311 ? 22.187 -7.238 -23.997 1.00 79.69 311 ALA A N 1
ATOM 2341 C CA . ALA A 1 311 ? 21.003 -6.447 -23.674 1.00 79.69 311 ALA A CA 1
ATOM 2342 C C . ALA A 1 311 ? 21.121 -5.021 -24.240 1.00 79.69 311 ALA A C 1
ATOM 2344 O O . ALA A 1 311 ? 22.102 -4.316 -23.978 1.00 79.69 311 ALA A O 1
ATOM 2345 N N . THR A 1 312 ? 20.119 -4.607 -25.019 1.00 82.94 312 THR A N 1
ATOM 2346 C CA . THR A 1 312 ? 20.108 -3.322 -25.730 1.00 82.94 312 THR A CA 1
ATOM 2347 C C . THR A 1 312 ? 19.216 -2.294 -25.056 1.00 82.94 312 THR A C 1
ATOM 2349 O O . THR A 1 312 ? 18.241 -2.638 -24.392 1.00 82.94 312 THR A O 1
ATOM 2352 N N . LYS A 1 313 ? 19.521 -1.008 -25.281 1.00 83.69 313 LYS A N 1
ATOM 2353 C CA . LYS A 1 313 ? 18.744 0.110 -24.728 1.00 83.69 313 LYS A CA 1
ATOM 2354 C C . LYS A 1 313 ? 17.270 0.072 -25.137 1.00 83.69 313 LYS A C 1
ATOM 2356 O O . LYS A 1 313 ? 16.395 0.188 -24.290 1.00 83.69 313 LYS A O 1
ATOM 2361 N N . TRP A 1 314 ? 17.000 -0.143 -26.426 1.00 83.75 314 TRP A N 1
ATOM 2362 C CA . TRP A 1 314 ? 15.641 -0.176 -26.971 1.00 83.75 314 TRP A CA 1
ATOM 2363 C C . TRP A 1 314 ? 14.885 -1.414 -26.514 1.00 83.75 314 TRP A C 1
ATOM 2365 O O . TRP A 1 314 ? 13.714 -1.314 -26.162 1.00 83.75 314 TRP A O 1
ATOM 2375 N N . GLY A 1 315 ? 15.580 -2.551 -26.448 1.00 85.62 315 GLY A N 1
ATOM 2376 C CA . GLY A 1 315 ? 15.035 -3.777 -25.896 1.00 85.62 315 GLY A CA 1
ATOM 2377 C C . GLY A 1 315 ? 14.593 -3.603 -24.447 1.00 85.62 315 GLY A C 1
ATOM 2378 O O . GLY A 1 315 ? 13.457 -3.921 -24.118 1.00 85.62 315 GLY A O 1
ATOM 2379 N N . ALA A 1 316 ? 15.459 -3.035 -23.604 1.00 87.06 316 ALA A N 1
ATOM 2380 C CA . ALA A 1 316 ? 15.141 -2.759 -22.209 1.00 87.06 316 ALA A CA 1
ATOM 2381 C C . ALA A 1 316 ? 13.966 -1.781 -22.066 1.00 87.06 316 ALA A C 1
ATOM 2383 O O . ALA A 1 316 ? 13.006 -2.107 -21.381 1.00 87.06 316 ALA A O 1
ATOM 2384 N N . ILE A 1 317 ? 13.987 -0.633 -22.755 1.00 89.12 317 ILE A N 1
ATOM 2385 C CA . ILE A 1 317 ? 12.913 0.374 -22.677 1.00 89.12 317 ILE A CA 1
ATOM 2386 C C . ILE A 1 317 ? 11.559 -0.222 -23.084 1.00 89.12 317 ILE A C 1
ATOM 2388 O O . ILE A 1 317 ? 10.586 -0.102 -22.341 1.00 89.12 317 ILE A O 1
ATOM 2392 N N . LEU A 1 318 ? 11.495 -0.893 -24.237 1.00 90.38 318 LEU A N 1
ATOM 2393 C CA . LEU A 1 318 ? 10.250 -1.486 -24.730 1.00 90.38 318 LEU A CA 1
ATOM 2394 C C . LEU A 1 318 ? 9.793 -2.655 -23.857 1.00 90.38 318 LEU A C 1
ATOM 2396 O O . LEU A 1 318 ? 8.599 -2.787 -23.612 1.00 90.38 318 LEU A O 1
ATOM 2400 N N . GLY A 1 319 ? 10.725 -3.453 -23.331 1.00 91.00 319 GLY A N 1
ATOM 2401 C CA . GLY A 1 319 ? 10.421 -4.509 -22.369 1.00 91.00 319 GLY A CA 1
ATOM 2402 C C . GLY A 1 319 ? 9.811 -3.966 -21.075 1.00 91.00 319 GLY A C 1
ATOM 2403 O O . GLY A 1 319 ? 8.811 -4.505 -20.609 1.00 91.00 319 GLY A O 1
ATOM 2404 N N . MET A 1 320 ? 10.355 -2.872 -20.531 1.00 93.25 320 MET A N 1
ATOM 2405 C CA . MET A 1 320 ? 9.813 -2.216 -19.336 1.00 93.25 320 MET A CA 1
ATOM 2406 C C . MET A 1 320 ? 8.410 -1.654 -19.591 1.00 93.25 320 MET A C 1
ATOM 2408 O O . MET A 1 320 ? 7.498 -1.925 -18.813 1.00 93.25 320 MET A O 1
ATOM 2412 N N . ILE A 1 321 ? 8.223 -0.912 -20.691 1.00 94.19 321 ILE A N 1
ATOM 2413 C CA . ILE A 1 321 ? 6.932 -0.296 -21.041 1.00 94.19 321 ILE A CA 1
ATOM 2414 C C . ILE A 1 321 ? 5.873 -1.366 -21.309 1.00 94.19 321 ILE A C 1
ATOM 2416 O O . ILE A 1 321 ? 4.770 -1.272 -20.779 1.00 94.19 321 ILE A O 1
ATOM 2420 N N . ALA A 1 322 ? 6.191 -2.392 -22.099 1.00 93.69 322 ALA A N 1
ATOM 2421 C CA . ALA A 1 322 ? 5.236 -3.439 -22.443 1.00 93.69 322 ALA A CA 1
ATOM 2422 C C . ALA A 1 322 ? 4.923 -4.354 -21.253 1.00 93.69 322 ALA A C 1
ATOM 2424 O O . ALA A 1 322 ? 3.761 -4.680 -21.031 1.00 93.69 322 ALA A O 1
ATOM 2425 N N . GLY A 1 323 ? 5.931 -4.737 -20.461 1.00 93.81 323 GLY A N 1
ATOM 2426 C CA . GLY A 1 323 ? 5.727 -5.554 -19.266 1.00 93.81 323 GLY A CA 1
ATOM 2427 C C . GLY A 1 323 ? 4.856 -4.838 -18.235 1.00 93.81 323 GLY A C 1
ATOM 2428 O O . GLY A 1 323 ? 3.849 -5.387 -17.773 1.00 93.81 323 GLY A O 1
ATOM 2429 N N . PHE A 1 324 ? 5.191 -3.584 -17.925 1.00 94.94 324 PHE A N 1
ATOM 2430 C CA . PHE A 1 324 ? 4.378 -2.739 -17.054 1.00 94.94 324 PHE A CA 1
ATOM 2431 C C . PHE A 1 324 ? 2.975 -2.511 -17.637 1.00 94.94 324 PHE A C 1
ATOM 2433 O O . PHE A 1 324 ? 1.982 -2.711 -16.943 1.00 94.94 324 PHE A O 1
ATOM 2440 N N . GLY A 1 325 ? 2.890 -2.156 -18.921 1.00 94.88 325 GLY A N 1
ATOM 2441 C CA . GLY A 1 325 ? 1.643 -1.834 -19.610 1.00 94.88 325 GLY A CA 1
ATOM 2442 C C . GLY A 1 325 ? 0.662 -3.001 -19.666 1.00 94.88 325 GLY A C 1
ATOM 2443 O O . GLY A 1 325 ? -0.507 -2.807 -19.363 1.00 94.88 325 GLY A O 1
ATOM 2444 N N . ILE A 1 326 ? 1.121 -4.219 -19.967 1.00 94.38 326 ILE A N 1
ATOM 2445 C CA . ILE A 1 326 ? 0.265 -5.419 -19.988 1.00 94.38 326 ILE A CA 1
ATOM 2446 C C . ILE A 1 326 ? -0.222 -5.776 -18.588 1.00 94.38 326 ILE A C 1
ATOM 2448 O O . ILE A 1 326 ? -1.392 -6.103 -18.406 1.00 94.38 326 ILE A O 1
ATOM 2452 N N . THR A 1 327 ? 0.656 -5.669 -17.590 1.00 94.56 327 THR A N 1
ATOM 2453 C CA . THR A 1 327 ? 0.280 -5.904 -16.189 1.00 94.56 327 THR A CA 1
ATOM 2454 C C . THR A 1 327 ? -0.782 -4.905 -15.740 1.00 94.56 327 THR A C 1
ATOM 2456 O O . THR A 1 327 ? -1.797 -5.296 -15.168 1.00 94.56 327 THR A O 1
ATOM 2459 N N . PHE A 1 328 ? -0.576 -3.621 -16.043 1.00 93.69 328 PHE A N 1
ATOM 2460 C CA . PHE A 1 328 ? -1.520 -2.559 -15.717 1.00 93.69 328 PHE A CA 1
ATOM 2461 C C . PHE A 1 328 ? -2.836 -2.702 -16.486 1.00 93.69 328 PHE A C 1
ATOM 2463 O O . PHE A 1 328 ? -3.898 -2.589 -15.888 1.00 93.69 328 PHE A O 1
ATOM 2470 N N . TYR A 1 329 ? -2.781 -3.016 -17.780 1.00 92.62 329 TYR A N 1
ATOM 2471 C CA . TYR A 1 329 ? -3.956 -3.253 -18.617 1.00 92.62 329 TYR A CA 1
ATOM 2472 C C . TYR A 1 329 ? -4.811 -4.400 -18.076 1.00 92.62 329 TYR A C 1
ATOM 2474 O O . TYR A 1 329 ? -6.030 -4.265 -17.952 1.00 92.62 329 TYR A O 1
ATOM 2482 N N . TYR A 1 330 ? -4.175 -5.511 -17.692 1.00 92.31 330 TYR A N 1
ATOM 2483 C CA . TYR A 1 330 ? -4.889 -6.630 -17.095 1.00 92.31 330 TYR A CA 1
ATOM 2484 C C . TYR A 1 330 ? -5.574 -6.218 -15.790 1.00 92.31 330 TYR A C 1
ATOM 2486 O O . TYR A 1 330 ? -6.761 -6.476 -15.617 1.00 92.31 330 TYR A O 1
ATOM 2494 N N . MET A 1 331 ? -4.881 -5.505 -14.896 1.00 91.19 331 MET A N 1
ATOM 2495 C CA . MET A 1 331 ? -5.496 -4.988 -13.664 1.00 91.19 331 MET A CA 1
ATOM 2496 C C . MET A 1 331 ? -6.643 -4.010 -13.954 1.00 91.19 331 MET A C 1
ATOM 2498 O O . MET A 1 331 ? -7.701 -4.111 -13.335 1.00 91.19 331 MET A O 1
ATOM 2502 N N . ALA A 1 332 ? -6.470 -3.110 -14.922 1.00 89.50 332 ALA A N 1
ATOM 2503 C CA . ALA A 1 332 ? -7.458 -2.098 -15.280 1.00 89.50 332 ALA A CA 1
ATOM 2504 C C . ALA A 1 332 ? -8.744 -2.686 -15.871 1.00 89.50 332 ALA A C 1
ATOM 2506 O O . ALA A 1 332 ? -9.816 -2.114 -15.699 1.00 89.50 332 ALA A O 1
ATOM 2507 N N . THR A 1 333 ? -8.649 -3.840 -16.533 1.00 88.44 333 THR A N 1
ATOM 2508 C CA . THR A 1 333 ? -9.787 -4.538 -17.151 1.00 88.44 333 THR A CA 1
ATOM 2509 C C . THR A 1 333 ? -10.405 -5.610 -16.259 1.00 88.44 333 THR A C 1
ATOM 2511 O O . THR A 1 333 ? -11.533 -6.028 -16.512 1.00 88.44 333 THR A O 1
ATOM 2514 N N . SER A 1 334 ? -9.725 -6.043 -15.197 1.00 86.12 334 SER A N 1
ATOM 2515 C CA . SER A 1 334 ? -10.197 -7.137 -14.338 1.00 86.12 334 SER A CA 1
ATOM 2516 C C . SER A 1 334 ? -10.588 -6.704 -12.923 1.00 86.12 334 SER A C 1
ATOM 2518 O O . SER A 1 334 ? -11.465 -7.323 -12.323 1.00 86.12 334 SER A O 1
ATOM 2520 N N . GLN A 1 335 ? -10.003 -5.628 -12.385 1.00 86.06 335 GLN A N 1
ATOM 2521 C CA . GLN A 1 335 ? -10.290 -5.168 -11.027 1.00 86.06 335 GLN A CA 1
ATOM 2522 C C . GLN A 1 335 ? -11.493 -4.199 -10.996 1.00 86.06 335 GLN A C 1
ATOM 2524 O O . GLN A 1 335 ? -11.459 -3.181 -11.687 1.00 86.06 335 GLN A O 1
ATOM 2529 N N . PRO A 1 336 ? -12.514 -4.425 -10.144 1.00 84.56 336 PRO A N 1
ATOM 2530 C CA . PRO A 1 336 ? -13.738 -3.616 -10.123 1.00 84.56 336 PRO A CA 1
ATOM 2531 C C . PRO A 1 336 ? -13.527 -2.099 -9.996 1.00 84.56 336 PRO A C 1
ATOM 2533 O O . PRO A 1 336 ? -14.128 -1.331 -10.744 1.00 84.56 336 PRO A O 1
ATOM 2536 N N . TRP A 1 337 ? -12.651 -1.652 -9.092 1.00 84.19 337 TRP A N 1
ATOM 2537 C CA . TRP A 1 337 ? -12.424 -0.220 -8.890 1.00 84.19 337 TRP A CA 1
ATOM 2538 C C . TRP A 1 337 ? -11.687 0.439 -10.056 1.00 84.19 337 TRP A C 1
ATOM 2540 O O . TRP A 1 337 ? -12.158 1.455 -10.560 1.00 84.19 337 TRP A O 1
ATOM 2550 N N . LEU A 1 338 ? -10.588 -0.149 -10.548 1.00 84.44 338 LEU A N 1
ATOM 2551 C CA . LEU A 1 338 ? -9.886 0.400 -11.715 1.00 84.44 338 LEU A CA 1
ATOM 2552 C C . LEU A 1 338 ? -10.816 0.466 -12.929 1.00 84.44 338 LEU A C 1
ATOM 2554 O O . LEU A 1 338 ? -10.833 1.469 -13.635 1.00 84.44 338 LEU A O 1
ATOM 2558 N N . ARG A 1 339 ? -11.650 -0.555 -13.134 1.00 86.56 339 ARG A N 1
ATOM 2559 C CA . ARG A 1 339 ? -12.647 -0.551 -14.208 1.00 86.56 339 ARG A CA 1
ATOM 2560 C C . ARG A 1 339 ? -13.624 0.613 -14.085 1.00 86.56 339 ARG A C 1
ATOM 2562 O O . ARG A 1 339 ? -13.953 1.217 -15.098 1.00 86.56 339 ARG A O 1
ATOM 2569 N N . SER A 1 340 ? -14.049 0.949 -12.865 1.00 83.75 340 SER A N 1
ATOM 2570 C CA . SER A 1 340 ? -14.917 2.108 -12.626 1.00 83.75 340 SER A CA 1
ATOM 2571 C C . SER A 1 340 ? -14.215 3.433 -12.949 1.00 83.75 340 SER A C 1
ATOM 2573 O O . SER A 1 340 ? -14.804 4.291 -13.598 1.00 83.75 340 SER A O 1
ATOM 2575 N N . VAL A 1 341 ? -12.931 3.560 -12.594 1.00 84.69 341 VAL A N 1
ATOM 2576 C CA . VAL A 1 341 ? -12.099 4.740 -12.887 1.00 84.69 341 VAL A CA 1
ATOM 2577 C C . VAL A 1 341 ? -11.874 4.911 -14.394 1.00 84.69 341 VAL A C 1
ATOM 2579 O O . VAL A 1 341 ? -11.892 6.032 -14.893 1.00 84.69 341 VAL A O 1
ATOM 2582 N N . PHE A 1 342 ? -11.685 3.810 -15.125 1.00 84.31 342 PHE A N 1
ATOM 2583 C CA . PHE A 1 342 ? -11.433 3.815 -16.571 1.00 84.31 342 PHE A CA 1
ATOM 2584 C C . PHE A 1 342 ? -12.695 3.640 -17.433 1.00 84.31 342 PHE A C 1
ATOM 2586 O O . PHE A 1 342 ? -12.585 3.577 -18.655 1.00 84.31 342 PHE A O 1
ATOM 2593 N N . GLY A 1 343 ? -13.885 3.562 -16.828 1.00 80.62 343 GLY A N 1
ATOM 2594 C CA . GLY A 1 343 ? -15.153 3.416 -17.552 1.00 80.62 343 GLY A CA 1
ATOM 2595 C C . GLY A 1 343 ? -15.309 2.095 -18.318 1.00 80.62 343 GLY A C 1
ATOM 2596 O O . GLY A 1 343 ? -16.026 2.049 -19.314 1.00 80.62 343 GLY A O 1
ATOM 2597 N N . VAL A 1 344 ? -14.643 1.020 -17.885 1.00 85.06 344 VAL A N 1
ATOM 2598 C CA . VAL A 1 344 ? -14.694 -0.291 -18.551 1.00 85.06 344 VAL A CA 1
ATOM 2599 C C . VAL A 1 344 ? -15.970 -1.032 -18.141 1.00 85.06 344 VAL A C 1
ATOM 2601 O O . VAL A 1 344 ? -16.113 -1.454 -16.988 1.00 85.06 344 VAL A O 1
ATOM 2604 N N . THR A 1 345 ? -16.889 -1.229 -19.087 1.00 79.94 345 THR A N 1
ATOM 2605 C CA . THR A 1 345 ? -18.208 -1.854 -18.864 1.00 79.94 345 THR A CA 1
ATOM 2606 C C . THR A 1 345 ? -18.294 -3.315 -19.319 1.00 79.94 345 THR A C 1
ATOM 2608 O O . THR A 1 345 ? -19.216 -4.016 -18.911 1.00 79.94 345 THR A O 1
ATOM 2611 N N . ASP A 1 346 ? -17.318 -3.808 -20.086 1.00 79.19 346 ASP A N 1
ATOM 2612 C CA . ASP A 1 346 ? -17.295 -5.184 -20.613 1.00 79.19 346 ASP A CA 1
ATOM 2613 C C . ASP A 1 346 ? -17.236 -6.244 -19.504 1.00 79.19 346 ASP A C 1
ATOM 2615 O O . ASP A 1 346 ? -16.569 -6.011 -18.500 1.00 79.19 346 ASP A O 1
ATOM 2619 N N . PRO A 1 347 ? -17.839 -7.437 -19.643 1.00 78.62 347 PRO A N 1
ATOM 2620 C CA . PRO A 1 347 ? -17.773 -8.466 -18.605 1.00 78.62 347 PRO A CA 1
ATOM 2621 C C . PRO A 1 347 ? -16.325 -8.771 -18.192 1.00 78.62 347 PRO A C 1
ATOM 2623 O O . PRO A 1 347 ? -15.420 -8.798 -19.026 1.00 78.62 347 PRO A O 1
ATOM 2626 N N . VAL A 1 348 ? -16.094 -8.988 -16.892 1.00 81.81 348 VAL A N 1
ATOM 2627 C CA . VAL A 1 348 ? -14.753 -9.292 -16.372 1.00 81.81 348 VAL A CA 1
ATOM 2628 C C . VAL A 1 348 ? -14.268 -10.602 -16.987 1.00 81.81 348 VAL A C 1
ATOM 2630 O O . VAL A 1 348 ? -14.779 -11.674 -16.670 1.00 81.81 348 VAL A O 1
ATOM 2633 N N . GLN A 1 349 ? -13.264 -10.512 -17.855 1.00 83.06 349 GLN A N 1
ATOM 2634 C CA . GLN A 1 349 ? -12.613 -11.674 -18.444 1.00 83.06 349 GLN A CA 1
ATOM 2635 C C . GLN A 1 349 ? -11.278 -11.916 -17.749 1.00 83.06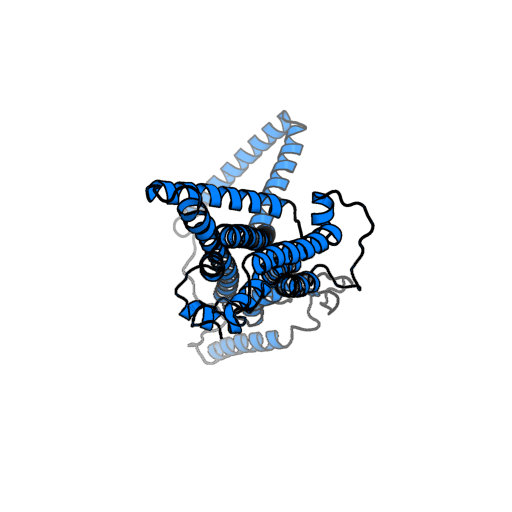 349 GLN A C 1
ATOM 2637 O O . GLN A 1 349 ? -10.316 -11.170 -17.929 1.00 83.06 349 GLN A O 1
ATOM 2642 N N . LEU A 1 350 ? -11.222 -12.979 -16.947 1.00 88.06 350 LEU A N 1
ATOM 2643 C CA . LEU A 1 350 ? -9.972 -13.448 -16.362 1.00 88.06 350 LEU A CA 1
ATOM 2644 C C . LEU A 1 350 ? -9.194 -14.233 -17.417 1.00 88.06 350 LEU A C 1
ATOM 2646 O O . LEU A 1 350 ? -9.682 -15.233 -17.948 1.00 88.06 350 LEU A O 1
ATOM 2650 N N . TRP A 1 351 ? -7.966 -13.811 -17.700 1.00 88.50 351 TRP A N 1
ATOM 2651 C CA . TRP A 1 351 ? -7.087 -14.539 -18.608 1.00 88.50 351 TRP A CA 1
ATOM 2652 C C . TRP A 1 351 ? -6.678 -15.848 -17.942 1.00 88.50 351 TRP A C 1
ATOM 2654 O O . TRP A 1 351 ? -6.033 -15.841 -16.894 1.00 88.50 351 TRP A O 1
ATOM 2664 N N . TRP A 1 352 ? -7.099 -16.973 -18.523 1.00 87.25 352 TRP A N 1
ATOM 2665 C CA . TRP A 1 352 ? -6.847 -18.319 -17.991 1.00 87.25 352 TRP A CA 1
ATOM 2666 C C . TRP A 1 352 ? -7.265 -18.510 -16.519 1.00 87.25 352 TRP A C 1
ATOM 2668 O O . TRP A 1 352 ? -6.660 -19.297 -15.796 1.00 87.25 352 TRP A O 1
ATOM 2678 N N . GLY A 1 353 ? -8.282 -17.773 -16.053 1.00 85.75 353 GLY A N 1
ATOM 2679 C CA . GLY A 1 353 ? -8.752 -17.835 -14.662 1.00 85.75 353 GLY A CA 1
ATOM 2680 C C . GLY A 1 353 ? -7.790 -17.230 -13.628 1.00 85.75 353 GLY A C 1
ATOM 2681 O O . GLY A 1 353 ? -8.001 -17.396 -12.428 1.00 85.75 353 GLY A O 1
ATOM 2682 N N . ILE A 1 354 ? -6.740 -16.526 -14.061 1.00 88.38 354 ILE A N 1
ATOM 2683 C CA . ILE A 1 354 ? -5.723 -15.971 -13.164 1.00 88.38 354 ILE A CA 1
ATOM 2684 C C . ILE A 1 354 ? -6.255 -14.713 -12.488 1.00 88.38 354 ILE A C 1
ATOM 2686 O O . ILE A 1 354 ? -6.665 -13.762 -13.148 1.00 88.38 354 ILE A O 1
ATOM 2690 N N . GLN A 1 355 ? -6.218 -14.665 -11.160 1.00 88.75 355 GLN A N 1
ATOM 2691 C CA . GLN A 1 355 ? -6.719 -13.498 -10.444 1.00 88.75 355 GLN A CA 1
ATOM 2692 C C . GLN A 1 355 ? -5.864 -12.238 -10.694 1.00 88.75 355 GLN A C 1
ATOM 2694 O O . GLN A 1 355 ? -4.646 -12.342 -10.867 1.00 88.75 355 GLN A O 1
ATOM 2699 N N . PRO A 1 356 ? -6.462 -11.030 -10.637 1.00 84.88 356 PRO A N 1
ATOM 2700 C CA . PRO A 1 356 ? -5.758 -9.759 -10.867 1.00 84.88 356 PRO A CA 1
ATOM 2701 C C . PRO A 1 356 ? -4.562 -9.542 -9.930 1.00 84.88 356 PRO A C 1
ATOM 2703 O O . PRO A 1 356 ? -3.595 -8.868 -10.277 1.00 84.88 356 PRO A O 1
ATOM 2706 N N . ILE A 1 357 ? -4.601 -10.164 -8.751 1.00 84.62 357 ILE A N 1
ATOM 2707 C CA . ILE A 1 357 ? -3.522 -10.156 -7.761 1.00 84.62 357 ILE A CA 1
ATOM 2708 C C . ILE A 1 357 ? -2.201 -10.735 -8.306 1.00 84.62 357 ILE A C 1
ATOM 2710 O O . ILE A 1 357 ? -1.120 -10.340 -7.875 1.00 84.62 357 ILE A O 1
ATOM 2714 N N . SER A 1 358 ? -2.289 -11.636 -9.289 1.00 88.50 358 SER A N 1
ATOM 2715 C CA . SER A 1 358 ? -1.166 -12.333 -9.921 1.00 88.50 358 SER A CA 1
ATOM 2716 C C . SER A 1 358 ? -0.853 -11.806 -11.325 1.00 88.50 358 SER A C 1
ATOM 2718 O O . SER A 1 358 ? -0.148 -12.466 -12.087 1.00 88.50 358 SER A O 1
ATOM 2720 N N . ALA A 1 359 ? -1.336 -10.610 -11.678 1.00 90.19 359 ALA A N 1
ATOM 2721 C CA . ALA A 1 359 ? -1.181 -10.006 -13.005 1.00 90.19 359 ALA A CA 1
ATOM 2722 C C . ALA A 1 359 ? 0.274 -9.933 -13.513 1.00 90.19 359 ALA A C 1
ATOM 2724 O O . ALA A 1 359 ? 0.509 -9.947 -14.722 1.00 90.19 359 ALA A O 1
ATOM 2725 N N . GLY A 1 360 ? 1.261 -9.890 -12.608 1.00 88.19 360 GLY A N 1
ATOM 2726 C CA . GLY A 1 360 ? 2.683 -9.885 -12.966 1.00 88.19 360 GLY A CA 1
ATOM 2727 C C . GLY A 1 360 ? 3.122 -11.098 -13.797 1.00 88.19 360 GLY A C 1
ATOM 2728 O O . GLY A 1 360 ? 4.109 -11.001 -14.530 1.00 88.19 360 GLY A O 1
ATOM 2729 N N . ILE A 1 361 ? 2.374 -12.210 -13.758 1.00 92.75 361 ILE A N 1
ATOM 2730 C CA . ILE A 1 361 ? 2.645 -13.404 -14.572 1.00 92.75 361 ILE A CA 1
ATOM 2731 C C . ILE A 1 361 ? 2.574 -13.126 -16.080 1.00 92.75 361 ILE A C 1
ATOM 2733 O O . ILE A 1 361 ? 3.228 -13.820 -16.851 1.00 92.75 361 ILE A O 1
ATOM 2737 N N . PHE A 1 362 ? 1.833 -12.099 -16.505 1.00 92.44 362 PHE A N 1
ATOM 2738 C CA . PHE A 1 362 ? 1.708 -11.725 -17.916 1.00 92.44 362 PHE A CA 1
ATOM 2739 C C . PHE A 1 362 ? 2.776 -10.724 -18.346 1.00 92.44 362 PHE A C 1
ATOM 2741 O O . PHE A 1 362 ? 3.383 -10.871 -19.407 1.00 92.44 362 PHE A O 1
ATOM 2748 N N . GLY A 1 363 ? 3.048 -9.716 -17.515 1.00 91.19 363 GLY A N 1
ATOM 2749 C CA . GLY A 1 363 ? 4.003 -8.670 -17.869 1.00 91.19 363 GLY A CA 1
ATOM 2750 C C . GLY A 1 363 ? 5.463 -9.102 -17.796 1.00 91.19 363 GLY A C 1
ATOM 2751 O O . GLY A 1 363 ? 6.257 -8.690 -18.641 1.00 91.19 363 GLY A O 1
ATOM 2752 N N . VAL A 1 364 ? 5.836 -9.950 -16.829 1.00 93.12 364 VAL A N 1
ATOM 2753 C CA . VAL A 1 364 ? 7.234 -10.390 -16.666 1.00 93.12 364 VAL A CA 1
ATOM 2754 C C . VAL A 1 364 ? 7.745 -11.149 -17.903 1.00 93.12 364 VAL A C 1
ATOM 2756 O O . VAL A 1 364 ? 8.805 -10.769 -18.410 1.00 93.12 364 VAL A O 1
ATOM 2759 N N . PRO A 1 365 ? 7.032 -12.154 -18.458 1.00 93.00 365 PRO A N 1
ATOM 2760 C CA . PRO A 1 365 ? 7.459 -12.824 -19.687 1.00 93.00 365 PRO A CA 1
ATOM 2761 C C . PRO A 1 365 ? 7.580 -11.874 -20.880 1.00 93.00 365 PRO A C 1
ATOM 2763 O O . PRO A 1 365 ? 8.572 -11.928 -21.607 1.00 93.00 365 PRO A O 1
ATOM 2766 N N . VAL A 1 366 ? 6.622 -10.961 -21.065 1.00 90.81 366 VAL A N 1
ATOM 2767 C CA . VAL A 1 366 ? 6.662 -10.004 -22.183 1.00 90.81 366 VAL A CA 1
ATOM 2768 C C . VAL A 1 366 ? 7.869 -9.077 -22.072 1.00 90.81 366 VAL A C 1
ATOM 2770 O O . VAL A 1 366 ? 8.578 -8.856 -23.060 1.00 90.81 366 VAL A O 1
ATOM 2773 N N . GLY A 1 367 ? 8.169 -8.614 -20.859 1.00 87.06 367 GLY A N 1
ATOM 2774 C CA . GLY A 1 367 ? 9.353 -7.809 -20.603 1.00 87.06 367 GLY A CA 1
ATOM 2775 C C . GLY A 1 367 ? 10.671 -8.554 -20.848 1.00 87.06 367 GLY A C 1
ATOM 2776 O O . GLY A 1 367 ? 11.673 -7.894 -21.099 1.00 87.06 367 GLY A O 1
ATOM 2777 N N . PHE A 1 368 ? 10.697 -9.894 -20.842 1.00 88.25 368 PHE A N 1
ATOM 2778 C CA . PHE A 1 368 ? 11.862 -10.694 -21.258 1.00 88.25 368 PHE A CA 1
ATOM 2779 C C . PHE A 1 368 ? 11.932 -10.945 -22.768 1.00 88.25 368 PHE A C 1
ATOM 2781 O O . PHE A 1 368 ? 13.025 -10.965 -23.341 1.00 88.25 368 PHE A O 1
ATOM 2788 N N . LEU A 1 369 ? 10.784 -11.150 -23.417 1.00 84.19 369 LEU A N 1
ATOM 2789 C CA . LEU A 1 369 ? 10.702 -11.509 -24.835 1.00 84.19 369 LEU A CA 1
ATOM 2790 C C . LEU A 1 369 ? 11.054 -10.337 -25.759 1.00 84.19 369 LEU A C 1
ATOM 2792 O O . LEU A 1 369 ? 11.808 -10.508 -26.720 1.00 84.19 369 LEU A O 1
ATOM 2796 N N . LEU A 1 370 ? 10.572 -9.132 -25.453 1.00 75.75 370 LEU A N 1
ATOM 2797 C CA . LEU A 1 370 ? 10.804 -7.952 -26.292 1.00 75.75 370 LEU A CA 1
ATOM 2798 C C . LEU A 1 370 ? 12.285 -7.545 -26.392 1.00 75.75 370 LEU A C 1
ATOM 2800 O O . LEU A 1 370 ? 12.765 -7.391 -27.520 1.00 75.75 370 LEU A O 1
ATOM 2804 N N . PRO A 1 371 ? 13.063 -7.462 -25.291 1.00 67.12 371 PRO A N 1
ATOM 2805 C CA . PRO A 1 371 ? 14.494 -7.194 -25.381 1.00 67.12 371 PRO A CA 1
ATOM 2806 C C . PRO A 1 371 ? 15.274 -8.215 -26.210 1.00 67.12 371 PRO A C 1
ATOM 2808 O O . PRO A 1 371 ? 16.273 -7.860 -26.833 1.00 67.12 371 PRO A O 1
ATOM 2811 N N . ARG A 1 372 ? 14.813 -9.472 -26.243 1.00 62.53 372 ARG A N 1
ATOM 2812 C CA . ARG A 1 372 ? 15.408 -10.544 -27.049 1.00 62.53 372 ARG A CA 1
ATOM 2813 C C . ARG A 1 372 ? 15.089 -10.412 -28.539 1.00 62.53 372 ARG A C 1
ATOM 2815 O O . ARG A 1 372 ? 15.904 -10.824 -29.355 1.00 62.53 372 ARG A O 1
ATOM 2822 N N . SER A 1 373 ? 13.939 -9.847 -28.901 1.00 58.53 373 SER A N 1
ATOM 2823 C CA . SER A 1 373 ? 13.513 -9.701 -30.302 1.00 58.53 373 SER A CA 1
ATOM 2824 C C . SER A 1 373 ? 14.206 -8.556 -31.060 1.00 58.53 373 SER A C 1
ATOM 2826 O O . SER A 1 373 ? 14.303 -8.601 -32.281 1.00 58.53 373 SER A O 1
ATOM 2828 N N . LEU A 1 374 ? 14.752 -7.560 -30.348 1.00 59.34 374 LEU A N 1
ATOM 2829 C CA . LEU A 1 374 ? 15.329 -6.329 -30.919 1.00 59.34 374 LEU A CA 1
ATOM 2830 C C . LEU A 1 374 ? 16.872 -6.320 -30.937 1.00 59.34 374 LEU A C 1
ATOM 2832 O O . LEU A 1 374 ? 17.510 -5.304 -30.650 1.00 59.34 374 LEU A O 1
ATOM 2836 N N . LEU A 1 375 ? 17.485 -7.465 -31.244 1.00 56.38 375 LEU A N 1
ATOM 2837 C CA . LEU A 1 375 ? 18.942 -7.665 -31.287 1.00 56.38 375 LEU A CA 1
ATOM 2838 C C . LEU A 1 375 ? 19.617 -6.908 -32.457 1.00 56.38 375 LEU A C 1
ATOM 2840 O O . LEU A 1 375 ? 19.325 -7.206 -33.615 1.00 56.38 375 LEU A O 1
ATOM 2844 N N . PRO A 1 376 ? 20.617 -6.035 -32.218 1.00 55.94 376 PRO A N 1
ATOM 2845 C CA . PRO A 1 376 ? 21.628 -5.684 -33.209 1.00 55.94 376 PRO A CA 1
ATOM 2846 C C . PRO A 1 376 ? 22.728 -6.760 -33.270 1.00 55.94 376 PRO A C 1
ATOM 2848 O O . PRO A 1 376 ? 23.035 -7.422 -32.276 1.00 55.94 376 PRO A O 1
ATOM 2851 N N . ARG A 1 377 ? 23.328 -6.909 -34.460 1.00 50.59 377 ARG A N 1
ATOM 2852 C CA . ARG A 1 377 ? 24.406 -7.857 -34.815 1.00 50.59 377 ARG A CA 1
ATOM 2853 C C . ARG A 1 377 ? 25.642 -7.782 -33.887 1.00 50.59 377 ARG A C 1
ATOM 2855 O O . ARG A 1 377 ? 25.893 -6.735 -33.289 1.00 50.59 377 ARG A O 1
ATOM 2862 N N . PRO A 1 378 ? 26.428 -8.876 -33.774 1.00 47.50 378 PRO A N 1
ATOM 2863 C CA . PRO A 1 378 ? 27.573 -8.967 -32.864 1.00 47.50 378 PRO A CA 1
ATOM 2864 C C . PRO A 1 378 ? 28.630 -7.914 -33.218 1.00 47.50 378 PRO A C 1
ATOM 2866 O O . PRO A 1 378 ? 29.089 -7.872 -34.353 1.00 47.50 378 PRO A O 1
ATOM 2869 N N . GLY A 1 379 ? 29.008 -7.061 -32.259 1.00 49.72 379 GLY A N 1
ATOM 2870 C CA . GLY A 1 379 ? 30.044 -6.052 -32.518 1.00 49.72 379 GLY A CA 1
ATOM 2871 C C . GLY A 1 379 ? 30.348 -5.017 -31.432 1.00 49.72 379 GLY A C 1
ATOM 2872 O O . GLY A 1 379 ? 31.300 -4.266 -31.598 1.00 49.72 379 GLY A O 1
ATOM 2873 N N . ARG A 1 380 ? 29.617 -4.943 -30.311 1.00 50.75 380 ARG A N 1
ATOM 2874 C CA . ARG A 1 380 ? 30.026 -4.085 -29.182 1.00 50.75 380 ARG A CA 1
ATOM 2875 C C . ARG A 1 380 ? 30.141 -4.902 -27.910 1.00 50.75 380 ARG A C 1
ATOM 2877 O O . ARG A 1 380 ? 29.161 -5.493 -27.462 1.00 50.75 380 ARG A O 1
ATOM 2884 N N . GLY A 1 381 ? 31.364 -4.966 -27.382 1.00 51.22 381 GLY A N 1
ATOM 2885 C CA . GLY A 1 381 ? 31.649 -5.538 -26.075 1.00 51.22 381 GLY A CA 1
ATOM 2886 C C . GLY A 1 381 ? 30.756 -4.875 -25.035 1.00 51.22 381 GLY A C 1
ATOM 2887 O O . GLY A 1 381 ? 30.746 -3.653 -24.910 1.00 51.22 381 GLY A O 1
ATOM 2888 N N . GLY A 1 382 ? 29.962 -5.687 -24.337 1.00 51.91 382 GLY A N 1
ATOM 2889 C CA . GLY A 1 382 ? 29.272 -5.234 -23.136 1.00 51.91 382 GLY A CA 1
ATOM 2890 C C . GLY A 1 382 ? 30.296 -4.801 -22.083 1.00 51.91 382 GLY A C 1
ATOM 2891 O O . GLY A 1 382 ? 31.461 -5.203 -22.159 1.00 51.91 382 GLY A O 1
ATOM 2892 N N . PRO A 1 383 ? 29.894 -3.984 -21.101 1.00 53.12 383 PRO A N 1
ATOM 2893 C CA . PRO A 1 383 ? 30.821 -3.502 -20.090 1.00 53.12 383 PRO A CA 1
ATOM 2894 C C . PRO A 1 383 ? 31.438 -4.682 -19.315 1.00 53.12 383 PRO A C 1
ATOM 2896 O O . PRO A 1 383 ? 30.773 -5.695 -19.097 1.00 53.12 383 PRO A O 1
ATOM 2899 N N . ALA A 1 384 ? 32.707 -4.549 -18.909 1.00 48.72 384 ALA A N 1
ATOM 2900 C CA . ALA A 1 384 ? 33.576 -5.639 -18.427 1.00 48.72 384 ALA A CA 1
ATOM 2901 C C . ALA A 1 384 ? 33.047 -6.456 -17.225 1.00 48.72 384 ALA A C 1
ATOM 2903 O O . ALA A 1 384 ? 33.590 -7.508 -16.906 1.00 48.72 384 ALA A O 1
ATOM 2904 N N . TRP A 1 385 ? 31.997 -5.978 -16.560 1.00 56.00 385 TRP A N 1
ATOM 2905 C CA . TRP A 1 385 ? 31.388 -6.566 -15.366 1.00 56.00 385 TRP A CA 1
ATOM 2906 C C . TRP A 1 385 ? 30.098 -7.351 -15.636 1.00 56.00 385 TRP A C 1
ATOM 2908 O O . TRP A 1 385 ? 29.620 -8.037 -14.733 1.00 56.00 385 TRP A O 1
ATOM 2918 N N . ALA A 1 386 ? 29.498 -7.230 -16.827 1.00 53.22 386 ALA A N 1
ATOM 2919 C CA . ALA A 1 386 ? 28.356 -8.065 -17.186 1.00 53.22 386 ALA A CA 1
ATOM 2920 C C . ALA A 1 386 ? 28.834 -9.522 -17.186 1.00 53.22 386 ALA A C 1
ATOM 2922 O O . ALA A 1 386 ? 29.861 -9.819 -17.803 1.00 53.22 386 ALA A O 1
ATOM 2923 N N . VAL A 1 387 ? 28.142 -10.401 -16.457 1.00 52.53 387 VAL A N 1
ATOM 2924 C CA . VAL A 1 387 ? 28.552 -11.811 -16.312 1.00 52.53 387 VAL A CA 1
ATOM 2925 C C . VAL A 1 387 ? 28.377 -12.528 -17.646 1.00 52.53 387 VAL A C 1
ATOM 2927 O O . VAL A 1 387 ? 27.317 -12.346 -18.287 1.00 52.53 387 VAL A O 1
#

pLDDT: mean 73.56, std 13.15, range [37.12, 94.94]

Foldseek 3Di:
DCVPQVVVVVVVVDDDLLVLQCVLFVDPLSSVLRLVLLLVLLLLLLLLLLLVVVVVCVLFLVNVVVVVVVVVVVVVVVVCVVPVVVSVVVVVVVVVVVVVVVVVVVVCVPPPPSPDDDDDDDAQADCPDPPVRVVRRVVRVVVVVVVVVVADAFHFPVRHPVLLVVVCSSDCVQWFADDPPPPRTGDPVRIDHDPVCCQLCVCVVVVHDVVVSVVSVVVVVVVSVVVSVVSLVVSLCSVLPSNPCPPPPVPDDPVVSNVRSVVVSVVSSVVSNVCSVVVQDDSLLSVLLSVLLCLLQRVQLSVCSQAPQQQHSVLQSCLNCQLNVQLVVLLCQARPRSCVVVVPPDPRDDDVVDHNSNSSVVRNVSSNVSSVVPTDDPDDGRPPRRD